Protein AF-Q8PSC0-F1 (afdb_monomer_lite)

Structure (mmCIF, N/CA/C/O backbone):
data_AF-Q8PSC0-F1
#
_entry.id   AF-Q8PSC0-F1
#
loop_
_atom_site.group_PDB
_atom_site.id
_atom_site.type_symbol
_atom_site.label_atom_id
_atom_site.label_alt_id
_atom_site.label_comp_id
_atom_site.label_asym_id
_atom_site.label_entity_id
_atom_site.label_seq_id
_atom_site.pdbx_PDB_ins_code
_atom_site.Cartn_x
_atom_site.Cartn_y
_atom_site.Cartn_z
_atom_site.occupancy
_atom_site.B_iso_or_equiv
_atom_site.auth_seq_id
_atom_site.auth_comp_id
_atom_site.auth_asym_id
_atom_site.auth_atom_id
_atom_site.pdbx_PDB_model_num
ATOM 1 N N . MET A 1 1 ? -32.162 -22.203 23.343 1.00 72.12 1 MET A N 1
ATOM 2 C CA . MET A 1 1 ? -30.852 -22.855 23.100 1.00 72.12 1 MET A CA 1
ATOM 3 C C . MET A 1 1 ? -30.255 -23.404 24.391 1.00 72.12 1 MET A C 1
ATOM 5 O O . MET A 1 1 ? -30.108 -24.611 24.462 1.00 72.12 1 MET A O 1
ATOM 9 N N . VAL A 1 2 ? -30.003 -22.580 25.418 1.00 81.38 2 VAL A N 1
ATOM 10 C CA . VAL A 1 2 ? -29.317 -23.007 26.667 1.00 81.38 2 VAL A CA 1
ATOM 11 C C . VAL A 1 2 ? -30.222 -23.229 27.891 1.00 81.38 2 VAL A C 1
ATOM 13 O O . VAL A 1 2 ? -29.753 -23.676 28.933 1.00 81.38 2 VAL A O 1
ATOM 16 N N . ALA A 1 3 ? -31.508 -22.899 27.789 1.00 83.94 3 ALA A N 1
ATOM 17 C CA . ALA A 1 3 ? -32.472 -22.995 28.881 1.00 83.94 3 ALA A CA 1
ATOM 18 C C . ALA A 1 3 ? -33.803 -23.554 28.372 1.00 83.94 3 ALA A C 1
ATOM 20 O O . ALA A 1 3 ? -34.176 -23.278 27.227 1.00 83.94 3 ALA A O 1
ATOM 21 N N . ASP A 1 4 ? -34.493 -24.297 29.235 1.00 85.25 4 ASP A N 1
ATOM 22 C CA . ASP A 1 4 ? -35.815 -24.869 28.962 1.00 85.25 4 ASP A CA 1
ATOM 23 C C . ASP A 1 4 ? -36.933 -23.897 29.320 1.00 85.25 4 ASP A C 1
ATOM 25 O O . ASP A 1 4 ? -37.957 -23.868 28.657 1.00 85.25 4 ASP A O 1
ATOM 29 N N . LYS A 1 5 ? -36.720 -23.051 30.333 1.00 84.19 5 LYS A N 1
ATOM 30 C CA . LYS A 1 5 ? -37.696 -22.060 30.798 1.00 84.19 5 LYS A CA 1
ATOM 31 C C . LYS A 1 5 ? -37.005 -20.771 31.222 1.00 84.19 5 LYS A C 1
ATOM 33 O O . LYS A 1 5 ? -35.907 -20.793 31.779 1.00 84.19 5 LYS A O 1
ATOM 38 N N . PHE A 1 6 ? -37.679 -19.647 31.011 1.00 87.81 6 PHE A N 1
ATOM 39 C CA . PHE A 1 6 ? -37.189 -18.318 31.360 1.00 87.81 6 PHE A CA 1
ATOM 40 C C . PHE A 1 6 ? -38.247 -17.534 32.140 1.00 87.81 6 PHE A C 1
ATOM 42 O O . PHE A 1 6 ? -39.436 -17.591 31.832 1.00 87.81 6 PHE A O 1
ATOM 49 N N . THR A 1 7 ? -37.826 -16.806 33.173 1.00 88.19 7 THR A N 1
ATOM 50 C CA . THR A 1 7 ? -38.717 -15.947 33.962 1.00 88.19 7 THR A CA 1
ATOM 51 C C . THR A 1 7 ? -38.126 -14.554 34.132 1.00 88.19 7 THR A C 1
ATOM 53 O O . THR A 1 7 ? -36.939 -14.414 34.440 1.00 88.19 7 THR A O 1
ATOM 56 N N . VAL A 1 8 ? -38.968 -13.531 33.991 1.00 88.44 8 VAL A N 1
ATOM 57 C CA . VAL A 1 8 ? -38.622 -12.117 34.167 1.00 88.44 8 VAL A CA 1
ATOM 58 C C . VAL A 1 8 ? -39.445 -11.528 35.291 1.00 88.44 8 VAL A C 1
ATOM 60 O O . VAL A 1 8 ? -40.671 -11.532 35.239 1.00 88.44 8 VAL A O 1
ATOM 63 N N . GLU A 1 9 ? -38.763 -10.939 36.263 1.00 90.38 9 GLU A N 1
ATOM 64 C CA . GLU A 1 9 ? -39.371 -10.120 37.303 1.00 90.38 9 GLU A CA 1
ATOM 65 C C . GLU A 1 9 ? -38.802 -8.712 37.239 1.00 90.38 9 GLU A C 1
ATOM 67 O O . GLU A 1 9 ? -37.587 -8.548 37.331 1.00 90.38 9 GLU A O 1
ATOM 72 N N . SER A 1 10 ? -39.634 -7.681 37.120 1.00 86.44 10 SER A N 1
ATOM 73 C CA . SER A 1 10 ? -39.139 -6.301 37.066 1.00 86.44 10 SER A CA 1
ATOM 74 C C . SER A 1 10 ? -39.989 -5.357 37.899 1.00 86.44 10 SER A C 1
ATOM 76 O O . SER A 1 10 ? -41.214 -5.460 37.919 1.00 86.44 10 SER A O 1
ATOM 78 N N . ARG A 1 11 ? -39.325 -4.428 38.588 1.00 85.31 11 ARG A N 1
ATOM 79 C CA . ARG A 1 11 ? -39.959 -3.304 39.282 1.00 85.31 11 ARG A CA 1
ATOM 80 C C . ARG A 1 11 ? -39.305 -2.013 38.808 1.00 85.31 11 ARG A C 1
ATOM 82 O O . ARG A 1 11 ? -38.093 -1.837 38.966 1.00 85.31 11 ARG A O 1
ATOM 89 N N . ARG A 1 12 ? -40.101 -1.119 38.223 1.00 80.56 12 ARG A N 1
ATOM 90 C CA . ARG A 1 12 ? -39.625 0.164 37.700 1.00 80.56 12 ARG A CA 1
ATOM 91 C C . ARG A 1 12 ? -39.318 1.111 38.859 1.00 80.56 12 ARG A C 1
ATOM 93 O O . ARG A 1 12 ? -40.056 1.143 39.836 1.00 80.56 12 ARG A O 1
ATOM 100 N N . LYS A 1 13 ? -38.245 1.889 38.729 1.00 77.38 13 LYS A N 1
ATOM 101 C CA . LYS A 1 13 ? -38.030 3.064 39.576 1.00 77.38 13 LYS A CA 1
ATOM 102 C C . LYS A 1 13 ? -38.849 4.215 38.988 1.00 77.38 13 LYS A C 1
ATOM 104 O O . LYS A 1 13 ? -38.634 4.573 37.827 1.00 77.38 13 LYS A O 1
ATOM 109 N N . THR A 1 14 ? -39.811 4.735 39.733 1.00 67.50 14 THR A N 1
ATOM 110 C CA . THR A 1 14 ? -40.643 5.883 39.349 1.00 67.50 14 THR A CA 1
ATOM 111 C C . THR A 1 14 ? -40.269 7.086 40.211 1.00 67.50 14 THR A C 1
ATOM 113 O O . THR A 1 14 ? -39.972 6.948 41.386 1.00 67.50 14 THR A O 1
ATOM 116 N N . PHE A 1 15 ? -40.222 8.290 39.639 1.00 60.09 15 PHE A N 1
ATOM 117 C CA . PHE A 1 15 ? -39.844 9.486 40.409 1.00 60.09 15 PHE A CA 1
ATOM 118 C C . PHE A 1 15 ? -40.868 9.839 41.510 1.00 60.09 15 PHE A C 1
ATOM 120 O O . PHE A 1 15 ? -40.541 10.576 42.430 1.00 60.09 15 PHE A O 1
ATOM 127 N N . GLU A 1 16 ? -42.068 9.255 41.455 1.00 58.19 16 GLU A N 1
ATOM 128 C CA . GLU A 1 16 ? -43.187 9.445 42.392 1.00 58.19 16 GLU A CA 1
ATOM 129 C C . GLU A 1 16 ? -43.248 8.357 43.504 1.00 58.19 16 GLU A C 1
ATOM 131 O O . GLU A 1 16 ? -44.279 8.162 44.147 1.00 58.19 16 GLU A O 1
ATOM 136 N N . ASP A 1 17 ? -42.146 7.621 43.726 1.00 55.00 17 ASP A N 1
ATOM 137 C CA . ASP A 1 17 ? -42.080 6.285 44.362 1.00 55.00 17 ASP A CA 1
ATOM 138 C C . ASP A 1 17 ? -42.441 6.150 45.863 1.00 55.00 17 ASP A C 1
ATOM 140 O O . ASP A 1 17 ? -42.405 5.026 46.370 1.00 55.00 17 ASP A O 1
ATOM 144 N N . GLU A 1 18 ? -42.812 7.211 46.590 1.00 56.97 18 GLU A N 1
ATOM 145 C CA . GLU A 1 18 ? -43.183 7.079 48.018 1.00 56.97 18 GLU A CA 1
ATOM 146 C C . GLU A 1 18 ? -44.688 6.911 48.268 1.00 56.97 18 GLU A C 1
ATOM 148 O O . GLU A 1 18 ? -45.069 6.235 49.222 1.00 56.97 18 GLU A O 1
ATOM 153 N N . LEU A 1 19 ? -45.555 7.455 47.405 1.00 56.03 19 LEU A N 1
ATOM 154 C CA . LEU A 1 19 ? -47.010 7.441 47.631 1.00 56.03 19 LEU A CA 1
ATOM 155 C C . LEU A 1 19 ? -47.768 6.447 46.739 1.00 56.03 19 LEU A C 1
ATOM 157 O O . LEU A 1 19 ? -48.834 5.984 47.134 1.00 56.03 19 LEU A O 1
ATOM 161 N N . ASN A 1 20 ? -47.220 6.071 45.576 1.00 62.72 20 ASN A N 1
ATOM 162 C CA . ASN A 1 20 ? -47.800 5.068 44.672 1.00 62.72 20 ASN A CA 1
ATOM 163 C C . ASN A 1 20 ? -46.698 4.207 44.025 1.00 62.72 20 ASN A C 1
ATOM 165 O O . ASN A 1 20 ? -46.286 4.468 42.892 1.00 62.72 20 ASN A O 1
ATOM 169 N N . PRO A 1 21 ? -46.188 3.177 44.724 1.00 64.44 21 PRO A N 1
ATOM 170 C CA . PRO A 1 21 ? -45.105 2.352 44.205 1.00 64.44 21 PRO A CA 1
ATOM 171 C C . PRO A 1 21 ? -45.530 1.600 42.940 1.00 64.44 21 PRO A C 1
ATOM 173 O O . PRO A 1 21 ? -46.604 0.997 42.888 1.00 64.44 21 PRO A O 1
ATOM 176 N N . SER A 1 22 ? -44.651 1.563 41.934 1.00 70.69 22 SER A N 1
ATOM 177 C CA . SER A 1 22 ? -44.916 0.799 40.711 1.00 70.69 22 SER A CA 1
ATOM 178 C C . SER A 1 22 ? -45.149 -0.692 41.011 1.00 70.69 22 SER A C 1
ATOM 180 O O . SER A 1 22 ? -44.384 -1.332 41.746 1.00 70.69 22 SER A O 1
ATOM 182 N N . ILE A 1 23 ? -46.220 -1.254 40.436 1.00 79.25 23 ILE A N 1
ATOM 183 C CA . ILE A 1 23 ? -46.571 -2.669 40.611 1.00 79.25 23 ILE A CA 1
ATOM 184 C C . ILE A 1 23 ? -45.533 -3.523 39.868 1.00 79.25 23 ILE A C 1
ATOM 186 O O . ILE A 1 23 ? -45.343 -3.338 38.662 1.00 79.25 23 ILE A O 1
ATOM 190 N N . PRO A 1 24 ? -44.861 -4.469 40.546 1.00 83.00 24 PRO A N 1
ATOM 191 C CA . PRO A 1 24 ? -43.870 -5.314 39.904 1.00 83.00 24 PRO A CA 1
ATOM 192 C C . PRO A 1 24 ? -44.534 -6.300 38.932 1.00 83.00 24 PRO A C 1
ATOM 194 O O . PRO A 1 24 ? -45.602 -6.857 39.200 1.00 83.00 24 PRO A O 1
ATOM 197 N N . ILE A 1 25 ? -43.871 -6.551 37.807 1.00 84.50 25 ILE A N 1
ATOM 198 C CA . ILE A 1 25 ? -44.306 -7.516 36.793 1.00 84.50 25 ILE A CA 1
ATOM 199 C C . ILE A 1 25 ? -43.582 -8.851 36.971 1.00 84.50 25 ILE A C 1
ATOM 201 O O . ILE A 1 25 ? -42.404 -8.873 37.326 1.00 84.50 25 ILE A O 1
ATOM 205 N N . TYR A 1 26 ? -44.286 -9.952 36.701 1.00 87.19 26 TYR A N 1
ATOM 206 C CA . TYR A 1 26 ? -43.723 -11.294 36.556 1.00 87.19 26 TYR A CA 1
ATOM 207 C C . TYR A 1 26 ? -44.219 -11.896 35.245 1.00 87.19 26 TYR A C 1
ATOM 209 O O . TYR A 1 26 ? -45.431 -12.006 35.040 1.00 87.19 26 TYR A O 1
ATOM 217 N N . PHE A 1 27 ? -43.290 -12.334 34.404 1.00 84.44 27 PHE A N 1
ATOM 218 C CA . PHE A 1 27 ? -43.579 -13.120 33.213 1.00 84.44 27 PHE A CA 1
ATOM 219 C C . PHE A 1 27 ? -42.793 -14.424 33.243 1.00 84.44 27 PHE A C 1
ATOM 221 O O . PHE A 1 27 ? -41.598 -14.436 33.527 1.00 84.44 27 PHE A O 1
ATOM 228 N N . GLU A 1 28 ? -43.469 -15.517 32.926 1.00 82.69 28 GLU A N 1
ATOM 229 C CA . GLU A 1 28 ? -42.876 -16.832 32.719 1.00 82.69 28 GLU A CA 1
ATOM 230 C C . GLU A 1 28 ? -43.066 -17.244 31.262 1.00 82.69 28 GLU A C 1
ATOM 232 O O . GLU A 1 28 ? -44.158 -17.118 30.714 1.00 82.69 28 GLU A O 1
ATOM 237 N N . ILE A 1 29 ? -41.986 -17.722 30.651 1.00 80.00 29 ILE A N 1
ATOM 238 C CA . ILE A 1 29 ? -41.901 -18.152 29.256 1.00 80.00 29 ILE A CA 1
ATOM 239 C C . ILE A 1 29 ? -41.466 -19.621 29.295 1.00 80.00 29 ILE A C 1
ATOM 241 O O . ILE A 1 29 ? -40.275 -19.898 29.487 1.00 80.00 29 ILE A O 1
ATOM 245 N N . PRO A 1 30 ? -42.429 -20.563 29.245 1.00 70.69 30 PRO A N 1
ATOM 246 C CA . PRO A 1 30 ? -42.164 -21.992 29.415 1.00 70.69 30 PRO A CA 1
ATOM 247 C C . PRO A 1 30 ? -41.414 -22.614 28.241 1.00 70.69 30 PRO A C 1
ATOM 249 O O . PRO A 1 30 ? -40.728 -23.601 28.440 1.00 70.69 30 PRO A O 1
ATOM 252 N N . THR A 1 31 ? -41.551 -22.045 27.044 1.00 65.94 31 THR A N 1
ATOM 253 C CA . THR A 1 31 ? -40.844 -22.422 25.815 1.00 65.94 31 THR A CA 1
ATOM 254 C C . THR A 1 31 ? -40.647 -21.157 24.974 1.00 65.94 31 THR A C 1
ATOM 256 O O . THR A 1 31 ? -41.357 -20.167 25.154 1.00 65.94 31 THR A O 1
ATOM 259 N N . ALA A 1 32 ? -39.683 -21.150 24.050 1.00 58.59 32 ALA A N 1
ATOM 260 C CA . ALA A 1 32 ? -39.376 -19.964 23.240 1.00 58.59 32 ALA A CA 1
ATOM 261 C C . ALA A 1 32 ? -40.501 -19.541 22.266 1.00 58.59 32 ALA A C 1
ATOM 263 O O . ALA A 1 32 ? -40.405 -18.455 21.698 1.00 58.59 32 ALA A O 1
ATOM 264 N N . TYR A 1 33 ? -41.537 -20.369 22.074 1.00 60.34 33 TYR A N 1
ATOM 265 C CA . TYR A 1 33 ? -42.506 -20.214 20.985 1.00 60.34 33 TYR A CA 1
ATOM 266 C C . TYR A 1 33 ? -43.983 -20.161 21.406 1.00 60.34 33 TYR A C 1
ATOM 268 O O . TYR A 1 33 ? -44.794 -19.763 20.576 1.00 60.34 33 TYR A O 1
ATOM 276 N N . ASP A 1 34 ? -44.358 -20.498 22.650 1.00 59.84 34 ASP A N 1
ATOM 277 C CA . ASP A 1 34 ? -45.764 -20.872 22.885 1.00 59.84 34 ASP A CA 1
ATOM 278 C C . ASP A 1 34 ? -46.637 -19.814 23.582 1.00 59.84 34 ASP A C 1
ATOM 280 O O . ASP A 1 34 ? -47.766 -19.609 23.147 1.00 59.84 34 ASP A O 1
ATOM 284 N N . TYR A 1 35 ? -46.197 -19.140 24.654 1.00 69.19 35 TYR A N 1
ATOM 285 C CA . TYR A 1 35 ? -46.996 -18.110 25.354 1.00 69.19 35 TYR A CA 1
ATOM 286 C C . TYR A 1 35 ? -46.227 -17.490 26.537 1.00 69.19 35 TYR A C 1
ATOM 288 O O . TYR A 1 35 ? -45.270 -18.068 27.053 1.00 69.19 35 TYR A O 1
ATOM 296 N N . PHE A 1 36 ? -46.686 -16.327 27.020 1.00 78.38 36 PHE A N 1
ATOM 297 C CA . PHE A 1 36 ? -46.199 -15.697 28.255 1.00 78.38 36 PHE A CA 1
ATOM 298 C C . PHE A 1 36 ? -47.244 -15.846 29.365 1.00 78.38 36 PHE A C 1
ATOM 300 O O . PHE A 1 36 ? -48.388 -15.417 29.216 1.00 78.38 36 PHE A O 1
ATOM 307 N N . VAL A 1 37 ? -46.854 -16.394 30.514 1.00 79.44 37 VAL A N 1
ATOM 308 C CA . VAL A 1 37 ? -47.706 -16.453 31.707 1.00 79.44 37 VAL A CA 1
ATOM 309 C C . VAL A 1 37 ? -47.414 -15.239 32.581 1.00 79.44 37 VAL A C 1
ATOM 311 O O . VAL A 1 37 ? -46.348 -15.142 33.192 1.00 79.44 37 VAL A O 1
ATOM 314 N N . LYS A 1 38 ? -48.369 -14.308 32.668 1.00 83.50 38 LYS A N 1
ATOM 315 C CA . LYS A 1 38 ? -48.304 -13.194 33.622 1.00 83.50 38 LYS A CA 1
ATOM 316 C C . LYS A 1 38 ? -48.709 -13.690 35.007 1.00 83.50 38 LYS A C 1
ATOM 318 O O . LYS A 1 38 ? -49.802 -14.223 35.179 1.00 83.50 38 LYS A O 1
ATOM 323 N N . ARG A 1 39 ? -47.856 -13.474 36.008 1.00 82.62 39 ARG A N 1
ATOM 324 C CA . ARG A 1 39 ? -48.183 -13.745 37.419 1.00 82.62 39 ARG A CA 1
ATOM 325 C C . ARG A 1 39 ? -48.020 -12.483 38.262 1.00 82.62 39 ARG A C 1
ATOM 327 O O . ARG A 1 39 ? -47.504 -11.464 37.802 1.00 82.62 39 ARG A O 1
ATOM 334 N N . GLN A 1 40 ? -48.469 -12.551 39.509 1.00 81.75 40 GLN A N 1
ATOM 335 C CA . GLN A 1 40 ? -48.231 -11.496 40.488 1.00 81.75 40 GLN A CA 1
ATOM 336 C C . GLN A 1 40 ? -46.800 -11.624 41.030 1.00 81.75 40 GLN A C 1
ATOM 338 O O . GLN A 1 40 ? -46.438 -12.663 41.582 1.00 81.75 40 GLN A O 1
ATOM 343 N N . SER A 1 41 ? -45.975 -10.585 40.866 1.00 81.50 41 SER A N 1
ATOM 344 C CA . SER A 1 41 ? -44.640 -10.540 41.476 1.00 81.50 41 SER A CA 1
ATOM 345 C C . SER A 1 41 ? -44.726 -9.998 42.903 1.00 81.50 41 SER A C 1
ATOM 347 O O . SER A 1 41 ? -45.515 -9.100 43.192 1.00 81.50 41 SER A O 1
ATOM 349 N N . LYS A 1 42 ? -43.868 -10.506 43.791 1.00 83.19 42 LYS A N 1
ATOM 350 C CA . LYS A 1 42 ? -43.624 -9.936 45.129 1.00 83.19 42 LYS A CA 1
ATOM 351 C C . LYS A 1 42 ? -42.290 -9.183 45.198 1.00 83.19 42 LYS A C 1
ATOM 353 O O . LYS A 1 42 ? -41.767 -8.941 46.285 1.00 83.19 42 LYS A O 1
ATOM 358 N N . ARG A 1 43 ? -41.689 -8.854 44.048 1.00 82.69 43 ARG A N 1
ATOM 359 C CA . ARG A 1 43 ? -40.378 -8.205 43.986 1.00 82.69 43 ARG A CA 1
ATOM 360 C C . ARG A 1 43 ? -40.427 -6.835 44.663 1.00 82.69 43 ARG A C 1
ATOM 362 O O . ARG A 1 43 ? -41.057 -5.908 44.168 1.00 82.69 43 ARG A O 1
ATOM 369 N N . SER A 1 44 ? -39.693 -6.701 45.763 1.00 81.50 44 SER A N 1
ATOM 370 C CA . SER A 1 44 ? -39.554 -5.443 46.503 1.00 81.50 44 SER A CA 1
ATOM 371 C C . SER A 1 44 ? -38.411 -4.564 45.987 1.00 81.50 44 SER A C 1
ATOM 373 O O . SER A 1 44 ? -38.481 -3.347 46.102 1.00 81.50 44 SER A O 1
ATOM 375 N N . LYS A 1 45 ? -37.363 -5.139 45.386 1.00 85.31 45 LYS A N 1
ATOM 376 C CA . LYS A 1 45 ? -36.201 -4.381 44.890 1.00 85.31 45 LYS A CA 1
ATOM 377 C C . LYS A 1 45 ? -36.436 -3.819 43.487 1.00 85.31 45 LYS A C 1
ATOM 379 O O . LYS A 1 45 ? -36.983 -4.512 42.633 1.00 85.31 45 LYS A O 1
ATOM 384 N N . TYR A 1 46 ? -35.949 -2.608 43.224 1.00 86.56 46 TYR A N 1
ATOM 385 C CA . TYR A 1 46 ? -35.955 -2.030 41.878 1.00 86.56 46 TYR A CA 1
ATOM 386 C C . TYR A 1 46 ? -35.094 -2.835 40.891 1.00 86.56 46 TYR A C 1
ATOM 388 O O . TYR A 1 46 ? -34.223 -3.624 41.275 1.00 86.56 46 TYR A O 1
ATOM 396 N N . GLY A 1 47 ? -35.373 -2.656 39.602 1.00 87.12 47 GLY A N 1
ATOM 397 C CA . GLY A 1 47 ? -34.656 -3.297 38.503 1.00 87.12 47 GLY A CA 1
ATOM 398 C C . GLY A 1 47 ? -35.248 -4.642 38.093 1.00 87.12 47 GLY A C 1
ATOM 399 O O . GLY A 1 47 ? -36.301 -5.058 38.582 1.00 87.12 47 GLY A O 1
ATOM 400 N N . THR A 1 48 ? -34.541 -5.320 37.195 1.00 89.94 48 THR A N 1
ATOM 401 C CA . THR A 1 48 ? -34.989 -6.553 36.542 1.00 89.94 48 THR A CA 1
ATOM 402 C C . THR A 1 48 ? -34.184 -7.750 37.044 1.00 89.94 48 THR A C 1
ATOM 404 O O . THR A 1 48 ? -32.964 -7.683 37.161 1.00 89.94 48 THR A O 1
ATOM 407 N N . LYS A 1 49 ? -34.864 -8.857 37.340 1.00 91.06 49 LYS A N 1
ATOM 408 C CA . LYS A 1 49 ? -34.279 -10.175 37.579 1.00 91.06 49 LYS A CA 1
ATOM 409 C C . LYS A 1 49 ? -34.721 -11.101 36.459 1.00 91.06 49 LYS A C 1
ATOM 411 O O . LYS A 1 49 ? -35.910 -11.313 36.245 1.00 91.06 49 LYS A O 1
ATOM 416 N N . ILE A 1 50 ? -33.730 -11.653 35.784 1.00 90.25 50 ILE A N 1
ATOM 417 C CA . ILE A 1 50 ? -33.865 -12.675 34.757 1.00 90.25 50 ILE A CA 1
ATOM 418 C C . ILE A 1 50 ? -33.428 -13.994 35.391 1.00 90.25 50 ILE A C 1
ATOM 420 O O . ILE A 1 50 ? -32.408 -14.048 36.074 1.00 90.25 50 ILE A O 1
ATOM 424 N N . THR A 1 51 ? -34.216 -15.051 35.228 1.00 90.44 51 THR A N 1
ATOM 425 C CA . THR A 1 51 ? -33.848 -16.400 35.679 1.00 90.44 51 THR A CA 1
ATOM 426 C C . THR A 1 51 ? -34.045 -17.377 34.535 1.00 90.44 51 THR A C 1
ATOM 428 O O . THR A 1 51 ? -35.118 -17.433 33.936 1.00 90.44 51 THR A O 1
ATOM 431 N N . LEU A 1 52 ? -32.979 -18.106 34.218 1.00 88.19 52 LEU A N 1
ATOM 432 C CA . LEU A 1 52 ? -32.924 -19.112 33.166 1.00 88.19 52 LEU A CA 1
ATOM 433 C C . LEU A 1 52 ? -32.810 -20.481 33.838 1.00 88.19 52 LEU A C 1
ATOM 435 O O . LEU A 1 52 ? -31.865 -20.712 34.589 1.00 88.19 52 LEU A O 1
ATOM 439 N N . ASN A 1 53 ? -33.760 -21.376 33.576 1.00 88.69 53 ASN A N 1
ATOM 440 C CA . ASN A 1 53 ? -33.656 -22.778 33.974 1.00 88.69 53 ASN A CA 1
ATOM 441 C C . ASN A 1 53 ? -32.845 -23.503 32.905 1.00 88.69 53 ASN A C 1
ATOM 443 O O . ASN A 1 53 ? -33.366 -23.818 31.834 1.00 88.69 53 ASN A O 1
ATOM 447 N N . LEU A 1 54 ? -31.552 -23.653 33.175 1.00 88.19 54 LEU A N 1
ATOM 448 C CA . LEU A 1 54 ? -30.581 -24.189 32.232 1.00 88.19 54 LEU A CA 1
ATOM 449 C C . LEU A 1 54 ? -30.821 -25.679 31.964 1.00 88.19 54 LEU A C 1
ATOM 451 O O . LEU A 1 54 ? -31.246 -26.411 32.856 1.00 88.19 54 LEU A O 1
ATOM 455 N N . LYS A 1 55 ? -30.504 -26.117 30.744 1.00 88.38 55 LYS A N 1
ATOM 456 C CA . LYS A 1 55 ? -30.473 -27.540 30.382 1.00 88.38 55 LYS A CA 1
ATOM 457 C C . LYS A 1 55 ? -29.340 -28.264 31.104 1.00 88.38 55 LYS A C 1
ATOM 459 O O . LYS A 1 55 ? -28.343 -27.640 31.458 1.00 88.38 55 LYS A O 1
ATOM 464 N N . SER A 1 56 ? -29.451 -29.579 31.279 1.00 85.81 56 SER A N 1
ATOM 465 C CA . SER A 1 56 ? -28.438 -30.385 31.981 1.00 85.81 56 SER A CA 1
ATOM 466 C C . SER A 1 56 ? -27.045 -30.365 31.335 1.00 85.81 56 SER A C 1
ATOM 468 O O . SER A 1 56 ? -26.062 -30.617 32.019 1.00 85.81 56 SER A O 1
ATOM 470 N N . ASP A 1 57 ? -26.953 -30.071 30.039 1.00 86.88 57 ASP A N 1
ATOM 471 C CA . ASP A 1 57 ? -25.736 -30.066 29.219 1.00 86.88 57 ASP A CA 1
ATOM 472 C C . ASP A 1 57 ? -25.166 -28.653 28.962 1.00 86.88 57 ASP A C 1
ATOM 474 O O . ASP A 1 57 ? -24.406 -28.438 28.019 1.00 86.88 57 ASP A O 1
ATOM 478 N N . HIS A 1 58 ? -25.531 -27.657 29.777 1.00 86.38 58 HIS A N 1
ATOM 479 C CA . HIS A 1 58 ? -25.103 -26.273 29.563 1.00 86.38 58 HIS A CA 1
ATOM 480 C C . HIS A 1 58 ? -23.573 -26.069 29.719 1.00 86.38 58 HIS A C 1
ATOM 482 O O . HIS A 1 58 ? -22.958 -26.645 30.617 1.00 86.38 58 HIS A O 1
ATOM 488 N N . PRO A 1 59 ? -22.940 -25.150 28.961 1.00 82.62 59 PRO A N 1
ATOM 489 C CA . PRO A 1 59 ? -21.486 -24.936 29.020 1.00 82.62 59 PRO A CA 1
ATOM 490 C C . PRO A 1 59 ? -21.011 -24.013 30.162 1.00 82.62 59 PRO A C 1
ATOM 492 O O . PRO A 1 59 ? -19.822 -23.732 30.278 1.00 82.62 59 PRO A O 1
ATOM 495 N N . PHE A 1 60 ? -21.915 -23.482 30.992 1.00 85.19 60 PHE A N 1
ATOM 496 C CA . PHE A 1 60 ? -21.578 -22.422 31.947 1.00 85.19 60 PHE A CA 1
ATOM 497 C C . PHE A 1 60 ? -20.860 -22.916 33.215 1.00 85.19 60 PHE A C 1
ATOM 499 O O . PHE A 1 60 ? -21.437 -23.595 34.061 1.00 85.19 60 PHE A O 1
ATOM 506 N N . SER A 1 61 ? -19.624 -22.456 33.384 1.00 81.81 61 SER A N 1
ATOM 507 C CA . SER A 1 61 ? -18.870 -22.357 34.640 1.00 81.81 61 SER A CA 1
ATOM 508 C C . SER A 1 61 ? -18.620 -20.886 35.003 1.00 81.81 61 SER A C 1
ATOM 510 O O . SER A 1 61 ? -18.687 -20.007 34.143 1.00 81.81 61 SER A O 1
ATOM 512 N N . SER A 1 62 ? -18.278 -20.593 36.256 1.00 81.31 62 SER A N 1
ATOM 513 C CA . SER A 1 62 ? -17.858 -19.252 36.702 1.00 81.31 62 SER A CA 1
ATOM 514 C C . SER A 1 62 ? -16.745 -18.653 35.837 1.00 81.31 62 SER A C 1
ATOM 516 O O . SER A 1 62 ? -16.867 -17.508 35.413 1.00 81.31 62 SER A O 1
ATOM 518 N N . SER A 1 63 ? -15.694 -19.421 35.535 1.00 83.81 63 SER A N 1
ATOM 519 C CA . SER A 1 63 ? -14.592 -18.967 34.676 1.00 83.81 63 SER A CA 1
ATOM 520 C C . SER A 1 63 ? -15.064 -18.682 33.249 1.00 83.81 63 SER A C 1
ATOM 522 O O . SER A 1 63 ? -14.797 -17.600 32.738 1.00 83.81 63 SER A O 1
ATOM 524 N N . SER A 1 64 ? -15.852 -19.583 32.646 1.00 87.75 64 SER A N 1
ATOM 525 C CA . SER A 1 64 ? -16.396 -19.354 31.296 1.00 87.75 64 SER A CA 1
ATOM 526 C C . SER A 1 64 ? -17.347 -18.153 31.229 1.00 87.75 64 SER A C 1
ATOM 528 O O . SER A 1 64 ? -17.436 -17.484 30.207 1.00 87.75 64 SER A O 1
ATOM 530 N N . LEU A 1 65 ? -18.066 -17.852 32.320 1.00 88.88 65 LEU A N 1
ATOM 531 C CA . LEU A 1 65 ? -18.945 -16.688 32.394 1.00 88.88 65 LEU A CA 1
ATOM 532 C C . LEU A 1 65 ? -18.136 -15.397 32.473 1.00 88.88 65 LEU A C 1
ATOM 534 O O . LEU A 1 65 ? -18.484 -14.444 31.789 1.00 88.88 65 LEU A O 1
ATOM 538 N N . ILE A 1 66 ? -17.071 -15.364 33.277 1.00 89.25 66 ILE A N 1
ATOM 539 C CA . ILE A 1 66 ? -16.168 -14.209 33.362 1.00 89.25 66 ILE A CA 1
ATOM 540 C C . ILE 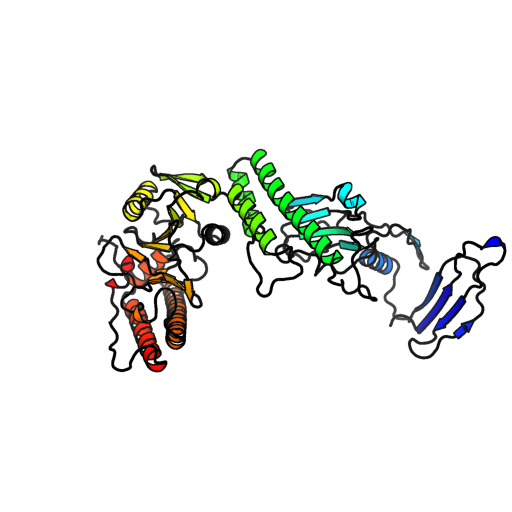A 1 66 ? -15.501 -13.940 32.010 1.00 89.25 66 ILE A C 1
ATOM 542 O O . ILE A 1 66 ? -15.517 -12.802 31.555 1.00 89.25 66 ILE A O 1
ATOM 546 N N . GLU A 1 67 ? -14.997 -14.979 31.343 1.00 88.25 67 GLU A N 1
ATOM 547 C CA . GLU A 1 67 ? -14.449 -14.877 29.986 1.00 88.25 67 GLU A CA 1
ATOM 548 C C . GLU A 1 67 ? -15.500 -14.357 28.996 1.00 88.25 67 GLU A C 1
ATOM 550 O O . GLU A 1 67 ? -15.249 -13.436 28.225 1.00 88.25 67 GLU A O 1
ATOM 555 N N . LYS A 1 68 ? -16.739 -14.857 29.069 1.00 90.12 68 LYS A N 1
ATOM 556 C CA . LYS A 1 68 ? -17.795 -14.368 28.179 1.00 90.12 68 LYS A CA 1
ATOM 557 C C . LYS A 1 68 ? -18.205 -12.924 28.472 1.00 90.12 68 LYS A C 1
ATOM 559 O O . LYS A 1 68 ? -18.556 -12.182 27.556 1.00 90.12 68 LYS A O 1
ATOM 564 N N . ILE A 1 69 ? -18.181 -12.520 29.741 1.00 91.38 69 ILE A N 1
ATOM 565 C CA . ILE A 1 69 ? -18.430 -11.136 30.151 1.00 91.38 69 ILE A CA 1
ATOM 566 C C . ILE A 1 69 ? -17.316 -10.228 29.629 1.00 91.38 69 ILE A C 1
ATOM 568 O O . ILE A 1 69 ? -17.645 -9.158 29.127 1.00 91.38 69 ILE A O 1
ATOM 572 N N . SER A 1 70 ? -16.045 -10.642 29.678 1.00 89.38 70 SER A N 1
ATOM 573 C CA . SER A 1 70 ? -14.941 -9.822 29.162 1.00 89.38 70 SER A CA 1
ATOM 574 C C . SER A 1 70 ? -15.008 -9.619 27.651 1.00 89.38 70 SER A C 1
ATOM 576 O O . SER A 1 70 ? -14.737 -8.523 27.171 1.00 89.38 70 SER A O 1
ATOM 578 N N . GLU A 1 71 ? -15.474 -10.621 26.903 1.00 89.06 71 GLU A N 1
ATOM 579 C CA . GLU A 1 71 ? -15.736 -10.485 25.467 1.00 89.06 71 GLU A CA 1
ATOM 580 C C . GLU A 1 71 ? -16.886 -9.518 25.153 1.00 89.06 71 GLU A C 1
ATOM 582 O O . GLU A 1 71 ? -16.824 -8.783 24.170 1.00 89.06 71 GLU A O 1
ATOM 587 N N . ILE A 1 72 ? -17.964 -9.533 25.945 1.00 90.38 72 ILE A N 1
ATOM 588 C CA . ILE A 1 72 ? -19.192 -8.766 25.665 1.00 90.38 72 ILE A CA 1
ATOM 589 C C . ILE A 1 72 ? -19.121 -7.346 26.234 1.00 90.38 72 ILE A C 1
ATOM 591 O O . ILE A 1 72 ? -19.693 -6.417 25.660 1.00 90.38 72 ILE A O 1
ATOM 595 N N . ALA A 1 73 ? -18.486 -7.182 27.389 1.00 92.56 73 ALA A N 1
ATOM 596 C CA . ALA A 1 73 ? -18.514 -5.972 28.197 1.00 92.56 73 ALA A CA 1
ATOM 597 C C . ALA A 1 73 ? -17.119 -5.636 28.773 1.00 92.56 73 ALA A C 1
ATOM 599 O O . ALA A 1 73 ? -16.952 -5.567 29.996 1.00 92.56 73 ALA A O 1
ATOM 600 N N . PRO A 1 74 ? -16.105 -5.437 27.908 1.00 91.44 74 PRO A N 1
ATOM 601 C CA . PRO A 1 74 ? -14.715 -5.279 28.326 1.00 91.44 74 PRO A CA 1
ATOM 602 C C . PRO A 1 74 ? -14.502 -4.057 29.223 1.00 91.44 74 PRO A C 1
ATOM 604 O O . PRO A 1 74 ? -13.771 -4.169 30.199 1.00 91.44 74 PRO A O 1
ATOM 607 N N . PHE A 1 75 ? -15.182 -2.933 28.957 1.00 93.81 75 PHE A N 1
ATOM 608 C CA . PHE A 1 75 ? -14.982 -1.656 29.670 1.00 93.81 75 PHE A CA 1
ATOM 609 C C . PHE A 1 75 ? -16.225 -1.224 30.458 1.00 93.81 75 PHE A C 1
ATOM 611 O O . PHE A 1 75 ? -16.593 -0.049 30.490 1.00 93.81 75 PHE A O 1
ATOM 618 N N . ILE A 1 76 ? -16.970 -2.184 31.003 1.00 92.94 76 ILE A N 1
ATOM 619 C CA . ILE A 1 76 ? -18.215 -1.888 31.709 1.00 92.94 76 ILE A CA 1
ATOM 620 C C . ILE A 1 76 ? -17.953 -1.107 33.002 1.00 92.94 76 ILE A C 1
ATOM 622 O O . ILE A 1 76 ? -17.128 -1.494 33.818 1.00 92.94 76 ILE A O 1
ATOM 626 N N . GLU A 1 77 ? -18.683 -0.016 33.218 1.00 86.62 77 GLU A N 1
ATOM 627 C CA . GLU A 1 77 ? -18.456 0.863 34.380 1.00 86.62 77 GLU A CA 1
ATOM 628 C C . GLU A 1 77 ? -19.109 0.349 35.673 1.00 86.62 77 GLU A C 1
ATOM 630 O O . GLU A 1 77 ? -18.807 0.820 36.769 1.00 86.62 77 GLU A O 1
ATOM 635 N N . TYR A 1 78 ? -20.045 -0.597 35.567 1.00 87.06 78 TYR A N 1
ATOM 636 C CA . TYR A 1 78 ? -20.785 -1.123 36.711 1.00 87.06 78 TYR A CA 1
ATOM 637 C C . TYR A 1 78 ? -20.332 -2.520 37.111 1.00 87.06 78 TYR A C 1
ATOM 639 O O . TYR A 1 78 ? -20.007 -3.371 36.287 1.00 87.06 78 TYR A O 1
ATOM 647 N N . GLN A 1 79 ? -20.387 -2.760 38.419 1.00 89.56 79 GLN A N 1
ATOM 648 C CA . GLN A 1 79 ? -19.930 -3.990 39.042 1.00 89.56 79 GLN A CA 1
ATOM 649 C C . GLN A 1 79 ? -20.746 -5.207 38.581 1.00 89.56 79 GLN A C 1
ATOM 651 O O . GLN A 1 79 ? -21.964 -5.263 38.778 1.00 89.56 79 GLN A O 1
ATOM 656 N N . ILE A 1 80 ? -20.064 -6.218 38.037 1.00 91.44 80 ILE A N 1
ATOM 657 C CA . ILE A 1 80 ? -20.662 -7.513 37.700 1.00 91.44 80 ILE A CA 1
ATOM 658 C C . ILE A 1 80 ? -20.115 -8.572 38.659 1.00 91.44 80 ILE A C 1
ATOM 660 O O . ILE A 1 80 ? -18.909 -8.776 38.768 1.00 91.44 80 ILE A O 1
ATOM 664 N N . ILE A 1 81 ? -21.017 -9.255 39.366 1.00 91.81 81 ILE A N 1
ATOM 665 C CA . ILE A 1 81 ? -20.673 -10.306 40.331 1.00 91.81 81 ILE A CA 1
ATOM 666 C C . ILE A 1 81 ? -21.216 -11.635 39.812 1.00 91.81 81 ILE A C 1
ATOM 668 O O . ILE A 1 81 ? -22.430 -11.796 39.661 1.00 91.81 81 ILE A O 1
ATOM 672 N N . VAL A 1 82 ? -20.329 -12.603 39.591 1.00 90.00 82 VAL A N 1
ATOM 673 C CA . VAL A 1 82 ? -20.681 -13.967 39.187 1.00 90.00 82 VAL A CA 1
ATOM 674 C C . VAL A 1 82 ? -20.696 -14.852 40.426 1.00 90.00 82 VAL A C 1
ATOM 676 O O . VAL A 1 82 ? -19.673 -15.042 41.080 1.00 90.00 82 VAL A O 1
ATOM 679 N N . LYS A 1 83 ? -21.867 -15.395 40.763 1.00 87.88 83 LYS A N 1
ATOM 680 C CA . LYS A 1 83 ? -22.040 -16.318 41.891 1.00 87.88 83 LYS A CA 1
ATOM 681 C C . LYS A 1 83 ? -22.391 -17.704 41.377 1.00 87.88 83 LYS A C 1
ATOM 683 O O . LYS A 1 83 ? -23.367 -17.862 40.650 1.00 87.88 83 LYS A O 1
ATOM 688 N N . THR A 1 84 ? -21.616 -18.691 41.797 1.00 80.12 84 THR A N 1
ATOM 689 C CA . THR A 1 84 ? -21.879 -20.118 41.594 1.00 80.12 84 THR A CA 1
ATOM 690 C C . THR A 1 84 ? -21.996 -20.810 42.949 1.00 80.12 84 THR A C 1
ATOM 692 O O . THR A 1 84 ? -21.751 -20.192 43.985 1.00 80.12 84 THR A O 1
ATOM 695 N N . ASN A 1 85 ? -22.355 -22.094 42.958 1.00 79.69 85 ASN A N 1
ATOM 696 C CA . ASN A 1 85 ? -22.427 -22.876 44.197 1.00 79.69 85 ASN A CA 1
ATOM 697 C C . ASN A 1 85 ? -21.062 -23.015 44.893 1.00 79.69 85 ASN A C 1
ATOM 699 O O . ASN A 1 85 ? -21.019 -23.194 46.105 1.00 79.69 85 ASN A O 1
ATOM 703 N N . ASN A 1 86 ? -19.966 -22.916 44.132 1.00 77.44 86 ASN A N 1
ATOM 704 C CA . ASN A 1 86 ? -18.612 -23.169 44.625 1.00 77.44 86 ASN A CA 1
ATOM 705 C C . ASN A 1 86 ? -17.838 -21.876 44.899 1.00 77.44 86 ASN A C 1
ATOM 707 O O . ASN A 1 86 ? -16.997 -21.842 45.791 1.00 77.44 86 ASN A O 1
ATOM 711 N N . GLU A 1 87 ? -18.104 -20.812 44.138 1.00 85.25 87 GLU A N 1
ATOM 712 C CA . GLU A 1 87 ? -17.354 -19.563 44.243 1.00 85.25 87 GLU A CA 1
ATOM 713 C C . GLU A 1 87 ? -18.172 -18.326 43.865 1.00 85.25 87 GLU A C 1
ATOM 715 O O . GLU A 1 87 ? -19.110 -18.374 43.063 1.00 85.25 87 GLU A O 1
ATOM 720 N N . THR A 1 88 ? -17.765 -17.191 44.429 1.00 88.00 88 THR A N 1
ATOM 721 C CA . THR A 1 88 ? -18.172 -15.856 43.991 1.00 88.00 88 THR A CA 1
ATOM 722 C C . THR A 1 88 ? -16.957 -15.162 43.394 1.00 88.00 88 THR A C 1
ATOM 724 O O . THR A 1 88 ? -15.954 -15.000 44.082 1.00 88.00 88 THR A O 1
ATOM 727 N N . LYS A 1 89 ? -17.056 -14.736 42.135 1.00 88.31 89 LYS A N 1
ATOM 728 C CA . LYS A 1 89 ? -16.026 -13.964 41.436 1.00 88.31 89 LYS A CA 1
ATOM 729 C C . LYS A 1 89 ? -16.549 -12.577 41.097 1.00 88.31 89 LYS A C 1
ATOM 731 O O . LYS A 1 89 ? -17.683 -12.420 40.639 1.00 88.31 89 LYS A O 1
ATOM 736 N N . LEU A 1 90 ? -15.712 -11.579 41.340 1.00 89.56 90 LEU A N 1
ATOM 737 C CA . LEU A 1 90 ? -15.917 -10.225 40.856 1.00 89.56 90 LEU A CA 1
ATOM 738 C C . LEU A 1 90 ? -15.312 -10.133 39.453 1.00 89.56 90 LEU A C 1
ATOM 740 O O . LEU A 1 90 ? -14.181 -10.567 39.255 1.00 89.56 90 LEU A O 1
ATOM 744 N N . TYR A 1 91 ? -16.068 -9.616 38.488 1.00 90.12 91 TYR A N 1
ATOM 745 C CA . TYR A 1 91 ? -15.496 -9.256 37.196 1.00 90.12 91 TYR A CA 1
ATOM 746 C C . TYR A 1 91 ? -14.758 -7.925 37.332 1.00 90.12 91 TYR A C 1
ATOM 748 O O . TYR A 1 91 ? -15.339 -6.957 37.829 1.00 90.12 91 TYR A O 1
ATOM 756 N N . GLU A 1 92 ? -13.506 -7.899 36.886 1.00 89.69 92 GLU A N 1
ATOM 757 C CA . GLU A 1 92 ? -12.670 -6.704 36.802 1.00 89.69 92 GLU A CA 1
ATOM 758 C C . GLU A 1 92 ? -12.640 -6.244 35.338 1.00 89.69 92 GLU A C 1
ATOM 760 O O . GLU A 1 92 ? -12.027 -6.915 34.503 1.00 89.69 92 GLU A O 1
ATOM 765 N N . PRO A 1 93 ? -13.355 -5.158 34.997 1.00 90.25 93 PRO A N 1
ATOM 766 C CA . PRO A 1 93 ? -13.340 -4.599 33.654 1.00 90.25 93 PRO A CA 1
ATOM 767 C C . PRO A 1 93 ? -11.959 -4.042 33.312 1.00 90.25 93 PRO A C 1
ATOM 769 O O . PRO A 1 93 ? -11.249 -3.536 34.181 1.00 90.25 93 PRO A O 1
ATOM 772 N N . LEU A 1 94 ? -11.612 -4.090 32.032 1.00 89.31 94 LEU A N 1
ATOM 773 C CA . LEU A 1 94 ? -10.440 -3.412 31.493 1.00 89.31 94 LEU A CA 1
ATOM 774 C C . LEU A 1 94 ? -10.663 -1.896 31.486 1.00 89.31 94 LEU A C 1
ATOM 776 O O . LEU A 1 94 ? -11.805 -1.424 31.428 1.00 89.31 94 LEU A O 1
ATOM 780 N N . LEU A 1 95 ? -9.575 -1.128 31.471 1.00 89.94 95 LEU A N 1
ATOM 781 C CA . LEU A 1 95 ? -9.644 0.293 31.157 1.00 89.94 95 LEU A CA 1
ATOM 782 C C . LEU A 1 95 ? -9.557 0.497 29.637 1.00 89.94 95 LEU A C 1
ATOM 784 O O . LEU A 1 95 ? -8.860 -0.255 28.948 1.00 89.94 95 LEU A O 1
ATOM 788 N N . PRO A 1 96 ? -10.239 1.514 29.077 1.00 88.38 96 PRO A N 1
ATOM 789 C CA . PRO A 1 96 ? -10.036 1.887 27.682 1.00 88.38 96 PRO A CA 1
ATOM 790 C C . PRO A 1 96 ? -8.551 2.158 27.410 1.00 88.38 96 PRO A C 1
ATOM 792 O O . PRO A 1 96 ? -7.936 2.998 28.065 1.00 88.38 96 PRO A O 1
ATOM 795 N N . GLY A 1 97 ? -7.977 1.459 26.430 1.00 86.62 97 GLY A N 1
ATOM 796 C CA . GLY A 1 97 ? -6.547 1.505 26.120 1.00 86.62 97 GLY A CA 1
ATOM 797 C C . GLY A 1 97 ? -5.766 0.266 26.565 1.00 86.62 97 GLY A C 1
ATOM 798 O O . GLY A 1 97 ? -4.705 0.015 25.992 1.00 86.62 97 GLY A O 1
ATOM 799 N N . ASP A 1 98 ? -6.302 -0.535 27.491 1.00 85.19 98 ASP A N 1
ATOM 800 C CA . ASP A 1 98 ? -5.737 -1.835 27.859 1.00 85.19 98 ASP A CA 1
ATOM 801 C C . ASP A 1 98 ? -6.017 -2.863 26.759 1.00 85.19 98 ASP A C 1
ATOM 803 O O . ASP A 1 98 ? -7.112 -2.910 26.189 1.00 85.19 98 ASP A O 1
ATOM 807 N N . ILE A 1 99 ? -5.039 -3.713 26.454 1.00 71.31 99 ILE A N 1
ATOM 808 C CA . ILE A 1 99 ? -5.141 -4.739 25.412 1.00 71.31 99 ILE A CA 1
ATOM 809 C C . ILE A 1 99 ? -4.869 -6.103 26.053 1.00 71.31 99 ILE A C 1
ATOM 811 O O . ILE A 1 99 ? -3.907 -6.280 26.799 1.00 71.31 99 ILE A O 1
ATOM 815 N N . TYR A 1 100 ? -5.728 -7.086 25.769 1.00 62.28 100 TYR A N 1
ATOM 816 C CA . TYR A 1 100 ? -5.580 -8.441 26.299 1.00 62.28 100 TYR A CA 1
ATOM 817 C C . TYR A 1 100 ? -4.456 -9.198 25.583 1.00 62.28 100 TYR A C 1
ATOM 819 O O . TYR A 1 100 ? -4.478 -9.328 24.359 1.00 62.28 100 TYR A O 1
ATOM 827 N N . GLY A 1 101 ? -3.538 -9.789 26.351 1.00 58.06 101 GLY A N 1
ATOM 828 C CA . GLY A 1 101 ? -2.563 -10.745 25.824 1.00 58.06 101 GLY A CA 1
ATOM 829 C C . GLY A 1 101 ? -1.416 -10.127 25.029 1.00 58.06 101 GLY A C 1
ATOM 830 O O . GLY A 1 101 ? -0.976 -10.758 24.069 1.00 58.06 101 GLY A O 1
ATOM 831 N N . ASP A 1 102 ? -0.934 -8.939 25.426 1.00 54.03 102 ASP A N 1
ATOM 832 C CA . ASP A 1 102 ? 0.288 -8.336 24.878 1.00 54.03 102 ASP A CA 1
ATOM 833 C C . ASP A 1 102 ? 1.397 -9.396 24.826 1.00 54.03 102 ASP A C 1
ATOM 835 O O . ASP A 1 102 ? 1.946 -9.837 25.840 1.00 54.03 102 ASP A O 1
ATOM 839 N N . THR A 1 103 ? 1.704 -9.861 23.615 1.00 57.31 103 THR A N 1
ATOM 840 C CA . THR A 1 103 ? 2.880 -10.690 23.397 1.00 57.31 103 THR A CA 1
ATOM 841 C C . THR A 1 103 ? 4.094 -9.817 23.695 1.00 57.31 103 THR A C 1
ATOM 843 O O . THR A 1 103 ? 4.214 -8.758 23.076 1.00 57.31 103 THR A O 1
ATOM 846 N N . PRO A 1 104 ? 5.026 -10.243 24.563 1.00 58.72 104 PRO A N 1
ATOM 847 C CA . PRO A 1 104 ? 6.150 -9.410 25.003 1.00 58.72 104 PRO A CA 1
ATOM 848 C C . PRO A 1 104 ? 7.094 -8.945 23.874 1.00 58.72 104 PRO A C 1
ATOM 850 O O . PRO A 1 104 ? 7.946 -8.099 24.112 1.00 58.72 104 PRO A O 1
ATOM 853 N N . ASN A 1 105 ? 6.921 -9.448 22.645 1.00 66.62 105 ASN A N 1
ATOM 854 C CA . ASN A 1 105 ? 7.750 -9.136 21.476 1.00 66.62 105 ASN A CA 1
ATOM 855 C C . ASN A 1 105 ? 7.028 -8.287 20.410 1.00 66.62 105 ASN A C 1
ATOM 857 O O . ASN A 1 105 ? 7.433 -8.286 19.247 1.00 66.62 105 ASN A O 1
ATOM 861 N N . LEU A 1 106 ? 5.930 -7.611 20.754 1.00 77.75 106 LEU A N 1
ATOM 862 C CA . LEU A 1 106 ? 5.190 -6.785 19.800 1.00 77.75 106 LEU A CA 1
ATOM 863 C C . LEU A 1 106 ? 5.971 -5.496 19.490 1.00 77.75 106 LEU A C 1
ATOM 865 O O . LEU A 1 106 ? 6.112 -4.627 20.351 1.00 77.75 106 LEU A O 1
ATOM 869 N N . LYS A 1 107 ? 6.468 -5.349 18.257 1.00 85.31 107 LYS A N 1
ATOM 870 C CA . LYS A 1 107 ? 7.098 -4.098 17.814 1.00 85.31 107 LYS A CA 1
ATOM 871 C C . LYS A 1 107 ? 6.015 -3.065 17.504 1.00 85.31 107 LYS A C 1
ATOM 873 O O . LYS A 1 107 ? 5.214 -3.266 16.590 1.00 85.31 107 LYS A O 1
ATOM 878 N N . ILE A 1 108 ? 6.004 -1.980 18.277 1.00 88.12 108 ILE A N 1
ATOM 879 C CA . ILE A 1 108 ? 5.131 -0.816 18.084 1.00 88.12 108 ILE A CA 1
ATOM 880 C C . ILE A 1 108 ? 5.916 0.239 17.306 1.00 88.12 108 ILE A C 1
ATOM 882 O O . ILE A 1 108 ? 7.015 0.609 17.714 1.00 88.12 108 ILE A O 1
ATOM 886 N N . TYR A 1 109 ? 5.346 0.721 16.205 1.00 89.88 109 TYR A N 1
ATOM 887 C CA . TYR A 1 109 ? 5.945 1.768 15.375 1.00 89.88 109 TYR A CA 1
ATOM 888 C C . TYR A 1 109 ? 5.553 3.155 15.859 1.00 89.88 109 TYR A C 1
ATOM 890 O O . TYR A 1 109 ? 6.412 4.015 16.033 1.00 89.88 109 TYR A O 1
ATOM 898 N N . PHE A 1 110 ? 4.258 3.345 16.094 1.00 91.69 110 PHE A N 1
ATOM 899 C CA . PHE A 1 110 ? 3.677 4.540 16.688 1.00 91.69 110 PHE A CA 1
ATOM 900 C C . PHE A 1 110 ? 2.304 4.203 17.274 1.00 91.69 110 PHE A C 1
ATOM 902 O O . PHE A 1 110 ? 1.751 3.120 17.040 1.00 91.69 110 PHE A O 1
ATOM 909 N N . GLY A 1 111 ? 1.745 5.115 18.063 1.00 89.94 111 GLY A N 1
ATOM 910 C CA . GLY A 1 111 ? 0.433 4.918 18.655 1.00 89.94 111 GLY A CA 1
ATOM 911 C C . GLY A 1 111 ? -0.271 6.225 18.964 1.00 89.94 111 GLY A C 1
ATOM 912 O O . GLY A 1 111 ? 0.345 7.205 19.359 1.00 89.94 111 GLY A O 1
ATOM 913 N N . VAL A 1 112 ? -1.587 6.206 18.814 1.00 90.75 112 VAL A N 1
ATOM 914 C CA . VAL A 1 112 ? -2.473 7.316 19.138 1.00 90.75 112 VAL A CA 1
ATOM 915 C C . VAL A 1 112 ? -3.063 7.073 20.517 1.00 90.75 112 VAL A C 1
ATOM 917 O O . VAL A 1 112 ? -3.672 6.031 20.769 1.00 90.75 112 VAL A O 1
ATOM 920 N N . THR A 1 113 ? -2.934 8.063 21.394 1.00 89.50 113 THR A N 1
ATOM 921 C CA . THR A 1 113 ? -3.704 8.137 22.641 1.00 89.50 113 THR A CA 1
ATOM 922 C C . THR A 1 113 ? -4.707 9.275 22.516 1.00 89.50 113 THR A C 1
ATOM 924 O O . THR A 1 113 ? -4.319 10.412 22.250 1.00 89.50 113 THR A O 1
ATOM 927 N N . PHE A 1 114 ? -5.996 8.978 22.687 1.00 86.12 114 PHE A N 1
ATOM 928 C CA . PHE A 1 114 ? -7.044 9.997 22.590 1.00 86.12 114 PHE A CA 1
ATOM 929 C C . PHE A 1 114 ? -6.920 11.004 23.739 1.00 86.12 114 PHE A C 1
ATOM 931 O O . PHE A 1 114 ? -6.811 10.627 24.909 1.00 86.12 114 PHE A O 1
ATOM 938 N N . ASN A 1 115 ? -6.907 12.293 23.396 1.00 84.19 115 ASN A N 1
ATOM 939 C CA . ASN A 1 115 ? -6.679 13.372 24.356 1.00 84.19 115 ASN A CA 1
ATOM 940 C C . ASN A 1 115 ? -7.963 13.744 25.123 1.00 84.19 115 ASN A C 1
ATOM 942 O O . ASN A 1 115 ? -9.047 13.247 24.830 1.00 84.19 115 ASN A O 1
ATOM 946 N N . GLU A 1 116 ? -7.868 14.655 26.095 1.00 85.12 116 GLU A N 1
ATOM 947 C CA . GLU A 1 116 ? -9.027 15.075 26.904 1.00 85.12 116 GLU A CA 1
ATOM 948 C C . GLU A 1 116 ? -10.176 15.676 26.074 1.00 85.12 116 GLU A C 1
ATOM 950 O O . GLU A 1 116 ? -11.346 15.504 26.420 1.00 85.12 116 GLU A O 1
ATOM 955 N N . LEU A 1 117 ? -9.875 16.332 24.947 1.00 85.06 117 LEU A N 1
ATOM 956 C CA . LEU A 1 117 ? -10.906 16.825 24.033 1.00 85.06 117 LEU A CA 1
ATOM 957 C C . LEU A 1 117 ? -11.659 15.654 23.384 1.00 85.06 117 LEU A C 1
ATOM 959 O O . LEU A 1 117 ? -12.888 15.651 23.355 1.00 85.06 117 LEU A O 1
ATOM 963 N N . ASP A 1 118 ? -10.942 14.628 22.928 1.00 86.75 118 ASP A N 1
ATOM 964 C CA . ASP A 1 118 ? -11.532 13.417 22.360 1.00 86.75 118 ASP A CA 1
ATOM 965 C C . ASP A 1 118 ? -12.394 12.674 23.393 1.00 86.75 118 ASP A C 1
ATOM 967 O O . ASP A 1 118 ? -13.525 12.288 23.079 1.00 86.75 118 ASP A O 1
ATOM 971 N N . LYS A 1 119 ? -11.923 12.580 24.645 1.00 85.50 119 LYS A N 1
ATOM 972 C CA . LYS A 1 119 ? -12.706 12.023 25.759 1.00 85.50 119 LYS A CA 1
ATOM 973 C C . LYS A 1 119 ? -13.986 12.817 25.999 1.00 85.50 119 LYS A C 1
ATOM 975 O O . LYS A 1 119 ? -15.056 12.228 26.133 1.00 85.50 119 LYS A O 1
ATOM 980 N N . SER A 1 120 ? -13.914 14.150 25.964 1.00 85.94 120 SER A N 1
ATOM 981 C CA . SER A 1 120 ? -15.085 15.022 26.142 1.00 85.94 120 SER A CA 1
ATOM 982 C C . SER A 1 120 ? -16.155 14.837 25.053 1.00 85.94 120 SER A C 1
ATOM 984 O O . SER A 1 120 ? -17.348 15.041 25.293 1.00 85.94 120 SER A O 1
ATOM 986 N N . GLU A 1 121 ? -15.750 14.408 23.856 1.00 88.38 121 GLU A N 1
ATOM 987 C CA . GLU A 1 121 ? -16.660 14.055 22.763 1.00 88.38 121 GLU A CA 1
ATOM 988 C C . GLU A 1 121 ? -17.178 12.612 22.861 1.00 88.38 121 GLU A C 1
ATOM 990 O O . GLU A 1 121 ? -18.231 12.291 22.294 1.00 88.38 121 GLU A O 1
ATOM 995 N N . GLY A 1 122 ? -16.498 11.783 23.653 1.00 91.19 122 GLY A N 1
ATOM 996 C CA . GLY A 1 122 ? -16.866 10.414 23.976 1.00 91.19 122 GLY A CA 1
ATOM 997 C C . GLY A 1 122 ? -15.967 9.361 23.337 1.00 91.19 122 GLY A C 1
ATOM 998 O O . GLY A 1 122 ? -16.466 8.285 23.044 1.00 91.19 122 GLY A O 1
ATOM 999 N N . ILE A 1 123 ? -14.692 9.631 23.056 1.00 92.69 123 ILE A N 1
ATOM 1000 C CA . ILE A 1 123 ? -13.740 8.613 22.579 1.00 92.69 123 ILE A CA 1
ATOM 1001 C C . ILE A 1 123 ? -12.603 8.484 23.586 1.00 92.69 123 ILE A C 1
ATOM 1003 O O . ILE A 1 123 ? -11.885 9.447 23.837 1.00 92.69 123 ILE A O 1
ATOM 1007 N N . GLU A 1 124 ? -12.414 7.285 24.126 1.00 93.50 124 GLU A N 1
ATOM 1008 C CA . GLU A 1 124 ? -11.355 6.992 25.091 1.00 93.50 124 GLU A CA 1
ATOM 1009 C C . GLU A 1 124 ? -10.584 5.740 24.681 1.00 93.50 124 GLU A C 1
ATOM 1011 O O . GLU A 1 124 ? -11.182 4.779 24.196 1.00 93.50 124 GLU A O 1
ATOM 1016 N N . GLY A 1 125 ? -9.271 5.727 24.917 1.00 92.12 125 GLY A N 1
ATOM 1017 C CA . GLY A 1 125 ? -8.423 4.551 24.730 1.00 92.12 125 GLY A CA 1
ATOM 1018 C C . GLY A 1 125 ? -7.194 4.809 23.864 1.00 92.12 125 GLY A C 1
ATOM 1019 O O . GLY A 1 125 ? -6.687 5.934 23.809 1.00 92.12 125 GLY A O 1
ATOM 1020 N N . THR A 1 126 ? -6.696 3.759 23.207 1.00 91.56 126 THR A N 1
ATOM 1021 C CA . THR A 1 126 ? -5.477 3.820 22.390 1.00 91.56 126 THR A CA 1
ATOM 1022 C C . THR A 1 126 ? -5.593 3.041 21.081 1.00 91.56 126 THR A C 1
ATOM 1024 O O . THR A 1 126 ? -6.370 2.091 20.943 1.00 91.56 126 THR A O 1
ATOM 1027 N N . MET A 1 127 ? -4.784 3.456 20.110 1.00 90.38 127 MET A N 1
ATOM 1028 C CA . MET A 1 127 ? -4.533 2.743 18.861 1.00 90.38 127 MET A CA 1
ATOM 1029 C C . MET A 1 127 ? -3.027 2.605 18.681 1.00 90.38 127 MET A C 1
ATOM 1031 O O . MET A 1 127 ? -2.293 3.544 18.966 1.00 90.38 127 MET A O 1
ATOM 1035 N N . ARG A 1 128 ? -2.548 1.456 18.216 1.00 89.00 128 ARG A N 1
ATOM 1036 C CA . ARG A 1 128 ? -1.118 1.192 18.017 1.00 89.00 128 ARG A CA 1
ATOM 1037 C C . ARG A 1 128 ? -0.902 0.575 16.646 1.00 89.00 128 ARG A C 1
ATOM 1039 O O . ARG A 1 128 ? -1.605 -0.373 16.296 1.00 89.00 128 ARG A O 1
ATOM 1046 N N . VAL A 1 129 ? 0.072 1.087 15.900 1.00 89.75 129 VAL A N 1
ATOM 1047 C CA . VAL A 1 129 ? 0.525 0.483 14.643 1.00 89.75 129 VAL A CA 1
ATOM 1048 C C . VAL A 1 129 ? 1.678 -0.465 14.931 1.00 89.75 129 VAL A C 1
ATOM 1050 O O . VAL A 1 129 ? 2.659 -0.098 15.582 1.00 89.75 129 VAL A O 1
ATOM 1053 N N . VAL A 1 130 ? 1.513 -1.721 14.523 1.00 86.88 130 VAL A N 1
ATOM 1054 C CA . VAL A 1 130 ? 2.295 -2.861 15.009 1.00 86.88 130 VAL A CA 1
ATOM 1055 C C . VAL A 1 130 ? 2.574 -3.856 13.883 1.00 86.88 130 VAL A C 1
ATOM 1057 O O . VAL A 1 130 ? 1.747 -4.045 12.991 1.00 86.88 130 VAL A O 1
ATOM 1060 N N . ARG A 1 131 ? 3.714 -4.554 13.951 1.00 77.81 131 ARG A N 1
ATOM 1061 C CA . AR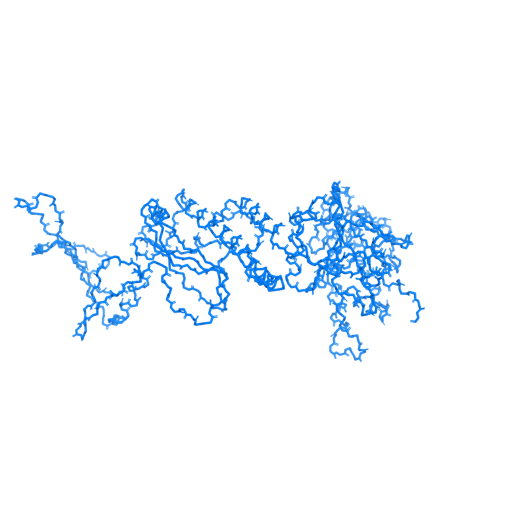G A 1 131 ? 4.039 -5.680 13.053 1.00 77.81 131 ARG A CA 1
ATOM 1062 C C . ARG A 1 131 ? 3.817 -6.996 13.789 1.00 77.81 131 ARG A C 1
ATOM 1064 O O . ARG A 1 131 ? 4.484 -7.265 14.785 1.00 77.81 131 ARG A O 1
ATOM 1071 N N . THR A 1 132 ? 2.881 -7.821 13.314 1.00 64.06 132 THR A N 1
ATOM 1072 C CA . THR A 1 132 ? 2.604 -9.148 13.897 1.00 64.06 132 THR A CA 1
ATOM 1073 C C . THR A 1 132 ? 2.250 -10.166 12.817 1.00 64.06 132 THR A C 1
ATOM 1075 O O . THR A 1 132 ? 1.684 -9.810 11.789 1.00 64.06 132 THR A O 1
ATOM 1078 N N . SER A 1 133 ? 2.545 -11.440 13.080 1.00 53.81 133 SER A N 1
ATOM 1079 C CA . SER A 1 133 ? 2.197 -12.592 12.235 1.00 53.81 133 SER A CA 1
ATOM 1080 C C . SER A 1 133 ? 0.949 -13.355 12.713 1.00 53.81 133 SER A C 1
ATOM 1082 O O . SER A 1 133 ? 0.735 -14.494 12.306 1.00 53.81 133 SER A O 1
ATOM 1084 N N . ARG A 1 134 ? 0.146 -12.787 13.628 1.00 59.03 134 ARG A N 1
ATOM 1085 C CA . ARG A 1 134 ? -0.977 -13.485 14.290 1.00 59.03 134 ARG A CA 1
ATOM 1086 C C . ARG A 1 134 ? -2.257 -12.656 14.320 1.00 59.03 134 ARG A C 1
ATOM 1088 O O . ARG A 1 134 ? -2.192 -11.427 14.321 1.00 59.03 134 ARG A O 1
ATOM 1095 N N . GLU A 1 135 ? -3.388 -13.361 14.418 1.00 58.47 135 GLU A N 1
ATOM 1096 C CA . GLU A 1 135 ? -4.728 -12.798 14.619 1.00 58.47 135 GLU A CA 1
ATOM 1097 C C . GLU A 1 135 ? -4.755 -11.783 15.768 1.00 58.47 135 GLU A C 1
ATOM 1099 O O . GLU A 1 135 ? -4.185 -12.002 16.842 1.00 58.47 135 GLU A O 1
ATOM 1104 N N . ARG A 1 136 ? -5.430 -10.658 15.530 1.00 68.62 136 ARG A N 1
ATOM 1105 C CA . ARG A 1 136 ? -5.456 -9.502 16.426 1.00 68.62 136 ARG A CA 1
ATOM 1106 C C . ARG A 1 136 ? -6.790 -9.404 17.124 1.00 68.62 136 ARG A C 1
ATOM 1108 O O . ARG A 1 136 ? -7.839 -9.447 16.487 1.00 68.62 136 ARG A O 1
ATOM 1115 N N . LYS A 1 137 ? -6.752 -9.212 18.439 1.00 75.06 137 LYS A N 1
ATOM 1116 C CA . LYS A 1 137 ? -7.951 -8.917 19.221 1.00 75.06 137 LYS A CA 1
ATOM 1117 C C . LYS A 1 137 ? -8.111 -7.406 19.331 1.00 75.06 137 LYS A C 1
ATOM 1119 O O . LYS A 1 137 ? -7.532 -6.778 20.211 1.00 75.06 137 LYS A O 1
ATOM 1124 N N . HIS A 1 138 ? -8.887 -6.831 18.418 1.00 84.25 138 HIS A N 1
ATOM 1125 C CA . HIS A 1 138 ? -9.369 -5.460 18.560 1.00 84.25 138 HIS A CA 1
ATOM 1126 C C . HIS A 1 138 ? -10.445 -5.417 19.648 1.00 84.25 138 HIS A C 1
ATOM 1128 O O . HIS A 1 138 ? -11.357 -6.243 19.660 1.00 84.25 138 HIS A O 1
ATOM 1134 N N . LEU A 1 139 ? -10.351 -4.443 20.550 1.00 88.69 139 LEU A N 1
ATOM 1135 C CA . LEU A 1 139 ? -11.347 -4.187 21.584 1.00 88.69 139 LEU A CA 1
ATOM 1136 C C . LEU A 1 139 ? -12.010 -2.846 21.297 1.00 88.69 139 LEU A C 1
ATOM 1138 O O . LEU A 1 139 ? -11.542 -1.796 21.726 1.00 88.69 139 LEU A O 1
ATOM 1142 N N . ILE A 1 140 ? -13.107 -2.881 20.548 1.00 90.81 140 ILE A N 1
ATOM 1143 C CA . ILE A 1 140 ? -13.929 -1.697 20.310 1.00 90.81 140 ILE A CA 1
ATOM 1144 C C . ILE A 1 140 ? -15.254 -1.892 21.026 1.00 90.81 140 ILE A C 1
ATOM 1146 O O . ILE A 1 140 ? -15.962 -2.875 20.804 1.00 90.81 140 ILE A O 1
ATOM 1150 N N . ALA A 1 141 ? -15.596 -0.949 21.893 1.00 92.69 141 ALA A N 1
ATOM 1151 C CA . ALA A 1 141 ? -16.815 -0.994 22.676 1.00 92.69 141 ALA A CA 1
ATOM 1152 C C . ALA A 1 141 ? -17.565 0.330 22.603 1.00 92.69 141 ALA A C 1
ATOM 1154 O O . ALA A 1 141 ? -16.970 1.389 22.460 1.00 92.69 141 ALA A O 1
ATOM 1155 N N . GLN A 1 142 ? -18.882 0.269 22.766 1.00 93.50 142 GLN A N 1
ATOM 1156 C CA . GLN A 1 142 ? -19.735 1.427 22.968 1.00 93.50 142 GLN A CA 1
ATOM 1157 C C . GLN A 1 142 ? -20.354 1.378 24.361 1.00 93.50 142 GLN A C 1
ATOM 1159 O O . GLN A 1 142 ? -21.144 0.475 24.659 1.00 93.50 142 GLN A O 1
ATOM 1164 N N . ARG A 1 143 ? -20.034 2.376 25.194 1.00 92.12 143 ARG A N 1
ATOM 1165 C CA . ARG A 1 143 ? -20.460 2.463 26.603 1.00 92.12 143 ARG A CA 1
ATOM 1166 C C . ARG A 1 143 ? -20.137 1.180 27.375 1.00 92.12 143 ARG A C 1
ATOM 1168 O O . ARG A 1 143 ? -21.004 0.611 28.038 1.00 92.12 143 ARG A O 1
ATOM 1175 N N . GLY A 1 144 ? -18.914 0.690 27.199 1.00 92.50 144 GLY A N 1
ATOM 1176 C CA . GLY A 1 144 ? -18.395 -0.486 27.889 1.00 92.50 144 GLY A CA 1
ATOM 1177 C C . GLY A 1 144 ? -18.741 -1.838 27.272 1.00 92.50 144 GLY A C 1
ATOM 1178 O O . GLY A 1 144 ? -18.199 -2.844 27.712 1.00 92.50 144 GLY A O 1
ATOM 1179 N N . PHE A 1 145 ? -19.595 -1.883 26.247 1.00 92.19 145 PHE A N 1
ATOM 1180 C CA . PHE A 1 145 ? -19.998 -3.124 25.581 1.00 92.19 145 PHE A CA 1
ATOM 1181 C C . PHE A 1 145 ? -19.416 -3.245 24.183 1.00 92.19 145 PHE A C 1
ATOM 1183 O O . PHE A 1 145 ? -19.609 -2.334 23.377 1.00 92.19 145 PHE A O 1
ATOM 1190 N N . SER A 1 146 ? -18.823 -4.391 23.874 1.00 91.50 146 SER A N 1
ATOM 1191 C CA . SER A 1 146 ? -18.216 -4.684 22.580 1.00 91.50 146 SER A CA 1
ATOM 1192 C C . SER A 1 146 ? -19.176 -4.456 21.416 1.00 91.50 146 SER A C 1
ATOM 1194 O O . SER A 1 146 ? -20.384 -4.711 21.503 1.00 91.50 146 SER A O 1
ATOM 1196 N N . ILE A 1 147 ? -18.616 -3.957 20.322 1.00 91.19 147 ILE A N 1
ATOM 1197 C CA . ILE A 1 147 ? -19.285 -3.749 19.041 1.00 91.19 147 ILE A CA 1
ATOM 1198 C C . ILE A 1 147 ? -18.412 -4.313 17.908 1.00 91.19 147 ILE A C 1
ATOM 1200 O O . ILE A 1 147 ? -17.212 -4.504 18.111 1.00 91.19 147 ILE A O 1
ATOM 1204 N N . PRO A 1 148 ? -18.990 -4.595 16.727 1.00 87.75 148 PRO A N 1
ATOM 1205 C CA . PRO A 1 148 ? -18.214 -5.000 15.555 1.00 87.75 148 PRO A CA 1
ATOM 1206 C C . PRO A 1 148 ? -17.133 -3.965 15.218 1.00 87.75 148 PRO A C 1
ATOM 1208 O O . PRO A 1 148 ? -17.358 -2.766 15.377 1.00 87.75 148 PRO A O 1
ATOM 1211 N N . PHE A 1 149 ? -15.965 -4.425 14.768 1.00 80.88 149 PHE A N 1
ATOM 1212 C CA . PHE A 1 149 ? -14.816 -3.565 14.455 1.00 80.88 149 PHE A CA 1
ATOM 1213 C C . PHE A 1 149 ? -14.462 -3.540 12.966 1.00 80.88 149 PHE A C 1
ATOM 1215 O O . PHE A 1 149 ? -13.806 -2.605 12.520 1.00 80.88 149 PHE A O 1
ATOM 1222 N N . ASP A 1 150 ? -14.909 -4.539 12.206 1.00 74.56 150 ASP A N 1
ATOM 1223 C CA . ASP A 1 150 ? -14.610 -4.779 10.790 1.00 74.56 150 ASP A CA 1
ATOM 1224 C C . ASP A 1 150 ? -14.822 -3.542 9.913 1.00 74.56 150 ASP A C 1
ATOM 1226 O O . ASP A 1 150 ? -14.014 -3.260 9.037 1.00 74.56 150 ASP A O 1
ATOM 1230 N N . LYS A 1 151 ? -15.863 -2.759 10.207 1.00 73.81 151 LYS A N 1
ATOM 1231 C CA . LYS A 1 151 ? -16.183 -1.531 9.469 1.00 73.81 151 LYS A CA 1
ATOM 1232 C C . LYS A 1 151 ? -15.526 -0.265 10.014 1.00 73.81 151 LYS A C 1
ATOM 1234 O O . LYS A 1 151 ? -15.628 0.776 9.381 1.00 73.81 151 LYS A O 1
ATOM 1239 N N . ILE A 1 152 ? -14.939 -0.294 11.207 1.00 80.69 152 ILE A N 1
ATOM 1240 C CA . ILE A 1 152 ? -14.318 0.892 11.828 1.00 80.69 152 ILE A CA 1
ATOM 1241 C C . ILE A 1 152 ? -12.832 0.974 11.462 1.00 80.69 152 ILE A C 1
ATOM 1243 O O . ILE A 1 152 ? -12.272 2.068 11.414 1.00 80.69 152 ILE A O 1
ATOM 1247 N N . LEU A 1 153 ? -12.191 -0.174 11.222 1.00 77.56 153 LEU A N 1
ATOM 1248 C CA . LEU A 1 153 ? -10.780 -0.221 10.860 1.00 77.56 153 LEU A CA 1
ATOM 1249 C C . LEU A 1 153 ? -10.557 0.387 9.465 1.00 77.56 153 LEU A C 1
ATOM 1251 O O . LEU A 1 153 ? -11.286 0.035 8.537 1.00 77.56 153 LEU A O 1
ATOM 1255 N N . PRO A 1 154 ? -9.527 1.234 9.285 1.00 75.44 154 PRO A N 1
ATOM 1256 C CA . PRO A 1 154 ? -9.107 1.643 7.952 1.00 75.44 154 PRO A CA 1
ATOM 1257 C C . PRO A 1 154 ? -8.679 0.396 7.173 1.00 75.44 154 PRO A C 1
ATOM 1259 O O . PRO A 1 154 ? -7.862 -0.379 7.679 1.00 75.44 154 PRO A O 1
ATOM 1262 N N . SER A 1 155 ? -9.196 0.193 5.960 1.00 75.88 155 SER A N 1
ATOM 1263 C CA . SER A 1 155 ? -8.856 -0.972 5.124 1.00 75.88 155 SER A CA 1
ATOM 1264 C C . SER A 1 155 ? -7.340 -1.087 4.930 1.00 75.88 155 SER A C 1
ATOM 1266 O O . SER A 1 155 ? -6.769 -2.155 5.172 1.00 75.88 155 SER A O 1
ATOM 1268 N N . TRP A 1 156 ? -6.691 0.044 4.638 1.00 75.62 156 TRP A N 1
ATOM 1269 C CA . TRP A 1 156 ? -5.248 0.190 4.429 1.00 75.62 156 TRP A CA 1
ATOM 1270 C C . TRP A 1 156 ? -4.384 -0.094 5.676 1.00 75.62 156 TRP A C 1
ATOM 1272 O O . TRP A 1 156 ? -3.197 -0.373 5.540 1.00 75.62 156 TRP A O 1
ATOM 1282 N N . LEU A 1 157 ? -4.964 -0.103 6.888 1.00 77.69 157 LEU A N 1
ATOM 1283 C CA . LEU A 1 157 ? -4.269 -0.423 8.151 1.00 77.69 157 LEU A CA 1
ATOM 1284 C C . LEU A 1 157 ? -4.823 -1.635 8.892 1.00 77.69 157 LEU A C 1
ATOM 1286 O O . LEU A 1 157 ? -4.323 -1.961 9.970 1.00 77.69 157 LEU A O 1
ATOM 1290 N N . SER A 1 158 ? -5.843 -2.306 8.366 1.00 70.56 158 SER A N 1
ATOM 1291 C CA . SER A 1 158 ? -6.535 -3.395 9.068 1.00 70.56 158 SER A CA 1
ATOM 1292 C C . SER A 1 158 ? -5.557 -4.466 9.578 1.00 70.56 158 SER A C 1
ATOM 1294 O O . SER A 1 158 ? -5.618 -4.879 10.737 1.00 70.56 158 SER A O 1
ATOM 1296 N N . ASN A 1 159 ? -4.550 -4.788 8.762 1.00 75.56 159 ASN A N 1
ATOM 1297 C CA . ASN A 1 159 ? -3.481 -5.734 9.072 1.00 75.56 159 ASN A CA 1
ATOM 1298 C C . ASN A 1 159 ? -2.268 -5.123 9.782 1.00 75.56 159 ASN A C 1
ATOM 1300 O O . ASN A 1 159 ? -1.318 -5.850 10.039 1.00 75.56 159 ASN A O 1
ATOM 1304 N N . SER A 1 160 ? -2.274 -3.839 10.158 1.00 82.94 160 SER A N 1
ATOM 1305 C CA . SER A 1 160 ? -1.176 -3.147 10.877 1.00 82.94 160 SER A CA 1
ATOM 1306 C C . SER A 1 160 ? -1.634 -2.396 12.141 1.00 82.94 160 SER A C 1
ATOM 1308 O O . SER A 1 160 ? -0.801 -1.927 12.903 1.00 82.94 160 SER A O 1
ATOM 1310 N N . LEU A 1 161 ? -2.936 -2.391 12.448 1.00 84.88 161 LEU A N 1
ATOM 1311 C CA . LEU A 1 161 ? -3.509 -1.736 13.623 1.00 84.88 161 LEU A CA 1
ATOM 1312 C C . LEU A 1 161 ? -3.854 -2.687 14.785 1.00 84.88 161 LEU A C 1
ATOM 1314 O O . LEU A 1 161 ? -4.244 -3.837 14.587 1.00 84.88 161 LEU A O 1
ATOM 1318 N N . LEU A 1 162 ? -3.770 -2.165 16.006 1.00 87.19 162 LEU A N 1
ATOM 1319 C CA . LEU A 1 162 ? -4.284 -2.743 17.245 1.00 87.19 162 LEU A CA 1
ATOM 1320 C C . LEU A 1 162 ? -5.044 -1.650 17.999 1.00 87.19 162 LEU A C 1
ATOM 1322 O O . LEU A 1 162 ? -4.520 -0.554 18.187 1.00 87.19 162 LEU A O 1
ATOM 1326 N N . MET A 1 163 ? -6.287 -1.919 18.399 1.00 88.19 163 MET A N 1
ATOM 1327 C CA . MET A 1 163 ? -7.172 -0.898 18.975 1.00 88.19 163 MET A CA 1
ATOM 1328 C C . MET A 1 163 ? -7.794 -1.372 20.277 1.00 88.19 163 MET A C 1
ATOM 1330 O O . MET A 1 163 ? -8.290 -2.496 20.352 1.00 88.19 163 MET A O 1
ATOM 1334 N N . SER A 1 164 ? -7.821 -0.475 21.258 1.00 91.19 164 SER A N 1
ATOM 1335 C CA . SER A 1 164 ? -8.596 -0.600 22.487 1.00 91.19 164 SER A CA 1
ATOM 1336 C C . SER A 1 164 ? -9.301 0.727 22.733 1.00 91.19 164 SER A C 1
ATOM 1338 O O . SER A 1 164 ? -8.683 1.677 23.211 1.00 91.19 164 SER A O 1
ATOM 1340 N N . ILE A 1 165 ? -10.564 0.826 22.313 1.00 92.38 165 ILE A N 1
ATOM 1341 C CA . ILE A 1 165 ? -11.341 2.070 22.324 1.00 92.38 165 ILE A CA 1
ATOM 1342 C C . ILE A 1 165 ? -12.725 1.838 22.919 1.00 92.38 165 ILE A C 1
ATOM 1344 O O . ILE A 1 165 ? -13.444 0.913 22.534 1.00 92.38 165 ILE A O 1
ATOM 1348 N N . ASN A 1 166 ? -13.139 2.753 23.790 1.00 93.69 166 ASN A N 1
ATOM 1349 C CA . ASN A 1 166 ? -14.515 2.899 24.236 1.00 93.69 166 ASN A CA 1
ATOM 1350 C C . ASN A 1 166 ? -15.126 4.175 23.639 1.00 93.69 166 ASN A C 1
ATOM 1352 O O . ASN A 1 166 ? -14.620 5.276 23.860 1.00 93.69 166 ASN A O 1
ATOM 1356 N N . ILE A 1 167 ? -16.230 4.032 22.906 1.00 94.56 167 ILE A N 1
ATOM 1357 C CA . ILE A 1 167 ? -17.004 5.148 22.357 1.00 94.56 167 ILE A CA 1
ATOM 1358 C C . ILE A 1 167 ? -18.274 5.411 23.173 1.00 94.56 167 ILE A C 1
ATOM 1360 O O . ILE A 1 167 ? -18.960 4.508 23.659 1.00 94.56 167 ILE A O 1
ATOM 1364 N N . SER A 1 168 ? -18.622 6.677 23.339 1.00 92.88 168 SER A N 1
ATOM 1365 C CA . SER A 1 168 ? -19.728 7.134 24.169 1.00 92.88 168 SER A CA 1
ATOM 1366 C C . SER A 1 168 ? -20.211 8.517 23.703 1.00 92.88 168 SER A C 1
ATOM 1368 O O . SER A 1 168 ? -20.000 8.906 22.560 1.00 92.88 168 SER A O 1
ATOM 1370 N N . GLY A 1 169 ? -20.951 9.241 24.547 1.00 89.69 169 GLY A N 1
ATOM 1371 C CA . GLY A 1 169 ? -21.263 10.652 24.295 1.00 89.69 169 GLY A CA 1
ATOM 1372 C C . GLY A 1 169 ? -21.842 10.975 22.909 1.00 89.69 169 GLY A C 1
ATOM 1373 O O . GLY A 1 169 ? -22.869 10.413 22.500 1.00 89.69 169 GLY A O 1
ATOM 1374 N N . LYS A 1 170 ? -21.196 11.931 22.230 1.00 87.81 170 LYS A N 1
ATOM 1375 C CA . LYS A 1 170 ? -21.583 12.452 20.909 1.00 87.81 170 LYS A CA 1
ATOM 1376 C C . LYS A 1 170 ? -21.114 11.548 19.767 1.00 87.81 170 LYS A C 1
ATOM 1378 O O . LYS A 1 170 ? -21.746 11.553 18.716 1.00 87.81 170 LYS A O 1
ATOM 1383 N N . THR A 1 171 ? -20.074 10.752 19.992 1.00 89.50 171 THR A N 1
ATOM 1384 C CA . THR A 1 171 ? -19.448 9.854 19.006 1.00 89.50 171 THR A CA 1
ATOM 1385 C C . THR A 1 171 ? -20.063 8.455 18.981 1.00 89.50 171 THR A C 1
ATOM 1387 O O . THR A 1 171 ? -19.602 7.583 18.250 1.00 89.50 171 THR A O 1
ATOM 1390 N N . LYS A 1 172 ? -21.141 8.231 19.747 1.00 92.44 172 LYS A N 1
ATOM 1391 C CA . LYS A 1 172 ? -21.898 6.977 19.718 1.00 92.44 172 LYS A CA 1
ATOM 1392 C C . LYS A 1 172 ? -22.386 6.653 18.299 1.00 92.44 172 LYS A C 1
ATOM 1394 O O . LYS A 1 172 ? -23.053 7.460 17.647 1.00 92.44 172 LYS A O 1
ATOM 1399 N N . LEU A 1 173 ? -22.137 5.426 17.880 1.00 92.56 173 LEU A N 1
ATOM 1400 C CA . LEU A 1 173 ? -22.623 4.849 16.643 1.00 92.56 173 LEU A CA 1
ATOM 1401 C C . LEU A 1 173 ? -24.069 4.376 16.781 1.00 92.56 173 LEU A C 1
ATOM 1403 O O . LEU A 1 173 ? -24.531 3.940 17.847 1.00 92.56 173 LEU A O 1
ATOM 1407 N N . SER A 1 174 ? -24.774 4.437 15.659 1.00 92.44 174 SER A N 1
ATOM 1408 C CA . SER A 1 174 ? -26.059 3.776 15.485 1.00 92.44 174 SER A CA 1
ATOM 1409 C C . SER A 1 174 ? -25.808 2.287 15.234 1.00 92.44 174 SER A C 1
ATOM 1411 O O . SER A 1 174 ? -25.044 1.911 14.349 1.00 92.44 174 SER A O 1
ATOM 1413 N N . LEU A 1 175 ? -26.426 1.424 16.042 1.00 91.12 175 LEU A N 1
ATOM 1414 C CA . LEU A 1 175 ? -26.272 -0.028 15.948 1.00 91.12 175 LEU A CA 1
ATOM 1415 C C . LEU A 1 175 ? -27.595 -0.668 15.533 1.00 91.12 175 LEU A C 1
ATOM 1417 O O . LEU A 1 175 ? -28.672 -0.193 15.898 1.00 91.12 175 LEU A O 1
ATOM 1421 N N . SER A 1 176 ? -27.504 -1.786 14.821 1.00 89.62 176 SER A N 1
ATOM 1422 C CA . SER A 1 176 ? -28.638 -2.688 14.593 1.00 89.62 176 SER A CA 1
ATOM 1423 C C . SER A 1 176 ? -29.260 -3.175 15.917 1.00 89.62 176 SER A C 1
ATOM 1425 O O . SER A 1 176 ? -28.575 -3.209 16.945 1.00 89.62 176 SER A O 1
ATOM 1427 N N . PRO A 1 177 ? -30.539 -3.610 15.931 1.00 82.62 177 PRO A N 1
ATOM 1428 C CA . PRO A 1 177 ? -31.216 -4.037 17.162 1.00 82.62 177 PRO A CA 1
ATOM 1429 C C . PRO A 1 177 ? -30.506 -5.164 17.926 1.00 82.62 177 PRO A C 1
ATOM 1431 O O . PRO A 1 177 ? -30.544 -5.199 19.153 1.00 82.62 177 PRO A O 1
ATOM 1434 N N . ASN A 1 178 ? -29.839 -6.073 17.209 1.00 81.38 178 ASN A N 1
ATOM 1435 C CA . ASN A 1 178 ? -29.061 -7.172 17.787 1.00 81.38 178 ASN A CA 1
ATOM 1436 C C . ASN A 1 178 ? -27.594 -6.798 18.074 1.00 81.38 178 ASN A C 1
ATOM 1438 O O . ASN A 1 178 ? -26.854 -7.634 18.584 1.00 81.38 178 ASN A O 1
ATOM 1442 N N . ARG A 1 179 ? -27.182 -5.560 17.763 1.00 80.00 179 ARG A N 1
ATOM 1443 C CA . ARG A 1 179 ? -25.823 -5.018 17.930 1.00 80.00 179 ARG A CA 1
ATOM 1444 C C . ARG A 1 179 ? -24.732 -5.764 17.153 1.00 80.00 179 ARG A C 1
ATOM 1446 O O . ARG A 1 179 ? -23.558 -5.535 17.416 1.00 80.00 179 ARG A O 1
ATOM 1453 N N . LEU A 1 180 ? -25.111 -6.614 16.196 1.00 84.81 180 LEU A N 1
ATOM 1454 C CA . LEU A 1 180 ? -24.166 -7.366 15.363 1.00 84.81 180 LEU A CA 1
ATOM 1455 C C . LEU A 1 180 ? -23.658 -6.557 14.170 1.00 84.81 180 LEU A C 1
ATOM 1457 O O . LEU A 1 180 ? -22.662 -6.930 13.575 1.00 84.81 180 LEU A O 1
ATOM 1461 N N . ASN A 1 181 ? -24.332 -5.455 13.840 1.00 87.81 181 ASN A N 1
ATOM 1462 C CA . ASN A 1 181 ? -23.969 -4.562 12.742 1.00 87.81 181 ASN A CA 1
ATOM 1463 C C . ASN A 1 181 ? -23.993 -3.096 13.178 1.00 87.81 181 ASN A C 1
ATOM 1465 O O . ASN A 1 181 ? -24.894 -2.681 13.924 1.00 87.81 181 ASN A O 1
ATOM 1469 N N . ILE A 1 182 ? -23.052 -2.322 12.641 1.00 89.88 182 ILE A N 1
ATOM 1470 C CA . ILE A 1 182 ? -23.032 -0.857 12.687 1.00 89.88 182 ILE A CA 1
ATOM 1471 C C . ILE A 1 182 ? -23.859 -0.315 11.517 1.00 89.88 182 ILE A C 1
ATOM 1473 O O . ILE A 1 182 ? -23.780 -0.829 10.402 1.00 89.88 182 ILE A O 1
ATOM 1477 N N . VAL A 1 183 ? -24.669 0.709 11.782 1.00 89.62 183 VAL A N 1
ATOM 1478 C CA . VAL A 1 183 ? -25.395 1.458 10.752 1.00 89.62 183 VAL A CA 1
ATOM 1479 C C . VAL A 1 183 ? -24.468 2.546 10.211 1.00 89.62 183 VAL A C 1
ATOM 1481 O O . VAL A 1 183 ? -24.002 3.391 10.973 1.00 89.62 183 VAL A O 1
ATOM 1484 N N . GLU A 1 184 ? -24.218 2.523 8.905 1.00 87.69 184 GLU A N 1
ATOM 1485 C CA . GLU A 1 184 ? -23.363 3.484 8.195 1.00 87.69 184 GLU A CA 1
ATOM 1486 C C . GLU A 1 184 ? -24.109 4.808 7.960 1.00 87.69 184 GLU A C 1
ATOM 1488 O O . GLU A 1 184 ? -24.559 5.113 6.856 1.00 87.69 184 GLU A O 1
ATOM 1493 N N . ASP A 1 185 ? -24.303 5.567 9.037 1.00 88.56 185 ASP A N 1
ATOM 1494 C CA . ASP A 1 185 ? -24.880 6.910 9.016 1.00 88.56 185 ASP A CA 1
ATOM 1495 C C . ASP A 1 185 ? -23.801 8.008 9.136 1.00 88.56 185 ASP A C 1
ATOM 1497 O O . ASP A 1 185 ? -22.598 7.748 9.164 1.00 88.56 185 ASP A O 1
ATOM 1501 N N . GLU A 1 186 ? -24.222 9.269 9.229 1.00 89.12 186 GLU A N 1
ATOM 1502 C CA . GLU A 1 186 ? -23.311 10.414 9.369 1.00 89.12 186 GLU A CA 1
ATOM 1503 C C . GLU A 1 186 ? -22.392 10.314 10.605 1.00 89.12 186 GLU A C 1
ATOM 1505 O O . GLU A 1 186 ? -21.265 10.807 10.584 1.00 89.12 186 GLU A O 1
ATOM 1510 N N . LYS A 1 187 ? -22.838 9.670 11.694 1.00 90.19 187 LYS A N 1
ATOM 1511 C CA . LYS A 1 187 ? -22.011 9.518 12.903 1.00 90.19 187 LYS A CA 1
ATOM 1512 C C . LYS A 1 187 ? -20.901 8.509 12.682 1.00 90.19 187 LYS A C 1
ATOM 1514 O O . LYS A 1 187 ? -19.798 8.714 13.180 1.00 90.19 187 LYS A O 1
ATOM 1519 N N . TYR A 1 188 ? -21.204 7.442 11.947 1.00 89.62 188 TYR A N 1
ATOM 1520 C CA . TYR A 1 188 ? -20.204 6.478 11.516 1.00 89.62 188 TYR A CA 1
ATOM 1521 C C . TYR A 1 188 ? -19.113 7.156 10.681 1.00 89.62 188 TYR A C 1
ATOM 1523 O O . TYR A 1 188 ? -17.944 7.068 11.052 1.00 89.62 188 TYR A O 1
ATOM 1531 N N . LEU A 1 189 ? -19.493 7.920 9.651 1.00 86.81 189 LEU A N 1
ATOM 1532 C CA . LEU A 1 189 ? -18.532 8.627 8.795 1.00 86.81 189 LEU A CA 1
ATOM 1533 C C . LEU A 1 189 ? -17.649 9.597 9.594 1.00 86.81 189 LEU A C 1
ATOM 1535 O O . LEU A 1 189 ? -16.430 9.569 9.461 1.00 86.81 189 LEU A O 1
ATOM 1539 N N . LYS A 1 190 ? -18.245 10.388 10.498 1.00 88.62 190 LYS A N 1
ATOM 1540 C CA . LYS A 1 190 ? -17.507 11.319 11.372 1.00 88.62 190 LYS A CA 1
ATOM 1541 C C . LYS A 1 190 ? -16.515 10.620 12.299 1.00 88.62 190 LYS A C 1
ATOM 1543 O O . LYS A 1 190 ? -15.435 11.150 12.554 1.00 88.62 190 LYS A O 1
ATOM 1548 N N . LEU A 1 191 ? -16.876 9.455 12.842 1.00 89.38 191 LEU A N 1
ATOM 1549 C CA . LEU A 1 191 ? -15.976 8.691 13.704 1.00 89.38 191 LEU A CA 1
ATOM 1550 C C . LEU A 1 191 ? -14.793 8.134 12.907 1.00 89.38 191 LEU A C 1
ATOM 1552 O O . LEU A 1 191 ? -13.655 8.268 13.354 1.00 89.38 191 LEU A O 1
ATOM 1556 N N . VAL A 1 192 ? -15.064 7.534 11.745 1.00 88.31 192 VAL A N 1
ATOM 1557 C CA . VAL A 1 192 ? -14.035 6.990 10.850 1.00 88.31 192 VAL A CA 1
ATOM 1558 C C . VAL A 1 192 ? -13.073 8.094 10.419 1.00 88.31 192 VAL A C 1
ATOM 1560 O O . VAL A 1 192 ? -11.872 7.954 10.633 1.00 88.31 192 VAL A O 1
ATOM 1563 N N . GLU A 1 193 ? -13.588 9.224 9.925 1.00 87.00 193 GLU A N 1
ATOM 1564 C CA . GLU A 1 193 ? -12.785 10.401 9.567 1.00 87.00 193 GLU A CA 1
ATOM 1565 C C . GLU A 1 193 ? -11.867 10.825 10.715 1.00 87.00 193 GLU A C 1
ATOM 1567 O O . GLU A 1 193 ? -10.663 11.003 10.531 1.00 87.00 193 GLU A O 1
ATOM 1572 N N . LYS A 1 194 ? -12.416 10.932 11.927 1.00 88.56 194 LYS A N 1
ATOM 1573 C CA . LYS A 1 194 ? -11.649 11.361 13.094 1.00 88.56 194 LYS A CA 1
ATOM 1574 C C . LYS A 1 194 ? -10.539 10.374 13.465 1.00 88.56 194 LYS A C 1
ATOM 1576 O O . LYS A 1 194 ? -9.433 10.800 13.797 1.00 88.56 194 LYS A O 1
ATOM 1581 N N . ILE A 1 195 ? -10.824 9.072 13.428 1.00 88.56 195 ILE A N 1
ATOM 1582 C CA . ILE A 1 195 ? -9.843 8.015 13.710 1.00 88.56 195 ILE A CA 1
ATOM 1583 C C . ILE A 1 195 ? -8.712 8.050 12.679 1.00 88.56 195 ILE A C 1
ATOM 1585 O O . ILE A 1 195 ? -7.541 8.074 13.058 1.00 88.56 195 ILE A O 1
ATOM 1589 N N . GLN A 1 196 ? -9.057 8.094 11.392 1.00 88.56 196 GLN A N 1
ATOM 1590 C CA . GLN A 1 196 ? -8.084 8.098 10.306 1.00 88.56 196 GLN A CA 1
ATOM 1591 C C . GLN A 1 196 ? -7.208 9.356 10.323 1.00 88.56 196 GLN A C 1
ATOM 1593 O O . GLN A 1 196 ? -5.985 9.244 10.275 1.00 88.56 196 GLN A O 1
ATOM 1598 N N . ALA A 1 197 ? -7.801 10.541 10.497 1.00 89.19 197 ALA A N 1
ATOM 1599 C CA . ALA A 1 197 ? -7.052 11.793 10.593 1.00 89.19 197 ALA A CA 1
ATOM 1600 C C . ALA A 1 197 ? -6.044 11.770 11.754 1.00 89.19 197 ALA A C 1
ATOM 1602 O O . ALA A 1 197 ? -4.896 12.174 11.588 1.00 89.19 197 ALA A O 1
ATOM 1603 N N . ARG A 1 198 ? -6.436 11.237 12.921 1.00 90.00 198 ARG A N 1
ATOM 1604 C CA . ARG A 1 198 ? -5.519 11.071 14.061 1.00 90.00 198 ARG A CA 1
ATOM 1605 C C . ARG A 1 198 ? -4.357 10.131 13.740 1.00 90.00 198 ARG A C 1
ATOM 1607 O O . ARG A 1 198 ? -3.237 10.430 14.136 1.00 90.00 198 ARG A O 1
ATOM 1614 N N . LEU A 1 199 ? -4.612 9.023 13.043 1.00 90.94 199 LEU A N 1
ATOM 1615 C CA . LEU A 1 199 ? -3.567 8.073 12.645 1.00 90.94 199 LEU A CA 1
ATOM 1616 C C . LEU A 1 199 ? -2.569 8.697 11.665 1.00 90.94 199 LEU A C 1
ATOM 1618 O O . LEU A 1 199 ? -1.371 8.520 11.848 1.00 90.94 199 LEU A O 1
ATOM 1622 N N . ILE A 1 200 ? -3.048 9.454 10.676 1.00 92.31 200 ILE A N 1
ATOM 1623 C CA . ILE A 1 200 ? -2.197 10.129 9.684 1.00 92.31 200 ILE A CA 1
ATOM 1624 C C . ILE A 1 200 ? -1.344 11.219 10.348 1.00 92.31 200 ILE A C 1
ATOM 1626 O O . ILE A 1 200 ? -0.133 11.264 10.136 1.00 92.31 200 ILE A O 1
ATOM 1630 N N . CYS A 1 201 ? -1.939 12.051 11.212 1.00 92.50 201 CYS A N 1
ATOM 1631 C CA . CYS A 1 201 ? -1.181 13.049 11.973 1.00 92.50 201 CYS A CA 1
ATOM 1632 C C . CYS A 1 201 ? -0.096 12.401 12.844 1.00 92.50 201 CYS A C 1
ATOM 1634 O O . CYS A 1 201 ? 1.012 12.923 12.948 1.00 92.50 201 CYS A O 1
ATOM 1636 N N . GLU A 1 202 ? -0.403 11.266 13.476 1.00 94.25 202 GLU A N 1
ATOM 1637 C CA . GLU A 1 202 ? 0.562 10.578 14.331 1.00 94.25 202 GLU A CA 1
ATOM 1638 C C . GLU A 1 202 ? 1.657 9.865 13.530 1.00 94.25 202 GLU A C 1
ATOM 1640 O O . GLU A 1 202 ? 2.806 9.855 13.964 1.00 94.25 202 GLU A O 1
ATOM 1645 N N . LEU A 1 203 ? 1.345 9.339 12.341 1.00 95.19 203 LEU A N 1
ATOM 1646 C CA . LEU A 1 203 ? 2.348 8.832 11.404 1.00 95.19 203 LEU A CA 1
ATOM 1647 C C . LEU A 1 203 ? 3.370 9.928 11.073 1.00 95.19 203 LEU A C 1
ATOM 1649 O O . LEU A 1 203 ? 4.571 9.721 11.245 1.00 95.19 203 LEU A O 1
ATOM 1653 N N . GLU A 1 204 ? 2.910 11.114 10.672 1.00 96.19 204 GLU A N 1
ATOM 1654 C CA . GLU A 1 204 ? 3.800 12.231 10.348 1.00 96.19 204 GLU A CA 1
ATOM 1655 C C . GLU A 1 204 ? 4.633 12.679 11.563 1.00 96.19 204 GLU A C 1
ATOM 1657 O O . GLU A 1 204 ? 5.851 12.859 11.464 1.00 96.19 204 GLU A O 1
ATOM 1662 N N . ASN A 1 205 ? 4.000 12.817 12.732 1.00 95.75 205 ASN A N 1
ATOM 1663 C CA . ASN A 1 205 ? 4.697 13.164 13.971 1.00 95.75 205 ASN A CA 1
ATOM 1664 C C . ASN A 1 205 ? 5.750 12.118 14.354 1.00 95.75 205 ASN A C 1
ATOM 1666 O O . ASN A 1 205 ? 6.848 12.486 14.784 1.00 95.75 205 ASN A O 1
ATOM 1670 N N . SER A 1 206 ? 5.440 10.830 14.189 1.00 95.75 206 SER A N 1
ATOM 1671 C CA . SER A 1 206 ? 6.367 9.735 14.476 1.00 95.75 206 SER A CA 1
ATOM 1672 C C . SER A 1 206 ? 7.598 9.788 13.574 1.00 95.75 206 SER A C 1
ATOM 1674 O O . SER A 1 206 ? 8.714 9.673 14.074 1.00 95.75 206 SER A O 1
ATOM 1676 N N . LEU A 1 207 ? 7.425 10.079 12.279 1.00 97.00 207 LEU A N 1
ATOM 1677 C CA . LEU A 1 207 ? 8.524 10.244 11.327 1.00 97.00 207 LEU A CA 1
ATOM 1678 C C . LEU A 1 207 ? 9.435 11.408 11.717 1.00 97.00 207 LEU A C 1
ATOM 1680 O O . LEU A 1 207 ? 10.652 11.232 11.785 1.00 97.00 207 LEU A O 1
ATOM 1684 N N . LYS A 1 208 ? 8.854 12.575 12.024 1.00 95.81 208 LYS A N 1
ATOM 1685 C CA . LYS A 1 208 ? 9.600 13.766 12.464 1.00 95.81 208 LYS A CA 1
ATOM 1686 C C . LYS A 1 208 ? 10.382 13.485 13.749 1.00 95.81 208 LYS A C 1
ATOM 1688 O O . LYS A 1 208 ? 11.594 13.670 13.790 1.00 95.81 208 LYS A O 1
ATOM 1693 N N . THR A 1 209 ? 9.706 12.947 14.761 1.00 96.00 209 THR A N 1
ATOM 1694 C CA . THR A 1 209 ? 10.305 12.647 16.069 1.00 96.00 209 THR A CA 1
ATOM 1695 C C . THR A 1 209 ? 11.412 11.602 15.954 1.00 96.00 209 THR A C 1
ATOM 1697 O O . THR A 1 209 ? 12.470 11.750 16.562 1.00 96.00 209 THR A O 1
ATOM 1700 N N . TYR A 1 210 ? 11.200 10.546 15.163 1.00 96.75 210 TYR A N 1
ATOM 1701 C CA . TYR A 1 210 ? 12.204 9.503 14.976 1.00 96.75 210 TYR A CA 1
ATOM 1702 C C . TYR A 1 210 ? 13.448 10.045 14.271 1.00 96.75 210 TYR A C 1
ATOM 1704 O O . TYR A 1 210 ? 14.560 9.737 14.702 1.00 96.75 210 TYR A O 1
ATOM 1712 N N . ARG A 1 211 ? 13.262 10.875 13.234 1.00 95.94 211 ARG A N 1
ATOM 1713 C CA . ARG A 1 211 ? 14.353 11.542 12.513 1.00 95.94 211 ARG A CA 1
ATOM 1714 C C . ARG A 1 211 ? 15.177 12.444 13.428 1.00 95.94 211 ARG A C 1
ATOM 1716 O O . ARG A 1 211 ? 16.397 12.394 13.367 1.00 95.94 211 ARG A O 1
ATOM 1723 N N . ASP A 1 212 ? 14.525 13.227 14.284 1.00 96.00 212 ASP A N 1
ATOM 1724 C CA . ASP A 1 212 ? 15.202 14.195 15.156 1.00 96.00 212 ASP A CA 1
ATOM 1725 C C . ASP A 1 212 ? 15.988 13.522 16.299 1.00 96.00 212 ASP A C 1
ATOM 1727 O O . ASP A 1 212 ? 16.955 14.083 16.814 1.00 96.00 212 ASP A O 1
ATOM 1731 N N . LEU A 1 213 ? 15.585 12.312 16.706 1.00 96.62 213 LEU A N 1
ATOM 1732 C CA . LEU A 1 213 ? 16.184 11.580 17.829 1.00 96.62 213 LEU A CA 1
ATOM 1733 C C . LEU A 1 213 ? 17.230 10.532 17.424 1.00 96.62 213 LEU A C 1
ATOM 1735 O O . LEU A 1 213 ? 17.915 9.995 18.298 1.00 96.62 213 LEU A O 1
ATOM 1739 N N . ASN A 1 214 ? 17.351 10.196 16.138 1.00 97.31 214 ASN A N 1
ATOM 1740 C CA . ASN A 1 214 ? 18.206 9.106 15.663 1.00 97.31 214 ASN A CA 1
ATOM 1741 C C . ASN A 1 214 ? 19.161 9.556 14.553 1.00 97.31 214 ASN A C 1
ATOM 1743 O O . ASN A 1 214 ? 19.039 10.640 13.993 1.00 97.31 214 ASN A O 1
ATOM 1747 N N . THR A 1 215 ? 20.134 8.699 14.226 1.00 96.50 215 THR A N 1
ATOM 1748 C CA . THR A 1 215 ? 20.963 8.910 13.035 1.00 96.50 215 THR A CA 1
ATOM 1749 C C . THR A 1 215 ? 20.129 8.719 11.773 1.00 96.50 215 THR A C 1
ATOM 1751 O O . THR A 1 215 ? 19.103 8.028 11.784 1.00 96.50 215 THR A O 1
ATOM 1754 N N . PHE A 1 216 ? 20.581 9.306 10.669 1.00 94.94 216 PHE A N 1
ATOM 1755 C CA . PHE A 1 216 ? 19.839 9.241 9.419 1.00 94.94 216 PHE A CA 1
ATOM 1756 C C . PHE A 1 216 ? 19.750 7.811 8.866 1.00 94.94 216 PHE A C 1
ATOM 1758 O O . PHE A 1 216 ? 18.709 7.424 8.350 1.00 94.94 216 PHE A O 1
ATOM 1765 N N . GLU A 1 217 ? 20.772 6.977 9.083 1.00 94.75 217 GLU A N 1
ATOM 1766 C CA . GLU A 1 217 ? 20.751 5.559 8.700 1.00 94.75 217 GLU A CA 1
ATOM 1767 C C . GLU A 1 217 ? 19.648 4.788 9.437 1.00 94.75 217 GLU A C 1
ATOM 1769 O O . GLU A 1 217 ? 18.924 3.999 8.833 1.00 94.75 217 GLU A O 1
ATOM 1774 N N . LYS A 1 218 ? 19.473 5.045 10.741 1.00 96.25 218 LYS A N 1
ATOM 1775 C CA . LYS A 1 218 ? 18.372 4.450 11.513 1.00 96.25 218 LYS A CA 1
ATOM 1776 C C . LYS A 1 218 ? 17.016 4.954 11.039 1.00 96.25 218 LYS A C 1
ATOM 1778 O O . LYS A 1 218 ? 16.050 4.198 11.042 1.00 96.25 218 LYS A O 1
ATOM 1783 N N . TYR A 1 219 ? 16.932 6.227 10.663 1.00 97.25 219 TYR A N 1
ATOM 1784 C CA . TYR A 1 219 ? 15.705 6.799 10.127 1.00 97.25 219 TYR A CA 1
ATOM 1785 C C . TYR A 1 219 ? 15.301 6.145 8.803 1.00 97.25 219 TYR A C 1
ATOM 1787 O O . TYR A 1 219 ? 14.140 5.779 8.656 1.00 97.25 219 TYR A O 1
ATOM 1795 N N . ILE A 1 220 ? 16.249 5.917 7.891 1.00 94.50 220 ILE A N 1
ATOM 1796 C CA . ILE A 1 220 ? 16.002 5.196 6.633 1.00 94.50 220 ILE A CA 1
ATOM 1797 C C . ILE A 1 220 ? 15.448 3.797 6.925 1.00 94.50 220 ILE A C 1
ATOM 1799 O O . ILE A 1 220 ? 14.375 3.464 6.436 1.00 94.50 220 ILE A O 1
ATOM 1803 N N . GLN A 1 221 ? 16.091 3.037 7.822 1.00 93.81 221 GLN A N 1
ATOM 1804 C CA . GLN A 1 221 ? 15.600 1.713 8.230 1.00 93.81 221 GLN A CA 1
ATOM 1805 C C . GLN A 1 221 ? 14.174 1.762 8.793 1.00 93.81 221 GLN A C 1
ATOM 1807 O O . GLN A 1 221 ? 13.361 0.888 8.506 1.00 93.81 221 GLN A O 1
ATOM 1812 N N . TYR A 1 222 ? 13.850 2.781 9.592 1.00 94.88 222 TYR A N 1
ATOM 1813 C CA . TYR A 1 222 ? 12.500 2.959 10.119 1.00 94.88 222 TYR A CA 1
ATOM 1814 C C . TYR A 1 222 ? 11.483 3.244 9.005 1.00 94.88 222 TYR A C 1
ATOM 1816 O O . TYR A 1 222 ? 10.421 2.629 8.991 1.00 94.88 222 TYR A O 1
ATOM 1824 N N . VAL A 1 223 ? 11.804 4.126 8.052 1.00 95.56 223 VAL A N 1
ATOM 1825 C CA . VAL A 1 223 ? 10.928 4.418 6.905 1.00 95.56 223 VAL A CA 1
ATOM 1826 C C . VAL A 1 223 ? 10.737 3.188 6.021 1.00 95.56 223 VAL A C 1
ATOM 1828 O O . VAL A 1 223 ? 9.610 2.915 5.608 1.00 95.56 223 VAL A O 1
ATOM 1831 N N . ASP A 1 224 ? 11.795 2.424 5.766 1.00 92.75 224 ASP A N 1
ATOM 1832 C CA . ASP A 1 224 ? 11.724 1.192 4.979 1.00 92.75 224 ASP A CA 1
ATOM 1833 C C . ASP A 1 224 ? 10.821 0.160 5.667 1.00 92.75 224 ASP A C 1
ATOM 1835 O O . ASP A 1 224 ? 9.946 -0.417 5.033 1.00 92.75 224 ASP A O 1
ATOM 1839 N N . GLU A 1 225 ? 10.905 0.008 6.992 1.00 91.81 225 GLU A N 1
ATOM 1840 C CA . GLU A 1 225 ? 9.986 -0.870 7.725 1.00 91.81 225 GLU A CA 1
ATOM 1841 C C . GLU A 1 225 ? 8.514 -0.416 7.658 1.00 91.81 225 GLU A C 1
ATOM 1843 O O . GLU A 1 225 ? 7.613 -1.259 7.660 1.00 91.81 225 GLU A O 1
ATOM 1848 N N . LEU A 1 226 ? 8.246 0.895 7.635 1.00 92.25 226 LEU A N 1
ATOM 1849 C CA . LEU A 1 226 ? 6.888 1.430 7.475 1.00 92.25 226 LEU A CA 1
ATOM 1850 C C . LEU A 1 226 ? 6.374 1.248 6.037 1.00 92.25 226 LEU A C 1
ATOM 1852 O O . LEU A 1 226 ? 5.197 0.936 5.833 1.00 92.25 226 LEU A O 1
ATOM 1856 N N . THR A 1 227 ? 7.264 1.404 5.056 1.00 91.69 227 THR A N 1
ATOM 1857 C CA . THR A 1 227 ? 7.014 1.127 3.635 1.00 91.69 227 THR A CA 1
ATOM 1858 C C . THR A 1 227 ? 6.680 -0.351 3.445 1.00 91.69 227 THR A C 1
ATOM 1860 O O . THR A 1 227 ? 5.690 -0.681 2.790 1.00 91.69 227 THR A O 1
ATOM 1863 N N . ASP A 1 228 ? 7.398 -1.236 4.140 1.00 87.12 228 ASP A N 1
ATOM 1864 C CA . ASP A 1 228 ? 7.175 -2.680 4.127 1.00 87.12 228 ASP A CA 1
ATOM 1865 C C . ASP A 1 228 ? 5.778 -3.092 4.594 1.00 87.12 228 ASP A C 1
ATOM 1867 O O . ASP A 1 228 ? 5.162 -4.023 4.066 1.00 87.12 228 ASP A O 1
ATOM 1871 N N . LEU A 1 229 ? 5.270 -2.367 5.590 1.00 84.56 229 LEU A N 1
ATOM 1872 C CA . LEU A 1 229 ? 3.937 -2.533 6.159 1.00 84.56 229 LEU A CA 1
ATOM 1873 C C . LEU A 1 229 ? 2.831 -1.863 5.331 1.00 84.56 229 LEU A C 1
ATOM 1875 O O . LEU A 1 229 ? 1.674 -1.886 5.758 1.00 84.56 229 LEU A O 1
ATOM 1879 N N . ASN A 1 230 ? 3.173 -1.285 4.174 1.00 86.75 230 ASN A N 1
ATOM 1880 C CA . ASN A 1 230 ? 2.270 -0.562 3.280 1.00 86.75 230 ASN A CA 1
ATOM 1881 C C . ASN A 1 230 ? 1.540 0.613 3.967 1.00 86.75 230 ASN A C 1
ATOM 1883 O O . ASN A 1 230 ? 0.390 0.918 3.656 1.00 86.75 230 ASN A O 1
ATOM 1887 N N . LEU A 1 231 ? 2.196 1.274 4.931 1.00 89.19 231 LEU A N 1
ATOM 1888 C CA . LEU A 1 231 ? 1.592 2.370 5.706 1.00 89.19 231 LEU A CA 1
ATOM 1889 C C . LEU A 1 231 ? 1.503 3.685 4.923 1.00 89.19 231 LEU A C 1
ATOM 1891 O O . LEU A 1 231 ? 0.753 4.575 5.308 1.00 89.19 231 LEU A O 1
ATOM 1895 N N . PHE A 1 232 ? 2.246 3.794 3.825 1.00 90.81 232 PHE A N 1
ATOM 1896 C CA . PHE A 1 232 ? 2.209 4.921 2.894 1.00 90.81 232 PHE A CA 1
ATOM 1897 C C . PHE A 1 232 ? 1.328 4.634 1.673 1.00 90.81 232 PHE A C 1
ATOM 1899 O O . PHE A 1 232 ? 1.524 5.229 0.622 1.00 90.81 232 PHE A O 1
ATOM 1906 N N . SER A 1 233 ? 0.377 3.700 1.774 1.00 85.62 233 SER A N 1
ATOM 1907 C CA . SER A 1 233 ? -0.470 3.352 0.635 1.00 85.62 233 SER A CA 1
ATOM 1908 C C . SER A 1 233 ? -1.268 4.562 0.149 1.00 85.62 233 SER A C 1
ATOM 1910 O O . SER A 1 233 ? -1.963 5.212 0.920 1.00 85.62 233 SER A O 1
ATOM 1912 N N . THR A 1 234 ? -1.208 4.824 -1.144 1.00 86.44 234 THR A N 1
ATOM 1913 C CA . THR A 1 234 ? -1.934 5.848 -1.924 1.00 86.44 234 THR A CA 1
ATOM 1914 C C . THR A 1 234 ? -3.054 5.223 -2.764 1.00 86.44 234 THR A C 1
ATOM 1916 O O . THR A 1 234 ? -3.736 5.913 -3.515 1.00 86.44 234 THR A O 1
ATOM 1919 N N . TYR A 1 235 ? -3.296 3.920 -2.594 1.00 81.94 235 TYR A N 1
ATOM 1920 C CA . TYR A 1 235 ? -4.234 3.143 -3.399 1.00 81.94 235 TYR A CA 1
ATOM 1921 C C . TYR A 1 235 ? -5.666 3.687 -3.333 1.00 81.94 235 TYR A C 1
ATOM 1923 O O . TYR A 1 235 ? -6.168 4.011 -2.254 1.00 81.94 235 TYR A O 1
ATOM 1931 N N . ARG A 1 236 ? -6.341 3.723 -4.483 1.00 81.31 236 ARG A N 1
ATOM 1932 C CA . ARG A 1 236 ? -7.743 4.129 -4.618 1.00 81.31 236 ARG A CA 1
ATOM 1933 C C . ARG A 1 236 ? -8.608 2.917 -4.942 1.00 81.31 236 ARG A C 1
ATOM 1935 O O . ARG A 1 236 ? -8.297 2.171 -5.868 1.00 81.31 236 ARG A O 1
ATOM 1942 N N . HIS A 1 237 ? -9.692 2.717 -4.200 1.00 78.38 237 HIS A N 1
ATOM 1943 C CA . HIS A 1 237 ? -10.612 1.616 -4.470 1.00 78.38 237 HIS A CA 1
ATOM 1944 C C . HIS A 1 237 ? -11.621 1.996 -5.564 1.00 78.38 237 HIS A C 1
ATOM 1946 O O . HIS A 1 237 ? -12.154 3.105 -5.571 1.00 78.38 237 HIS A O 1
ATOM 1952 N N . ASP A 1 238 ? -11.929 1.050 -6.459 1.00 72.88 238 ASP A N 1
ATOM 1953 C CA . ASP A 1 238 ? -13.027 1.170 -7.424 1.00 72.88 238 ASP A CA 1
ATOM 1954 C C . ASP A 1 238 ? -14.004 -0.023 -7.289 1.00 72.88 238 ASP A C 1
ATOM 1956 O O . ASP A 1 238 ? -13.625 -1.161 -7.586 1.00 72.88 238 ASP A O 1
ATOM 1960 N N . PRO A 1 239 ? -15.245 0.187 -6.794 1.00 76.12 239 PRO A N 1
ATOM 1961 C CA . PRO A 1 239 ? -15.778 1.455 -6.292 1.00 76.12 239 PRO A CA 1
ATOM 1962 C C . PRO A 1 239 ? -15.164 1.855 -4.931 1.00 76.12 239 PRO A C 1
ATOM 1964 O O . PRO A 1 239 ? -14.719 0.977 -4.184 1.00 76.12 239 PRO A O 1
ATOM 1967 N N . PRO A 1 240 ? -15.212 3.150 -4.554 1.00 68.25 240 PRO A N 1
ATOM 1968 C CA . PRO A 1 240 ? -14.664 3.633 -3.286 1.00 68.25 240 PRO A CA 1
ATOM 1969 C C . PRO A 1 240 ? -15.249 2.922 -2.061 1.00 68.25 240 PRO A C 1
ATOM 1971 O O . PRO A 1 240 ? -16.465 2.694 -1.965 1.00 68.25 240 PRO A O 1
ATOM 1974 N N . ILE A 1 241 ? -14.398 2.624 -1.079 1.00 68.88 241 ILE A N 1
ATOM 1975 C CA . ILE A 1 241 ? -14.806 1.979 0.167 1.00 68.88 241 ILE A CA 1
ATOM 1976 C C . ILE A 1 241 ? -15.309 3.044 1.145 1.00 68.88 241 ILE A C 1
ATOM 1978 O O . ILE A 1 241 ? -14.573 3.912 1.598 1.00 68.88 241 ILE A O 1
ATOM 1982 N N . ARG A 1 242 ? -16.578 2.942 1.563 1.00 64.31 242 ARG A N 1
ATOM 1983 C CA . ARG A 1 242 ? -17.207 3.907 2.494 1.00 64.31 242 ARG A CA 1
ATOM 1984 C C . ARG A 1 242 ? -16.556 3.990 3.879 1.00 64.31 242 ARG A C 1
ATOM 1986 O O . ARG A 1 242 ? -16.780 4.969 4.586 1.00 64.31 242 ARG A O 1
ATOM 1993 N N . SER A 1 243 ? -15.820 2.957 4.285 1.00 63.91 243 SER A N 1
ATOM 1994 C CA . SER A 1 243 ? -15.042 2.947 5.528 1.00 63.91 243 SER A CA 1
ATOM 1995 C C . SER A 1 243 ? -13.677 3.616 5.386 1.00 63.91 243 SER A C 1
ATOM 1997 O O . SER A 1 243 ? -12.968 3.737 6.387 1.00 63.91 243 SER A O 1
ATOM 1999 N N . ASP A 1 244 ? -13.292 4.024 4.174 1.00 68.38 244 ASP A N 1
ATOM 2000 C CA . ASP A 1 244 ? -12.094 4.814 3.969 1.00 68.38 244 ASP A CA 1
ATOM 2001 C C . ASP A 1 244 ? -12.429 6.309 4.033 1.00 68.38 244 ASP A C 1
ATOM 2003 O O . ASP A 1 244 ? -13.398 6.792 3.441 1.00 68.38 244 ASP A O 1
ATOM 2007 N N . TYR A 1 245 ? -11.671 7.040 4.847 1.00 63.72 245 TYR A N 1
ATOM 2008 C CA . TYR A 1 245 ? -11.810 8.483 5.001 1.00 63.72 245 TYR A CA 1
ATOM 2009 C C . TYR A 1 245 ? -11.641 9.116 3.628 1.00 63.72 245 TYR A C 1
ATOM 2011 O O . TYR A 1 245 ? -10.557 8.956 3.082 1.00 63.72 245 TYR A O 1
ATOM 2019 N N . MET A 1 246 ? -12.702 9.775 3.115 1.00 75.25 246 MET A N 1
ATOM 2020 C CA . MET A 1 246 ? -12.785 10.447 1.802 1.00 75.25 246 MET A CA 1
ATOM 2021 C C . MET A 1 246 ? -11.515 10.210 0.982 1.00 75.25 246 MET A C 1
ATOM 2023 O O . MET A 1 246 ? -10.604 11.024 1.099 1.00 75.25 246 MET A O 1
ATOM 2027 N N . GLU A 1 247 ? -11.422 9.064 0.289 1.00 81.56 247 GLU A N 1
ATOM 2028 C CA . GLU A 1 247 ? -10.142 8.464 -0.148 1.00 81.56 247 GLU A CA 1
ATOM 2029 C C . GLU A 1 247 ? -9.162 9.485 -0.741 1.00 81.56 247 GLU A C 1
ATOM 2031 O O . GLU A 1 247 ? -7.985 9.487 -0.396 1.00 81.56 247 GLU A O 1
ATOM 2036 N N . ASP A 1 248 ? -9.665 10.429 -1.537 1.00 84.81 248 ASP A N 1
ATOM 2037 C CA . ASP A 1 248 ? -8.898 11.546 -2.095 1.00 84.81 248 ASP A CA 1
ATOM 2038 C C . ASP A 1 248 ? -8.117 12.354 -1.045 1.00 84.81 248 ASP A C 1
ATOM 2040 O O . ASP A 1 248 ? -6.926 12.601 -1.202 1.00 84.81 248 ASP A O 1
ATOM 2044 N N . LYS A 1 249 ? -8.766 12.728 0.059 1.00 87.25 249 LYS A N 1
ATOM 2045 C CA . LYS A 1 249 ? -8.171 13.510 1.149 1.00 87.25 249 LYS A CA 1
ATOM 2046 C C . LYS A 1 249 ? -7.159 12.692 1.949 1.00 87.25 249 LYS A C 1
ATOM 2048 O O . LYS A 1 249 ? -6.210 13.250 2.495 1.00 87.25 249 LYS A O 1
ATOM 2053 N N . ARG A 1 250 ? -7.354 11.372 2.055 1.00 88.69 250 ARG A N 1
ATOM 2054 C CA . ARG A 1 250 ? -6.353 10.464 2.632 1.00 88.69 250 ARG A CA 1
ATOM 2055 C C . ARG A 1 250 ? -5.107 10.437 1.754 1.00 88.69 250 ARG A C 1
ATOM 2057 O O . ARG A 1 250 ? -4.008 10.614 2.271 1.00 88.69 250 ARG A O 1
ATOM 2064 N N . ILE A 1 251 ? -5.301 10.211 0.455 1.00 89.62 251 ILE A N 1
ATOM 2065 C CA . ILE A 1 251 ? -4.235 10.122 -0.543 1.00 89.62 251 ILE A CA 1
ATOM 2066 C C . ILE A 1 251 ? -3.429 11.417 -0.545 1.00 89.62 251 ILE A C 1
ATOM 2068 O O . ILE A 1 251 ? -2.222 11.353 -0.371 1.00 89.62 251 ILE A O 1
ATOM 2072 N N . GLU A 1 252 ? -4.088 12.576 -0.605 1.00 91.25 252 GLU A N 1
ATOM 2073 C CA . GLU A 1 252 ? -3.438 13.892 -0.566 1.00 91.25 252 GLU A CA 1
ATOM 2074 C C . GLU A 1 252 ? -2.493 14.044 0.641 1.00 91.25 252 GLU A C 1
ATOM 2076 O O . GLU A 1 252 ? -1.326 14.405 0.484 1.00 91.25 252 GLU A O 1
ATOM 2081 N N . LEU A 1 253 ? -2.961 13.696 1.845 1.00 92.44 253 LEU A N 1
ATOM 2082 C CA . LEU A 1 253 ? -2.156 13.795 3.066 1.00 92.44 253 LEU A CA 1
ATOM 2083 C C . LEU A 1 253 ? -1.009 12.778 3.105 1.00 92.44 253 LEU A C 1
ATOM 2085 O O . LEU A 1 253 ? 0.090 13.102 3.550 1.00 92.44 253 LEU A O 1
ATOM 2089 N N . ILE A 1 254 ? -1.244 11.541 2.664 1.00 93.44 254 ILE A N 1
ATOM 2090 C CA . ILE A 1 254 ? -0.189 10.522 2.596 1.00 93.44 254 ILE A CA 1
ATOM 2091 C C . ILE A 1 254 ? 0.874 10.931 1.573 1.00 93.44 254 ILE A C 1
ATOM 2093 O O . ILE A 1 254 ? 2.062 10.840 1.874 1.00 93.44 254 ILE A O 1
ATOM 2097 N N . THR A 1 255 ? 0.470 11.458 0.419 1.00 93.12 255 THR A N 1
ATOM 2098 C CA . THR A 1 255 ? 1.368 12.018 -0.593 1.00 93.12 255 THR A CA 1
ATOM 2099 C C . THR A 1 255 ? 2.226 13.146 -0.015 1.00 93.12 255 THR A C 1
ATOM 2101 O O . THR A 1 255 ? 3.443 13.141 -0.196 1.00 93.12 255 THR A O 1
ATOM 2104 N N . GLU A 1 256 ? 1.641 14.069 0.754 1.00 94.00 256 GLU A N 1
ATOM 2105 C CA . GLU A 1 256 ? 2.400 15.114 1.455 1.00 94.00 256 GLU A CA 1
ATOM 2106 C C . GLU A 1 256 ? 3.410 14.526 2.457 1.00 94.00 256 GLU A C 1
ATOM 2108 O O . GLU A 1 256 ? 4.554 14.987 2.545 1.00 94.00 256 GLU A O 1
ATOM 2113 N N . ILE A 1 257 ? 3.029 13.478 3.194 1.00 95.94 257 ILE A N 1
ATOM 2114 C CA . ILE A 1 257 ? 3.935 12.787 4.118 1.00 95.94 257 ILE A CA 1
ATOM 2115 C C . ILE A 1 257 ? 5.101 12.153 3.358 1.00 95.94 257 ILE A C 1
ATOM 2117 O O . ILE A 1 257 ? 6.247 12.336 3.779 1.00 95.94 257 ILE A O 1
ATOM 2121 N N . ILE A 1 258 ? 4.829 11.451 2.254 1.00 95.12 258 ILE A N 1
ATOM 2122 C CA . ILE A 1 258 ? 5.845 10.813 1.409 1.00 95.12 258 ILE A CA 1
ATOM 2123 C C . ILE A 1 258 ? 6.830 11.865 0.897 1.00 95.12 258 ILE A C 1
ATOM 2125 O O . ILE A 1 258 ? 8.032 11.747 1.141 1.00 95.12 258 ILE A O 1
ATOM 2129 N N . LEU A 1 259 ? 6.315 12.938 0.286 1.00 92.75 259 LEU A N 1
ATOM 2130 C CA . LEU A 1 259 ? 7.104 14.051 -0.248 1.00 92.75 259 LEU A CA 1
ATOM 2131 C C . LEU A 1 259 ? 8.108 14.605 0.771 1.00 92.75 259 LEU A C 1
ATOM 2133 O O . LEU A 1 259 ? 9.250 14.924 0.431 1.00 92.75 259 LEU A O 1
ATOM 2137 N N . ASN A 1 260 ? 7.675 14.725 2.027 1.00 93.69 260 ASN A N 1
ATOM 2138 C CA . ASN A 1 260 ? 8.424 15.406 3.075 1.00 93.69 260 ASN A CA 1
ATOM 2139 C C . ASN A 1 260 ? 9.312 14.503 3.939 1.00 93.69 260 ASN A C 1
ATOM 21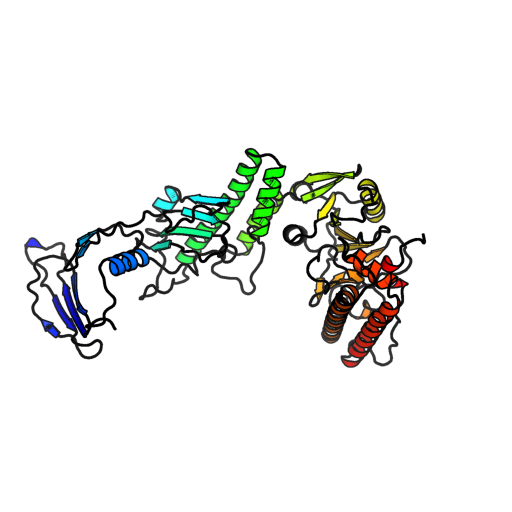41 O O . ASN A 1 260 ? 10.198 15.024 4.630 1.00 93.69 260 ASN A O 1
ATOM 2145 N N . ASN A 1 261 ? 9.052 13.193 3.957 1.00 95.25 261 ASN A N 1
ATOM 2146 C CA . ASN A 1 261 ? 9.618 12.283 4.955 1.00 95.25 261 ASN A CA 1
ATOM 2147 C C . ASN A 1 261 ? 10.144 10.959 4.387 1.00 95.25 261 ASN A C 1
ATOM 2149 O O . ASN A 1 261 ? 10.824 10.247 5.118 1.00 95.25 261 ASN A O 1
ATOM 2153 N N . VAL A 1 262 ? 9.884 10.603 3.128 1.00 94.56 262 VAL A N 1
ATOM 2154 C CA . VAL A 1 262 ? 10.439 9.371 2.547 1.00 94.56 262 VAL A CA 1
ATOM 2155 C C . VAL A 1 262 ? 11.723 9.707 1.779 1.00 94.56 262 VAL A C 1
ATOM 2157 O O . VAL A 1 262 ? 11.662 10.452 0.798 1.00 94.56 262 VAL A O 1
ATOM 2160 N N . PRO A 1 263 ? 12.899 9.221 2.225 1.00 93.69 263 PRO A N 1
ATOM 2161 C CA . PRO A 1 263 ? 14.154 9.466 1.538 1.00 93.69 263 PRO A CA 1
ATOM 2162 C C . PRO A 1 263 ? 14.383 8.457 0.404 1.00 93.69 263 PRO A C 1
ATOM 2164 O O . PRO A 1 263 ? 14.115 7.258 0.533 1.00 93.69 263 PRO A O 1
ATOM 2167 N N . PHE A 1 264 ? 14.963 8.961 -0.678 1.00 92.94 264 PHE A N 1
ATOM 2168 C CA . PHE A 1 264 ? 15.365 8.224 -1.868 1.00 92.94 264 PHE A CA 1
ATOM 2169 C C . PHE A 1 264 ? 16.875 8.298 -2.017 1.00 92.94 264 PHE A C 1
ATOM 2171 O O . PHE A 1 264 ? 17.475 9.350 -1.772 1.00 92.94 264 PHE A O 1
ATOM 2178 N N . LEU A 1 265 ? 17.491 7.182 -2.397 1.00 92.75 265 LEU A N 1
ATOM 2179 C CA . LEU A 1 265 ? 18.909 7.155 -2.710 1.00 92.75 265 LEU A CA 1
ATOM 2180 C C . LEU A 1 265 ? 19.125 7.858 -4.052 1.00 92.75 265 LEU A C 1
ATOM 2182 O O . LEU A 1 265 ? 18.407 7.612 -5.013 1.00 92.75 265 LEU A O 1
ATOM 2186 N N . THR A 1 266 ? 20.104 8.749 -4.112 1.00 92.06 266 THR A N 1
ATOM 2187 C CA . THR A 1 266 ? 20.467 9.490 -5.324 1.00 92.06 266 THR A CA 1
ATOM 2188 C C . THR A 1 266 ? 21.964 9.408 -5.557 1.00 92.06 266 THR A C 1
ATOM 2190 O O . THR A 1 266 ? 22.725 9.135 -4.624 1.00 92.06 266 THR A O 1
ATOM 2193 N N . ILE A 1 267 ? 22.387 9.680 -6.786 1.00 90.81 267 ILE A N 1
ATOM 2194 C CA . ILE A 1 267 ? 23.793 9.792 -7.174 1.00 90.81 267 ILE A CA 1
ATOM 2195 C C . ILE A 1 267 ? 24.076 11.195 -7.722 1.00 90.81 267 ILE A C 1
ATOM 2197 O O . ILE A 1 267 ? 23.302 11.737 -8.512 1.00 90.81 267 ILE A O 1
ATOM 2201 N N . SER A 1 268 ? 25.168 11.812 -7.270 1.00 84.31 268 SER A N 1
ATOM 2202 C CA . SER A 1 268 ? 25.675 13.078 -7.809 1.00 84.31 268 SER A CA 1
ATOM 2203 C C . SER A 1 268 ? 26.725 12.863 -8.898 1.00 84.31 268 SER A C 1
ATOM 2205 O O . SER A 1 268 ? 27.219 11.759 -9.106 1.00 84.31 268 SER A O 1
ATOM 2207 N N . ARG A 1 269 ? 27.086 13.950 -9.588 1.00 81.38 269 ARG A N 1
ATOM 2208 C CA . ARG A 1 269 ? 28.037 13.947 -10.711 1.00 81.38 269 ARG A CA 1
ATOM 2209 C C . ARG A 1 269 ? 29.405 13.351 -10.384 1.00 81.38 269 ARG A C 1
ATOM 2211 O O . ARG A 1 269 ? 30.035 12.746 -11.237 1.00 81.38 269 ARG A O 1
ATOM 2218 N N . ASP A 1 270 ? 29.866 13.542 -9.157 1.00 81.69 270 ASP A N 1
ATOM 2219 C CA . ASP A 1 270 ? 31.115 12.984 -8.639 1.00 81.69 270 ASP A CA 1
ATOM 2220 C C . ASP A 1 270 ? 30.974 11.524 -8.173 1.00 81.69 270 ASP A C 1
ATOM 2222 O O . ASP A 1 270 ? 31.844 11.040 -7.461 1.00 81.69 270 ASP A O 1
ATOM 2226 N N . GLY A 1 271 ? 29.865 10.853 -8.510 1.00 81.56 271 GLY A N 1
ATOM 2227 C CA . GLY A 1 271 ? 29.584 9.464 -8.152 1.00 81.56 271 GLY A CA 1
ATOM 2228 C C . GLY A 1 271 ? 29.199 9.246 -6.688 1.00 81.56 271 GLY A C 1
ATOM 2229 O O . GLY A 1 271 ? 28.956 8.106 -6.273 1.00 81.56 271 GLY A O 1
ATOM 2230 N N . THR A 1 272 ? 29.089 10.314 -5.892 1.00 88.94 272 THR A N 1
ATOM 2231 C CA . THR A 1 272 ? 28.702 10.213 -4.484 1.00 88.94 272 THR A CA 1
ATOM 2232 C C . THR A 1 272 ? 27.231 9.813 -4.355 1.00 88.94 272 THR A C 1
ATOM 2234 O O . THR A 1 272 ? 26.335 10.435 -4.927 1.00 88.94 272 THR A O 1
ATOM 2237 N N . ARG A 1 273 ? 26.964 8.777 -3.551 1.00 90.69 273 ARG A N 1
ATOM 2238 C CA . ARG A 1 273 ? 25.603 8.353 -3.203 1.00 90.69 273 ARG A CA 1
ATOM 2239 C C . ARG A 1 273 ? 25.110 9.104 -1.970 1.00 90.69 273 ARG A C 1
ATOM 2241 O O . ARG A 1 273 ? 25.789 9.130 -0.945 1.00 90.69 273 ARG A O 1
ATOM 2248 N N . ALA A 1 274 ? 23.917 9.682 -2.051 1.00 91.19 274 ALA A N 1
ATOM 2249 C CA . ALA A 1 274 ? 23.303 10.407 -0.945 1.00 91.19 274 ALA A CA 1
ATOM 2250 C C . ALA A 1 274 ? 21.785 10.232 -0.935 1.00 91.19 274 ALA A C 1
ATOM 2252 O O . ALA A 1 274 ? 21.133 10.257 -1.977 1.00 91.19 274 ALA A O 1
ATOM 2253 N N . TYR A 1 275 ? 21.218 10.106 0.260 1.00 92.38 275 TYR A N 1
ATOM 2254 C CA . TYR A 1 275 ? 19.774 10.090 0.452 1.00 92.38 275 TYR A CA 1
ATOM 2255 C C . TYR A 1 275 ? 19.222 11.514 0.485 1.00 92.38 275 TYR A C 1
ATOM 2257 O O . TYR A 1 275 ? 19.756 12.377 1.185 1.00 92.38 275 TYR A O 1
ATOM 2265 N N . LYS A 1 276 ? 18.134 11.750 -0.242 1.00 91.62 276 LYS A N 1
ATOM 2266 C CA . LYS A 1 276 ? 17.449 13.045 -0.316 1.00 91.62 276 LYS A CA 1
ATOM 2267 C C . LYS A 1 276 ? 15.922 12.838 -0.365 1.00 91.62 276 LYS A C 1
ATOM 2269 O O . LYS A 1 276 ? 15.471 11.725 -0.625 1.00 91.62 276 LYS A O 1
ATOM 2274 N N . PHE A 1 277 ? 15.115 13.865 -0.097 1.00 91.75 277 PHE A N 1
ATOM 2275 C CA . PHE A 1 277 ? 13.646 13.748 -0.069 1.00 91.75 277 PHE A CA 1
ATOM 2276 C C . PHE A 1 277 ? 13.012 14.193 -1.390 1.00 91.75 277 PHE A C 1
ATOM 2278 O O . PHE A 1 277 ? 13.529 15.102 -2.029 1.00 91.75 277 PHE A O 1
ATOM 2285 N N . ILE A 1 278 ? 11.846 13.645 -1.762 1.00 87.81 278 ILE A N 1
ATOM 2286 C CA . ILE A 1 278 ? 11.183 14.009 -3.033 1.00 87.81 278 ILE A CA 1
ATOM 2287 C C . ILE A 1 278 ? 10.893 15.512 -3.119 1.00 87.81 278 ILE A C 1
ATOM 2289 O O . ILE A 1 278 ? 11.067 16.106 -4.179 1.00 87.81 278 ILE A O 1
ATOM 2293 N N . LYS A 1 279 ? 10.515 16.169 -2.014 1.00 88.38 279 LYS A N 1
ATOM 2294 C CA . LYS A 1 279 ? 10.323 17.632 -1.993 1.00 88.38 279 LYS A CA 1
ATOM 2295 C C . LYS A 1 279 ? 11.550 18.420 -2.476 1.00 88.38 279 LYS A C 1
ATOM 2297 O O . LYS A 1 279 ? 11.391 19.538 -2.957 1.00 88.38 279 LYS A O 1
ATOM 2302 N N . ASP A 1 280 ? 12.751 17.855 -2.331 1.00 85.06 280 ASP A N 1
ATOM 2303 C CA . ASP A 1 280 ? 14.002 18.487 -2.742 1.00 85.06 280 ASP A CA 1
ATOM 2304 C C . ASP A 1 280 ? 14.185 18.405 -4.266 1.00 85.06 280 ASP A C 1
ATOM 2306 O O . ASP A 1 280 ? 15.032 19.110 -4.811 1.00 85.06 280 ASP A O 1
ATOM 2310 N N . PHE A 1 281 ? 13.391 17.566 -4.948 1.00 78.25 281 PHE A N 1
ATOM 2311 C CA . PHE A 1 281 ? 13.445 17.356 -6.395 1.00 78.25 281 PHE A CA 1
ATOM 2312 C C . PHE A 1 281 ? 12.161 17.677 -7.144 1.00 78.25 281 PHE A C 1
ATOM 2314 O O . PHE A 1 281 ? 12.227 17.845 -8.349 1.00 78.25 281 PHE A O 1
ATOM 2321 N N . ASN A 1 282 ? 11.001 17.752 -6.487 1.00 67.81 282 ASN A N 1
ATOM 2322 C CA . ASN A 1 282 ? 9.697 17.846 -7.163 1.00 67.81 282 ASN A CA 1
ATOM 2323 C C . ASN A 1 282 ? 9.547 19.085 -8.077 1.00 67.81 282 ASN A C 1
ATOM 2325 O O . ASN A 1 282 ? 8.634 19.168 -8.887 1.00 67.81 282 ASN A O 1
ATOM 2329 N N . ASN A 1 283 ? 10.442 20.069 -7.947 1.00 72.31 283 ASN A N 1
ATOM 2330 C CA . ASN A 1 283 ? 10.485 21.253 -8.807 1.00 72.31 283 ASN A CA 1
ATOM 2331 C C . ASN A 1 283 ? 11.456 21.115 -9.992 1.00 72.31 283 ASN A C 1
ATOM 2333 O O . ASN A 1 283 ? 11.610 22.070 -10.755 1.00 72.31 283 ASN A O 1
ATOM 2337 N N . PHE A 1 284 ? 12.160 19.990 -10.115 1.00 78.62 284 PHE A N 1
ATOM 2338 C CA . PHE A 1 284 ? 13.087 19.765 -11.210 1.00 78.62 284 PHE A CA 1
ATOM 2339 C C . PHE A 1 284 ? 12.348 19.320 -12.467 1.00 78.62 284 PHE A C 1
ATOM 2341 O O . PHE A 1 284 ? 11.445 18.485 -12.389 1.00 78.62 284 PHE A O 1
ATOM 2348 N N . PRO A 1 285 ? 12.727 19.866 -13.632 1.00 80.38 285 PRO A N 1
ATOM 2349 C CA . PRO A 1 285 ? 12.093 19.510 -14.882 1.00 80.38 285 PRO A CA 1
ATOM 2350 C C . PRO A 1 285 ? 12.374 18.073 -15.314 1.00 80.38 285 PRO A C 1
ATOM 2352 O O . PRO A 1 285 ? 11.554 17.532 -16.050 1.00 80.38 285 PRO A O 1
ATOM 2355 N N . THR A 1 286 ? 13.491 17.472 -14.889 1.00 86.75 286 THR A N 1
ATOM 2356 C CA . THR A 1 286 ? 13.861 16.109 -15.285 1.00 86.75 286 THR A CA 1
ATOM 2357 C C . THR A 1 286 ? 14.384 15.309 -14.097 1.00 86.75 286 THR A C 1
ATOM 2359 O O . THR A 1 286 ? 15.488 15.547 -13.599 1.00 86.75 286 THR A O 1
ATOM 2362 N N . ILE A 1 287 ? 13.610 14.310 -13.673 1.00 88.94 287 ILE A N 1
ATOM 2363 C CA . ILE A 1 287 ? 14.035 13.315 -12.682 1.00 88.94 287 ILE A CA 1
ATOM 2364 C C . ILE A 1 287 ? 14.231 11.988 -13.403 1.00 88.94 287 ILE A C 1
ATOM 2366 O O . ILE A 1 287 ? 13.352 11.539 -14.130 1.00 88.94 287 ILE A O 1
ATOM 2370 N N . VAL A 1 288 ? 15.379 11.359 -13.193 1.00 90.56 288 VAL A N 1
ATOM 2371 C CA . VAL A 1 288 ? 15.711 10.052 -13.759 1.00 90.56 288 VAL A CA 1
ATOM 2372 C C . VAL A 1 288 ? 15.715 8.997 -12.663 1.00 90.56 288 VAL A C 1
ATOM 2374 O O . VAL A 1 288 ? 16.223 9.244 -11.573 1.00 90.56 288 VAL A O 1
ATOM 2377 N N . VAL A 1 289 ? 15.192 7.816 -12.972 1.00 89.75 289 VAL A N 1
ATOM 2378 C CA . VAL A 1 289 ? 15.235 6.613 -12.140 1.00 89.75 289 VAL A CA 1
ATOM 2379 C C . VAL A 1 289 ? 16.026 5.520 -12.861 1.00 89.75 289 VAL A C 1
ATOM 2381 O O . VAL A 1 289 ? 15.920 5.356 -14.077 1.00 89.75 289 VAL A O 1
ATOM 2384 N N . THR A 1 290 ? 16.852 4.791 -12.112 1.00 87.06 290 THR A N 1
ATOM 2385 C CA . THR A 1 290 ? 17.540 3.585 -12.585 1.00 87.06 290 THR A CA 1
ATOM 2386 C C . THR A 1 290 ? 17.867 2.648 -11.416 1.00 87.06 290 THR A C 1
ATOM 2388 O O . THR A 1 290 ? 17.835 3.054 -10.250 1.00 87.06 290 THR A O 1
ATOM 2391 N N . SER A 1 291 ? 18.251 1.408 -11.728 1.00 78.94 291 SER A N 1
ATOM 2392 C CA . SER A 1 291 ? 18.671 0.404 -10.744 1.00 78.94 291 SER A CA 1
ATOM 2393 C C . SER A 1 291 ? 19.843 0.900 -9.884 1.00 78.94 291 SER A C 1
ATOM 2395 O O . SER A 1 291 ? 20.777 1.526 -10.374 1.00 78.94 291 SER A O 1
ATOM 2397 N N . GLU A 1 292 ? 19.853 0.555 -8.597 1.00 77.31 292 GLU A N 1
ATOM 2398 C CA . GLU A 1 292 ? 20.976 0.764 -7.670 1.00 77.31 292 GLU A CA 1
ATOM 2399 C C . GLU A 1 292 ? 22.143 -0.208 -7.941 1.00 77.31 292 GLU A C 1
ATOM 2401 O O . GLU A 1 292 ? 23.295 0.029 -7.550 1.00 77.31 292 GLU A O 1
ATOM 2406 N N . THR A 1 293 ? 21.831 -1.327 -8.598 1.00 72.56 293 THR A N 1
ATOM 2407 C CA . THR A 1 293 ? 22.754 -2.435 -8.864 1.00 72.56 293 THR A CA 1
ATOM 2408 C C . THR A 1 293 ? 23.132 -2.487 -10.337 1.00 72.56 293 THR A C 1
ATOM 2410 O O . THR A 1 293 ? 22.275 -2.640 -11.210 1.00 72.56 293 THR A O 1
ATOM 2413 N N . TRP A 1 294 ? 24.432 -2.410 -10.596 1.00 73.44 294 TRP A N 1
ATOM 2414 C CA . TRP A 1 294 ? 25.041 -2.473 -11.924 1.00 73.44 294 TRP A CA 1
ATOM 2415 C C . TRP A 1 294 ? 26.113 -3.571 -11.945 1.00 73.44 294 TRP A C 1
ATOM 2417 O O . TRP A 1 294 ? 26.478 -4.083 -10.881 1.00 73.44 294 TRP A O 1
ATOM 2427 N N . PRO A 1 295 ? 26.630 -3.968 -13.121 1.00 67.69 295 PRO A N 1
ATOM 2428 C CA . PRO A 1 295 ? 27.786 -4.859 -13.196 1.00 67.69 295 PRO A CA 1
ATOM 2429 C C . PRO A 1 295 ? 28.957 -4.356 -12.327 1.00 67.69 295 PRO A C 1
ATOM 2431 O O . PRO A 1 295 ? 29.276 -3.171 -12.364 1.00 67.69 295 PRO A O 1
ATOM 2434 N N . GLU A 1 296 ? 29.601 -5.256 -11.568 1.00 60.81 296 GLU A N 1
ATOM 2435 C CA . GLU A 1 296 ? 30.579 -4.939 -10.497 1.00 60.81 296 GLU A CA 1
ATOM 2436 C C . GLU A 1 296 ? 31.768 -4.060 -10.928 1.00 60.81 296 GLU A C 1
ATOM 2438 O O . GLU A 1 296 ? 32.428 -3.443 -10.095 1.00 60.81 296 GLU A O 1
ATOM 2443 N N . GLU A 1 297 ? 32.050 -3.994 -12.226 1.00 69.12 297 GLU A N 1
ATOM 2444 C CA . GLU A 1 297 ? 33.183 -3.261 -12.794 1.00 69.12 297 GLU A CA 1
ATOM 2445 C C . GLU A 1 297 ? 32.878 -1.774 -13.055 1.00 69.12 297 GLU A C 1
ATOM 2447 O O . GLU A 1 297 ? 33.791 -0.993 -13.331 1.00 69.12 297 GLU A O 1
ATOM 2452 N N . ILE A 1 298 ? 31.611 -1.356 -12.963 1.00 74.25 298 ILE A N 1
ATOM 2453 C CA . ILE A 1 298 ? 31.177 -0.019 -13.376 1.00 74.25 298 ILE A CA 1
ATOM 2454 C C . ILE A 1 298 ? 31.161 0.936 -12.186 1.00 74.25 298 ILE A C 1
ATOM 2456 O O . ILE A 1 298 ? 30.440 0.740 -11.210 1.00 74.25 298 ILE A O 1
ATOM 2460 N N . GLN A 1 299 ? 31.957 2.000 -12.292 1.00 79.62 299 GLN A N 1
ATOM 2461 C CA . GLN A 1 299 ? 32.001 3.071 -11.301 1.00 79.62 299 GLN A CA 1
ATOM 2462 C C . GLN A 1 299 ? 30.779 3.993 -11.419 1.00 79.62 299 GLN A C 1
ATOM 2464 O O . GLN A 1 299 ? 30.247 4.211 -12.509 1.00 79.62 299 GLN A O 1
ATOM 2469 N N . ASN A 1 300 ? 30.362 4.557 -10.287 1.00 82.81 300 ASN A N 1
ATOM 2470 C CA . ASN A 1 300 ? 29.197 5.432 -10.166 1.00 82.81 300 ASN A CA 1
ATOM 2471 C C . ASN A 1 300 ? 29.277 6.651 -11.111 1.00 82.81 300 ASN A C 1
ATOM 2473 O O . ASN A 1 300 ? 28.294 7.001 -11.763 1.00 82.81 300 ASN A O 1
ATOM 2477 N N . GLU A 1 301 ? 30.452 7.269 -11.218 1.00 82.25 301 GLU A N 1
ATOM 2478 C CA . GLU A 1 301 ? 30.712 8.447 -12.053 1.00 82.25 301 GLU A CA 1
ATOM 2479 C C . GLU A 1 301 ? 30.448 8.145 -13.532 1.00 82.25 301 GLU A C 1
ATOM 2481 O O . GLU A 1 301 ? 29.817 8.940 -14.223 1.00 82.25 301 GLU A O 1
ATOM 2486 N N . ASN A 1 302 ? 30.842 6.955 -13.996 1.00 85.69 302 ASN A N 1
ATOM 2487 C CA . ASN A 1 302 ? 30.648 6.534 -15.384 1.00 85.69 302 ASN A CA 1
ATOM 2488 C C . ASN A 1 302 ? 29.160 6.381 -15.725 1.00 85.69 302 ASN A C 1
ATOM 2490 O O . ASN A 1 302 ? 28.744 6.713 -16.832 1.00 85.69 302 ASN A O 1
ATOM 2494 N N . VAL A 1 303 ? 28.350 5.889 -14.780 1.00 84.69 303 VAL A N 1
ATOM 2495 C CA . VAL A 1 303 ? 26.894 5.801 -14.968 1.00 84.69 303 VAL A CA 1
ATOM 2496 C C . VAL A 1 303 ? 26.285 7.195 -15.028 1.00 84.69 303 VAL A C 1
ATOM 2498 O O . VAL A 1 303 ? 25.472 7.463 -15.908 1.00 84.69 303 VAL A O 1
ATOM 2501 N N . PHE A 1 304 ? 26.702 8.103 -14.140 1.00 88.56 304 PHE A N 1
ATOM 2502 C CA . PHE A 1 304 ? 26.225 9.483 -14.180 1.00 88.56 304 PHE A CA 1
ATOM 2503 C C . PHE A 1 304 ? 26.560 10.151 -15.518 1.00 88.56 304 PHE A C 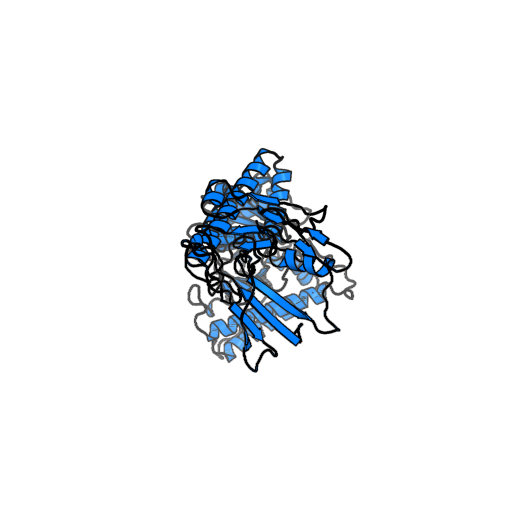1
ATOM 2505 O O . PHE A 1 304 ? 25.669 10.715 -16.145 1.00 88.56 304 PHE A O 1
ATOM 2512 N N . GLU A 1 305 ? 27.813 10.069 -15.974 1.00 87.56 305 GLU A N 1
ATOM 2513 C CA . GLU A 1 305 ? 28.255 10.646 -17.251 1.00 87.56 305 GLU A CA 1
ATOM 2514 C C . GLU A 1 305 ? 27.485 10.066 -18.444 1.00 87.56 305 GLU A C 1
ATOM 2516 O O . GLU A 1 305 ? 27.089 10.801 -19.352 1.00 87.56 305 GLU A O 1
ATOM 2521 N N . GLU A 1 306 ? 27.224 8.756 -18.434 1.00 88.19 306 GLU A N 1
ATOM 2522 C CA . GLU A 1 306 ? 26.448 8.094 -19.478 1.00 88.19 306 GLU A CA 1
ATOM 2523 C C . GLU A 1 306 ? 25.013 8.634 -19.542 1.00 88.19 306 GLU A C 1
ATOM 2525 O O . GLU A 1 306 ? 24.535 8.985 -20.623 1.00 88.19 306 GLU A O 1
ATOM 2530 N N . ILE A 1 307 ? 24.344 8.765 -18.395 1.00 89.19 307 ILE A N 1
ATOM 2531 C CA . ILE A 1 307 ? 22.976 9.291 -18.308 1.00 89.19 307 ILE A CA 1
ATOM 2532 C C . ILE A 1 307 ? 22.942 10.795 -18.629 1.00 89.19 307 ILE A C 1
ATOM 2534 O O . ILE A 1 307 ? 22.066 11.247 -19.370 1.00 89.19 307 ILE A O 1
ATOM 2538 N N . GLU A 1 308 ? 23.912 11.576 -18.139 1.00 89.12 308 GLU A N 1
ATOM 2539 C CA . GLU A 1 308 ? 24.069 13.005 -18.451 1.00 89.12 308 GLU A CA 1
ATOM 2540 C C . GLU A 1 308 ? 24.210 13.216 -19.963 1.00 89.12 308 GLU A C 1
ATOM 2542 O O . GLU A 1 308 ? 23.591 14.127 -20.514 1.00 89.12 308 GLU A O 1
ATOM 2547 N N . SER A 1 309 ? 24.930 12.319 -20.652 1.00 87.19 309 SER A N 1
ATOM 2548 C CA . SER A 1 309 ? 25.081 12.357 -22.111 1.00 87.19 309 SER A CA 1
ATOM 2549 C C . SER A 1 309 ? 23.782 12.108 -22.890 1.00 87.19 309 SER A C 1
ATOM 2551 O O . SER A 1 309 ? 23.715 12.464 -24.067 1.00 87.19 309 SER A O 1
ATOM 2553 N N . LEU A 1 310 ? 22.765 11.515 -22.253 1.00 86.00 310 LEU A N 1
ATOM 2554 C CA . LEU A 1 310 ? 21.487 11.160 -22.877 1.00 86.00 310 LEU A CA 1
ATOM 2555 C C . LEU A 1 310 ? 20.379 12.173 -22.581 1.00 86.00 310 LEU A C 1
ATOM 2557 O O . LEU A 1 310 ? 19.658 12.554 -23.501 1.00 86.00 310 LEU A O 1
ATOM 2561 N N . ILE A 1 311 ? 20.230 12.594 -21.320 1.00 85.25 311 ILE A N 1
ATOM 2562 C CA . ILE A 1 311 ? 19.060 13.377 -20.887 1.00 85.25 311 ILE A CA 1
ATOM 2563 C C . ILE A 1 311 ? 19.369 14.514 -19.894 1.00 85.25 311 ILE A C 1
ATOM 2565 O O . ILE A 1 311 ? 18.443 15.100 -19.353 1.00 85.25 311 ILE A O 1
ATOM 2569 N N . ASN A 1 312 ? 20.637 14.886 -19.662 1.00 85.62 312 ASN A N 1
ATOM 2570 C CA . ASN A 1 312 ? 21.023 15.984 -18.747 1.00 85.62 312 ASN A CA 1
ATOM 2571 C C . ASN A 1 312 ? 20.113 16.094 -17.489 1.00 85.62 312 ASN A C 1
ATOM 2573 O O . ASN A 1 312 ? 19.367 17.071 -17.350 1.00 85.62 312 ASN A O 1
ATOM 2577 N N . PRO A 1 313 ? 20.105 15.069 -16.618 1.00 85.56 313 PRO A N 1
ATOM 2578 C CA . PRO A 1 313 ? 19.154 14.982 -15.519 1.00 85.56 313 PRO A CA 1
ATOM 2579 C C . PRO A 1 313 ? 19.479 15.990 -14.414 1.00 85.56 313 PRO A C 1
ATOM 2581 O O . PRO A 1 313 ? 20.647 16.237 -14.108 1.00 85.56 313 PRO A O 1
ATOM 2584 N N . ASP A 1 314 ? 18.450 16.504 -13.740 1.00 82.81 314 ASP A N 1
ATOM 2585 C CA . ASP A 1 314 ? 18.647 17.292 -12.520 1.00 82.81 314 ASP A CA 1
ATOM 2586 C C . ASP A 1 314 ? 18.963 16.381 -11.324 1.00 82.81 314 ASP A C 1
ATOM 2588 O O . ASP A 1 314 ? 19.765 16.720 -10.446 1.00 82.81 314 ASP A O 1
ATOM 2592 N N . VAL A 1 315 ? 18.319 15.209 -11.285 1.00 85.19 315 VAL A N 1
ATOM 2593 C CA . VAL A 1 315 ? 18.464 14.197 -10.233 1.00 85.19 315 VAL A CA 1
ATOM 2594 C C . VAL A 1 315 ? 18.409 12.803 -10.842 1.00 85.19 315 VAL A C 1
ATOM 2596 O O . VAL A 1 315 ? 17.511 12.501 -11.623 1.00 85.19 315 VAL A O 1
ATOM 2599 N N . ILE A 1 316 ? 19.341 11.946 -10.423 1.00 90.62 316 ILE A N 1
ATOM 2600 C CA . ILE A 1 316 ? 19.321 10.508 -10.694 1.00 90.62 316 ILE A CA 1
ATOM 2601 C C . ILE A 1 316 ? 19.003 9.794 -9.380 1.00 90.62 316 ILE A C 1
ATOM 2603 O O . ILE A 1 316 ? 19.792 9.829 -8.430 1.00 90.62 316 ILE A O 1
ATOM 2607 N N . VAL A 1 317 ? 17.825 9.185 -9.326 1.00 90.88 317 VAL A N 1
ATOM 2608 C CA . VAL A 1 317 ? 17.333 8.343 -8.239 1.00 90.88 317 VAL A CA 1
ATOM 2609 C C . VAL A 1 317 ? 17.747 6.901 -8.511 1.00 90.88 317 VAL A C 1
ATOM 2611 O O . VAL A 1 317 ? 17.591 6.393 -9.618 1.00 90.88 317 VAL A O 1
ATOM 2614 N N . LEU A 1 318 ? 18.281 6.258 -7.479 1.00 88.75 318 LEU A N 1
ATOM 2615 C CA . LEU A 1 318 ? 18.654 4.853 -7.482 1.00 88.75 318 LEU A CA 1
ATOM 2616 C C . LEU A 1 318 ? 17.590 4.053 -6.742 1.00 88.75 318 LEU A C 1
ATOM 2618 O O . LEU A 1 318 ? 17.292 4.354 -5.581 1.00 88.75 318 LEU A O 1
ATOM 2622 N N . LEU A 1 319 ? 17.057 3.027 -7.394 1.00 85.56 319 LEU A N 1
ATOM 2623 C CA . LEU A 1 319 ? 16.113 2.100 -6.788 1.00 85.56 319 LEU A CA 1
ATOM 2624 C C . LEU A 1 319 ? 16.709 0.696 -6.714 1.00 85.56 319 LEU A C 1
ATOM 2626 O O . LEU A 1 319 ? 17.307 0.183 -7.658 1.00 85.56 319 LEU A O 1
ATOM 2630 N N . GLY A 1 320 ? 16.615 0.091 -5.533 1.00 77.69 320 GLY A N 1
ATOM 2631 C CA . GLY A 1 320 ? 17.037 -1.284 -5.314 1.00 77.69 320 GLY A CA 1
ATOM 2632 C C . GLY A 1 320 ? 16.052 -2.283 -5.923 1.00 77.69 320 GLY A C 1
ATOM 2633 O O . GLY A 1 320 ? 15.133 -1.936 -6.655 1.00 77.69 320 GLY A O 1
ATOM 2634 N N . ARG A 1 321 ? 16.221 -3.562 -5.581 1.00 68.56 321 ARG A N 1
ATOM 2635 C CA . ARG A 1 321 ? 15.392 -4.660 -6.122 1.00 68.56 321 ARG A CA 1
ATOM 2636 C C . ARG A 1 321 ? 14.464 -5.315 -5.114 1.00 68.56 321 ARG A C 1
ATOM 2638 O O . ARG A 1 321 ? 13.909 -6.382 -5.365 1.00 68.56 321 ARG A O 1
ATOM 2645 N N . ASP A 1 322 ? 14.353 -4.721 -3.936 1.00 74.62 322 ASP A N 1
ATOM 2646 C CA . ASP A 1 322 ? 13.469 -5.210 -2.892 1.00 74.62 322 ASP A CA 1
ATOM 2647 C C . ASP A 1 322 ? 12.056 -4.624 -3.024 1.00 74.62 322 ASP A C 1
ATOM 2649 O O . ASP A 1 322 ? 11.784 -3.691 -3.782 1.00 74.62 322 ASP A O 1
ATOM 2653 N N . THR A 1 323 ? 11.122 -5.182 -2.254 1.00 78.44 323 THR A N 1
ATOM 2654 C CA . THR A 1 323 ? 9.727 -4.726 -2.236 1.00 78.44 323 THR A CA 1
ATOM 2655 C C . THR A 1 323 ? 9.596 -3.258 -1.811 1.00 78.44 323 THR A C 1
ATOM 2657 O O . THR A 1 323 ? 8.648 -2.588 -2.217 1.00 78.44 323 THR A O 1
ATOM 2660 N N . ASN A 1 324 ? 10.530 -2.732 -1.012 1.00 84.50 324 ASN A N 1
ATOM 2661 C CA . ASN A 1 324 ? 10.524 -1.322 -0.622 1.00 84.50 324 ASN A CA 1
ATOM 2662 C C . ASN A 1 324 ? 10.868 -0.410 -1.793 1.00 84.50 324 ASN A C 1
ATOM 2664 O O . ASN A 1 324 ? 10.227 0.623 -1.956 1.00 84.50 324 ASN A O 1
ATOM 2668 N N . SER A 1 325 ? 11.832 -0.804 -2.617 1.00 84.88 325 SER A N 1
ATOM 2669 C CA . SER A 1 325 ? 12.245 -0.067 -3.807 1.00 84.88 325 SER A CA 1
ATOM 2670 C C . SER A 1 325 ? 11.109 0.010 -4.820 1.00 84.88 325 SER A C 1
ATOM 2672 O O . SER A 1 325 ? 10.789 1.108 -5.267 1.00 84.88 325 SER A O 1
ATOM 2674 N N . ARG A 1 326 ? 10.386 -1.099 -5.051 1.00 83.88 326 ARG A N 1
ATOM 2675 C CA . ARG A 1 326 ? 9.178 -1.076 -5.893 1.00 83.88 326 ARG A CA 1
ATOM 2676 C C . ARG A 1 326 ? 8.098 -0.143 -5.342 1.00 83.88 326 ARG A C 1
ATOM 2678 O O . ARG A 1 326 ? 7.561 0.672 -6.075 1.00 83.88 326 ARG A O 1
ATOM 2685 N N . ARG A 1 327 ? 7.815 -0.184 -4.038 1.00 87.25 327 ARG A N 1
ATOM 2686 C CA . ARG A 1 327 ? 6.845 0.753 -3.436 1.00 87.25 327 ARG A CA 1
ATOM 2687 C C . ARG A 1 327 ? 7.296 2.208 -3.539 1.00 87.25 327 ARG A C 1
ATOM 2689 O O . ARG A 1 327 ? 6.475 3.094 -3.734 1.00 87.25 327 ARG A O 1
ATOM 2696 N N . LYS A 1 328 ? 8.598 2.466 -3.409 1.00 89.69 328 LYS A N 1
ATOM 2697 C CA . LYS A 1 328 ? 9.183 3.797 -3.598 1.00 89.69 328 LYS A CA 1
ATOM 2698 C C . LYS A 1 328 ? 9.062 4.267 -5.048 1.00 89.69 328 LYS A C 1
ATOM 2700 O O . LYS A 1 328 ? 8.776 5.442 -5.258 1.00 89.69 328 LYS A O 1
ATOM 2705 N N . TYR A 1 329 ? 9.223 3.374 -6.021 1.00 88.12 329 TYR A N 1
ATOM 2706 C CA . TYR A 1 329 ? 8.912 3.654 -7.420 1.00 88.12 329 TYR A CA 1
ATOM 2707 C C . TYR A 1 329 ? 7.441 4.038 -7.606 1.00 88.12 329 TYR A C 1
ATOM 2709 O O . TYR A 1 329 ? 7.147 5.083 -8.186 1.00 88.12 329 TYR A O 1
ATOM 2717 N N . ASP A 1 330 ? 6.524 3.247 -7.041 1.00 87.25 330 ASP A N 1
ATOM 2718 C CA . ASP A 1 330 ? 5.088 3.524 -7.113 1.00 87.25 330 ASP A CA 1
ATOM 2719 C C . ASP A 1 330 ? 4.771 4.908 -6.511 1.00 87.25 330 ASP A C 1
ATOM 2721 O O . ASP A 1 330 ? 4.006 5.673 -7.090 1.00 87.25 330 ASP A O 1
ATOM 2725 N N . PHE A 1 331 ? 5.441 5.305 -5.418 1.00 90.06 331 PHE A N 1
ATOM 2726 C CA . PHE A 1 331 ? 5.305 6.656 -4.858 1.00 90.06 331 PHE A CA 1
ATOM 2727 C C . PHE A 1 331 ? 5.735 7.759 -5.830 1.00 90.06 331 PHE A C 1
ATOM 2729 O O . PHE A 1 331 ? 5.092 8.809 -5.878 1.00 90.06 331 PHE A O 1
ATOM 2736 N N . LEU A 1 332 ? 6.822 7.556 -6.583 1.00 88.00 332 LEU A N 1
ATOM 2737 C CA . LEU A 1 332 ? 7.234 8.504 -7.620 1.00 88.00 332 LEU A CA 1
ATOM 2738 C C . LEU A 1 332 ? 6.174 8.578 -8.716 1.00 88.00 332 LEU A C 1
ATOM 2740 O O . LEU A 1 332 ? 5.800 9.683 -9.093 1.00 88.00 332 LEU A O 1
ATOM 2744 N N . CYS A 1 333 ? 5.629 7.442 -9.153 1.00 86.00 333 CYS A N 1
ATOM 2745 C CA . CYS A 1 333 ? 4.540 7.405 -10.129 1.00 86.00 333 CYS A CA 1
ATOM 2746 C C . CYS A 1 333 ? 3.267 8.087 -9.611 1.00 86.00 333 CYS A C 1
ATOM 2748 O O . CYS A 1 333 ? 2.597 8.783 -10.361 1.00 86.00 333 CYS A O 1
ATOM 2750 N N . ASP A 1 334 ? 2.937 7.971 -8.329 1.00 84.69 334 ASP A N 1
ATOM 2751 C CA . ASP A 1 334 ? 1.761 8.643 -7.767 1.00 84.69 334 ASP A CA 1
ATOM 2752 C C . ASP A 1 334 ? 1.938 10.164 -7.668 1.00 84.69 334 ASP A C 1
ATOM 2754 O O . ASP A 1 334 ? 0.973 10.920 -7.789 1.00 84.69 334 ASP A O 1
ATOM 2758 N N . ILE A 1 335 ? 3.169 10.621 -7.427 1.00 85.62 335 ILE A N 1
ATOM 2759 C CA . ILE A 1 335 ? 3.498 12.036 -7.213 1.00 85.62 335 ILE A CA 1
ATOM 2760 C C . ILE A 1 335 ? 3.770 12.761 -8.530 1.00 85.62 335 ILE A C 1
ATOM 2762 O O . ILE A 1 335 ? 3.301 13.881 -8.733 1.00 85.62 335 ILE A O 1
ATOM 2766 N N . LEU A 1 336 ? 4.561 12.138 -9.399 1.00 83.56 336 LEU A N 1
ATOM 2767 C CA . LEU A 1 336 ? 5.079 12.703 -10.643 1.00 83.56 336 LEU A CA 1
ATOM 2768 C C . LEU A 1 336 ? 4.312 12.201 -11.875 1.00 83.56 336 LEU A C 1
ATOM 2770 O O . LEU A 1 336 ? 4.570 12.685 -12.978 1.00 83.56 336 LEU A O 1
ATOM 2774 N N . TRP A 1 337 ? 3.353 11.283 -11.683 1.00 82.44 337 TRP A N 1
ATOM 2775 C CA . TRP A 1 337 ? 2.742 10.437 -12.718 1.00 82.44 337 TRP A CA 1
ATOM 2776 C C . TRP A 1 337 ? 3.732 9.446 -13.339 1.00 82.44 337 TRP A C 1
ATOM 2778 O O . TRP A 1 337 ? 4.919 9.506 -13.053 1.00 82.44 337 TRP A O 1
ATOM 2788 N N . ASN A 1 338 ? 3.250 8.522 -14.178 1.00 82.44 338 ASN A N 1
ATOM 2789 C CA . ASN A 1 338 ? 4.119 7.564 -14.869 1.00 82.44 338 ASN A CA 1
ATOM 2790 C C . ASN A 1 338 ? 5.253 8.277 -15.628 1.00 82.44 338 ASN A C 1
ATOM 2792 O O . ASN A 1 338 ? 5.018 9.369 -16.169 1.00 82.44 338 ASN A O 1
ATOM 2796 N N . PRO A 1 339 ? 6.442 7.651 -15.724 1.00 85.50 339 PRO A N 1
ATOM 2797 C CA . PRO A 1 339 ? 7.535 8.185 -16.523 1.00 85.50 339 PRO A CA 1
ATOM 2798 C C . PRO A 1 339 ? 7.083 8.392 -17.972 1.00 85.50 339 PRO A C 1
ATOM 2800 O O . PRO A 1 339 ? 6.160 7.737 -18.468 1.00 85.50 339 PRO A O 1
ATOM 2803 N N . SER A 1 340 ? 7.718 9.338 -18.653 1.00 81.62 340 SER A N 1
ATOM 2804 C CA . SER A 1 340 ? 7.370 9.708 -20.026 1.00 81.62 340 SER A CA 1
ATOM 2805 C C . SER A 1 340 ? 8.313 9.110 -21.057 1.00 81.62 340 SER A C 1
ATOM 2807 O O . SER A 1 340 ? 7.905 8.835 -22.184 1.00 81.62 340 SER A O 1
ATOM 2809 N N . ASP A 1 341 ? 9.566 8.890 -20.671 1.00 88.50 341 ASP A N 1
ATOM 2810 C CA . ASP A 1 341 ? 10.635 8.521 -21.585 1.00 88.50 341 ASP A CA 1
ATOM 2811 C C . ASP A 1 341 ? 11.465 7.366 -21.015 1.00 88.50 341 ASP A C 1
ATOM 2813 O O . ASP A 1 341 ? 11.766 7.322 -19.820 1.00 88.50 341 ASP A O 1
ATOM 2817 N N . ILE A 1 342 ? 11.859 6.449 -21.897 1.00 88.56 342 ILE A N 1
ATOM 2818 C CA . ILE A 1 342 ? 12.840 5.397 -21.625 1.00 88.56 342 ILE A CA 1
ATOM 2819 C C . ILE A 1 342 ? 14.120 5.723 -22.381 1.00 88.56 342 ILE A C 1
ATOM 2821 O O . ILE A 1 342 ? 14.092 5.941 -23.592 1.00 88.56 342 ILE A O 1
ATOM 2825 N N . TYR A 1 343 ? 15.255 5.678 -21.693 1.00 86.94 343 TYR A N 1
ATOM 2826 C CA . TYR A 1 343 ? 16.577 5.826 -22.288 1.00 86.94 343 TYR A CA 1
ATOM 2827 C C . TYR A 1 343 ? 17.375 4.540 -22.115 1.00 86.94 343 TYR A C 1
ATOM 2829 O O . TYR A 1 343 ? 17.632 4.077 -21.003 1.00 86.94 343 TYR A O 1
ATOM 2837 N N . ILE A 1 344 ? 17.799 3.976 -23.243 1.00 83.00 344 ILE A N 1
ATOM 2838 C CA . ILE A 1 344 ? 18.694 2.824 -23.288 1.00 83.00 344 ILE A CA 1
ATOM 2839 C C . ILE A 1 344 ? 20.127 3.339 -23.357 1.00 83.00 344 ILE A C 1
ATOM 2841 O O . ILE A 1 344 ? 20.532 3.969 -24.343 1.00 83.00 344 ILE A O 1
ATOM 2845 N N . THR A 1 345 ? 20.896 3.062 -22.306 1.00 81.50 345 THR A N 1
ATOM 2846 C CA . THR A 1 345 ? 22.304 3.454 -22.234 1.00 81.50 345 THR A CA 1
ATOM 2847 C C . THR A 1 345 ? 23.199 2.504 -23.037 1.00 81.50 345 THR A C 1
ATOM 2849 O O . THR A 1 345 ? 22.788 1.416 -23.447 1.00 81.50 345 THR A O 1
ATOM 2852 N N . SER A 1 346 ? 24.450 2.902 -23.275 1.00 78.31 346 SER A N 1
ATOM 2853 C CA . SER A 1 346 ? 25.476 1.988 -23.801 1.00 78.31 346 SER A CA 1
ATOM 2854 C C . SER A 1 346 ? 25.996 1.002 -22.751 1.00 78.31 346 SER A C 1
ATOM 2856 O O . SER A 1 346 ? 26.678 0.041 -23.104 1.00 78.31 346 SER A O 1
ATOM 2858 N N . ILE A 1 347 ? 25.654 1.204 -21.476 1.00 78.69 347 ILE A N 1
ATOM 2859 C CA . ILE A 1 347 ? 26.024 0.308 -20.388 1.00 78.69 347 ILE A CA 1
ATOM 2860 C C . ILE A 1 347 ? 25.036 -0.873 -20.355 1.00 78.69 347 ILE A C 1
ATOM 2862 O O . ILE A 1 347 ? 23.839 -0.667 -20.136 1.00 78.69 347 ILE A O 1
ATOM 2866 N N . PRO A 1 348 ? 25.499 -2.127 -20.528 1.00 71.69 348 PRO A N 1
ATOM 2867 C CA . PRO A 1 348 ? 24.613 -3.287 -20.526 1.00 71.69 348 PRO A CA 1
ATOM 2868 C C . PRO A 1 348 ? 23.792 -3.398 -19.235 1.00 71.69 348 PRO A C 1
ATOM 2870 O O . PRO A 1 348 ? 24.344 -3.383 -18.135 1.00 71.69 348 PRO A O 1
ATOM 2873 N N . GLY A 1 349 ? 22.474 -3.536 -19.390 1.00 70.81 349 GLY A N 1
ATOM 2874 C CA . GLY A 1 349 ? 21.522 -3.668 -18.283 1.00 70.81 349 GLY A CA 1
ATOM 2875 C C . GLY A 1 349 ? 21.086 -2.357 -17.629 1.00 70.81 349 GLY A C 1
ATOM 2876 O O . GLY A 1 349 ? 20.133 -2.364 -16.859 1.00 70.81 349 GLY A O 1
ATOM 2877 N N . VAL A 1 350 ? 21.720 -1.226 -17.953 1.00 79.38 350 VAL A N 1
ATOM 2878 C CA . VAL A 1 350 ? 21.319 0.077 -17.411 1.00 79.38 350 VAL A CA 1
ATOM 2879 C C . VAL A 1 350 ? 20.303 0.723 -18.348 1.00 79.38 350 VAL A C 1
ATOM 2881 O O . VAL A 1 350 ? 20.641 1.256 -19.409 1.00 79.38 350 VAL A O 1
ATOM 2884 N N . VAL A 1 351 ? 19.045 0.663 -17.923 1.00 81.81 351 VAL A N 1
ATOM 2885 C CA . VAL A 1 351 ? 17.915 1.388 -18.510 1.00 81.81 351 VAL A CA 1
ATOM 2886 C C . VAL A 1 351 ? 17.538 2.519 -17.560 1.00 81.81 351 VAL A C 1
ATOM 2888 O O . VAL A 1 351 ? 17.636 2.388 -16.336 1.00 81.81 351 VAL A O 1
ATOM 2891 N N . VAL A 1 352 ? 17.161 3.649 -18.144 1.00 87.75 352 VAL A N 1
ATOM 2892 C CA . VAL A 1 352 ? 16.760 4.853 -17.430 1.00 87.75 352 VAL A CA 1
ATOM 2893 C C . VAL A 1 352 ? 15.318 5.177 -17.758 1.00 87.75 352 VAL A C 1
ATOM 2895 O O . VAL A 1 352 ? 14.956 5.271 -18.930 1.00 87.75 352 VAL A O 1
ATOM 2898 N N . GLU A 1 353 ? 14.531 5.422 -16.722 1.00 90.12 353 GLU A N 1
ATOM 2899 C CA . GLU A 1 353 ? 13.204 6.007 -16.852 1.00 90.12 353 GLU A CA 1
ATOM 2900 C C . GLU A 1 353 ? 13.264 7.476 -16.463 1.00 90.12 353 GLU A C 1
ATOM 2902 O O . GLU A 1 353 ? 13.869 7.831 -15.449 1.00 90.12 353 GLU A O 1
ATOM 2907 N N . ALA A 1 354 ? 12.653 8.342 -17.263 1.00 90.06 354 ALA A N 1
ATOM 2908 C CA . ALA A 1 354 ? 12.644 9.768 -16.996 1.00 90.06 354 ALA A CA 1
ATOM 2909 C C . ALA A 1 354 ? 11.228 10.299 -16.777 1.00 90.06 354 ALA A C 1
ATOM 2911 O O . ALA A 1 354 ? 10.310 10.071 -17.568 1.00 90.06 354 ALA A O 1
ATOM 2912 N N . PHE A 1 355 ? 11.093 11.068 -15.704 1.00 87.44 355 PHE A N 1
ATOM 2913 C CA . PHE A 1 355 ? 9.941 11.885 -15.369 1.00 87.44 355 PHE A CA 1
ATOM 2914 C C . PHE A 1 355 ? 10.242 13.305 -15.848 1.00 87.44 355 PHE A C 1
ATOM 2916 O O . PHE A 1 355 ? 11.011 14.034 -15.213 1.00 87.44 355 PHE A O 1
ATOM 2923 N N . VAL A 1 356 ? 9.668 13.682 -16.992 1.00 81.44 356 VAL A N 1
ATOM 2924 C CA . VAL A 1 356 ? 9.874 15.002 -17.600 1.00 81.44 356 VAL A CA 1
ATOM 2925 C C . VAL A 1 356 ? 8.656 15.891 -17.352 1.00 81.44 356 VAL A C 1
ATOM 2927 O O . VAL A 1 356 ? 7.533 15.582 -17.756 1.00 81.44 356 VAL A O 1
ATOM 2930 N N . SER A 1 357 ? 8.874 17.035 -16.701 1.00 70.75 357 SER A N 1
ATOM 2931 C CA . SER A 1 357 ? 7.822 18.021 -16.446 1.00 70.75 357 SER A CA 1
ATOM 2932 C C . SER A 1 357 ? 7.243 18.544 -17.768 1.00 70.75 357 SER A C 1
ATOM 2934 O O . SER A 1 357 ? 7.986 18.940 -18.668 1.00 70.75 357 SER A O 1
ATOM 2936 N N . ASN A 1 358 ? 5.913 18.592 -17.873 1.00 63.62 358 ASN A N 1
ATOM 2937 C CA . ASN A 1 358 ? 5.158 19.010 -19.068 1.00 63.62 358 ASN A CA 1
ATOM 2938 C C . ASN A 1 358 ? 5.193 18.045 -20.262 1.00 63.62 358 ASN A C 1
ATOM 2940 O O . ASN A 1 358 ? 4.811 18.447 -21.361 1.00 63.62 358 ASN A O 1
ATOM 2944 N N . ASN A 1 359 ? 5.616 16.793 -20.073 1.00 63.22 359 ASN A N 1
ATOM 2945 C CA . ASN A 1 359 ? 5.375 15.777 -21.085 1.00 63.22 359 ASN A CA 1
ATOM 2946 C C . ASN A 1 359 ? 3.994 15.142 -20.845 1.00 63.22 359 ASN A C 1
ATOM 2948 O O . ASN A 1 359 ? 3.795 14.405 -19.878 1.00 63.22 359 ASN A O 1
ATOM 2952 N N . ASP A 1 360 ? 3.030 15.423 -21.729 1.00 63.53 360 ASP A N 1
ATOM 2953 C CA . ASP A 1 360 ? 1.727 14.728 -21.738 1.00 63.53 360 ASP A CA 1
ATOM 2954 C C . ASP A 1 360 ? 1.884 13.248 -22.136 1.00 63.53 360 ASP A C 1
ATOM 2956 O O . ASP A 1 360 ? 0.972 12.437 -21.980 1.00 63.53 360 ASP A O 1
ATOM 2960 N N . SER A 1 361 ? 3.079 12.904 -22.616 1.00 67.75 361 SER A N 1
ATOM 2961 C CA . SER A 1 361 ? 3.417 11.651 -23.251 1.00 67.75 361 SER A CA 1
ATOM 2962 C C . SER A 1 361 ? 3.828 10.552 -22.272 1.00 67.75 361 SER A C 1
ATOM 2964 O O . SER A 1 361 ? 4.980 10.121 -22.267 1.00 67.75 361 SER A O 1
ATOM 2966 N N . LYS A 1 362 ? 2.912 10.128 -21.402 1.00 73.50 362 LYS A N 1
ATOM 2967 C CA . LYS A 1 362 ? 3.211 9.178 -20.317 1.00 73.50 362 LYS A CA 1
ATOM 2968 C C . LYS A 1 362 ? 3.019 7.727 -20.725 1.00 73.50 362 LYS A C 1
ATOM 2970 O O . LYS A 1 362 ? 2.146 7.409 -21.528 1.00 73.50 362 LYS A O 1
ATOM 2975 N N . MET A 1 363 ? 3.792 6.834 -20.113 1.00 84.00 363 MET A N 1
ATOM 2976 C CA . MET A 1 363 ? 3.602 5.400 -20.317 1.00 84.00 363 MET A CA 1
ATOM 2977 C C . MET A 1 363 ? 2.220 4.954 -19.853 1.00 84.00 363 MET A C 1
ATOM 2979 O O . MET A 1 363 ? 1.728 5.395 -18.808 1.00 84.00 363 MET A O 1
ATOM 2983 N N . TYR A 1 364 ? 1.615 4.049 -20.614 1.00 82.06 364 TYR A N 1
ATOM 2984 C CA . TYR A 1 364 ? 0.284 3.525 -20.332 1.00 82.06 364 TYR A CA 1
ATOM 2985 C C . TYR A 1 364 ? 0.283 1.990 -20.313 1.00 82.06 364 TYR A C 1
ATOM 2987 O O . TYR A 1 364 ? 1.007 1.357 -21.088 1.00 82.06 364 TYR A O 1
ATOM 2995 N N . PRO A 1 365 ? -0.513 1.376 -19.421 1.00 85.31 365 PRO A N 1
ATOM 2996 C CA . PRO A 1 365 ? -0.594 -0.072 -19.313 1.00 85.31 365 PRO A CA 1
ATOM 2997 C C . PRO A 1 365 ? -1.557 -0.664 -20.350 1.00 85.31 365 PRO A C 1
ATOM 2999 O O . PRO A 1 365 ? -2.692 -0.205 -20.492 1.00 85.31 365 PRO A O 1
ATOM 3002 N N . ILE A 1 366 ? -1.151 -1.753 -21.005 1.00 84.38 366 ILE A N 1
ATOM 3003 C CA . ILE A 1 366 ? -2.056 -2.672 -21.710 1.00 84.38 366 ILE A CA 1
ATOM 3004 C C . ILE A 1 366 ? -1.824 -4.079 -21.163 1.00 84.38 366 ILE A C 1
ATOM 3006 O O . ILE A 1 366 ? -0.803 -4.730 -21.422 1.00 84.38 366 ILE A O 1
ATOM 3010 N N . LYS A 1 367 ? -2.824 -4.569 -20.426 1.00 83.81 367 LYS A N 1
ATOM 3011 C CA . LYS A 1 367 ? -2.764 -5.825 -19.675 1.00 83.81 367 LYS A CA 1
ATOM 3012 C C . LYS A 1 367 ? -1.622 -5.793 -18.648 1.00 83.81 367 LYS A C 1
ATOM 3014 O O . LYS A 1 367 ? -1.695 -4.996 -17.722 1.00 83.81 367 LYS A O 1
ATOM 3019 N N . TYR A 1 368 ? -0.616 -6.654 -18.792 1.00 76.44 368 TYR A N 1
ATOM 3020 C CA . TYR A 1 368 ? 0.514 -6.772 -17.865 1.00 76.44 368 TYR A CA 1
ATOM 3021 C C . TYR A 1 368 ? 1.735 -5.938 -18.289 1.00 76.44 368 TYR A C 1
ATOM 3023 O O . TYR A 1 368 ? 2.673 -5.824 -17.516 1.00 76.44 368 TYR A O 1
ATOM 3031 N N . ASN A 1 369 ? 1.733 -5.355 -19.495 1.00 86.25 369 ASN A N 1
ATOM 3032 C CA . ASN A 1 369 ? 2.883 -4.633 -20.046 1.00 86.25 369 ASN A CA 1
ATOM 3033 C C . ASN A 1 369 ? 2.620 -3.132 -20.155 1.00 86.25 369 ASN A C 1
ATOM 3035 O O . ASN A 1 369 ? 1.471 -2.694 -20.265 1.00 86.25 369 ASN A O 1
ATOM 3039 N N . MET A 1 370 ? 3.703 -2.362 -20.194 1.00 88.00 370 MET A N 1
ATOM 3040 C CA . MET A 1 370 ? 3.672 -0.917 -20.401 1.00 88.00 370 MET A CA 1
ATOM 3041 C C . MET A 1 370 ? 4.015 -0.579 -21.850 1.00 88.00 370 MET A C 1
ATOM 3043 O O . MET A 1 370 ? 4.756 -1.299 -22.514 1.00 88.00 370 MET A O 1
ATOM 3047 N N . PHE A 1 371 ? 3.482 0.531 -22.346 1.00 90.31 371 PHE A N 1
ATOM 3048 C CA . PHE A 1 371 ? 3.757 1.040 -23.684 1.00 90.31 371 PHE A CA 1
ATOM 3049 C C . PHE A 1 371 ? 4.201 2.499 -23.596 1.00 90.31 371 PHE A C 1
ATOM 3051 O O . PHE A 1 371 ? 3.633 3.288 -22.839 1.00 90.31 371 PHE A O 1
ATOM 3058 N N . THR A 1 372 ? 5.220 2.857 -24.378 1.00 89.44 372 THR A N 1
ATOM 3059 C CA . THR A 1 372 ? 5.731 4.226 -24.504 1.00 89.44 372 THR A CA 1
ATOM 3060 C C . THR A 1 372 ? 5.961 4.597 -25.959 1.00 89.44 372 THR A C 1
ATOM 3062 O O . THR A 1 372 ? 6.411 3.770 -26.746 1.00 89.44 372 THR A O 1
ATOM 3065 N N . PHE A 1 373 ? 5.714 5.852 -26.322 1.00 87.88 373 PHE A N 1
ATOM 3066 C CA . PHE A 1 373 ? 6.129 6.397 -27.618 1.00 87.88 373 PHE A CA 1
ATOM 3067 C C . PHE A 1 373 ? 7.548 6.974 -27.581 1.00 87.88 373 PHE A C 1
ATOM 3069 O O . PHE A 1 373 ? 8.153 7.195 -28.628 1.00 87.88 373 PHE A O 1
ATOM 3076 N N . ASN A 1 374 ? 8.108 7.191 -26.393 1.00 87.38 374 ASN A N 1
ATOM 3077 C CA . ASN A 1 374 ? 9.392 7.855 -26.244 1.00 87.38 374 ASN A CA 1
ATOM 3078 C C . ASN A 1 374 ? 10.438 6.884 -25.700 1.00 87.38 374 ASN A C 1
ATOM 3080 O O . ASN A 1 374 ? 10.779 6.898 -24.518 1.00 87.38 374 ASN A O 1
ATOM 3084 N N . MET A 1 375 ? 10.933 6.010 -26.573 1.00 88.12 375 MET A N 1
ATOM 3085 C CA . MET A 1 375 ? 12.064 5.141 -26.264 1.00 88.12 375 MET A CA 1
ATOM 3086 C C . MET A 1 375 ? 13.280 5.568 -27.083 1.00 88.12 375 MET A C 1
ATOM 3088 O O . MET A 1 375 ? 13.282 5.486 -28.310 1.00 88.12 375 MET A O 1
ATOM 3092 N N . HIS A 1 376 ? 14.322 6.013 -26.390 1.00 84.62 376 HIS A N 1
ATOM 3093 C CA . HIS A 1 376 ? 15.517 6.605 -26.980 1.00 84.62 376 HIS A CA 1
ATOM 3094 C C . HIS A 1 376 ? 16.721 5.682 -26.796 1.00 84.62 376 HIS A C 1
ATOM 3096 O O . HIS A 1 376 ? 16.903 5.076 -25.739 1.00 84.62 376 HIS A O 1
ATOM 3102 N N . SER A 1 377 ? 17.581 5.593 -27.812 1.00 76.81 377 SER A N 1
ATOM 3103 C CA . SER A 1 377 ? 18.830 4.830 -27.748 1.00 76.81 377 SER A CA 1
ATOM 3104 C C . SER A 1 377 ? 20.015 5.673 -28.215 1.00 76.81 377 SER A C 1
ATOM 3106 O O . SER A 1 377 ? 19.928 6.425 -29.188 1.00 76.81 377 SER A O 1
ATOM 3108 N N . LYS A 1 378 ? 21.157 5.535 -27.531 1.00 66.94 378 LYS A N 1
ATOM 3109 C CA . LYS A 1 378 ? 22.394 6.265 -27.866 1.00 66.94 378 LYS A CA 1
ATOM 3110 C C . LYS A 1 378 ? 22.960 5.893 -29.240 1.00 66.94 378 LYS A C 1
ATOM 3112 O O . LYS A 1 378 ? 23.644 6.697 -29.867 1.00 66.94 378 LYS A O 1
ATOM 3117 N N . THR A 1 379 ? 22.701 4.671 -29.706 1.00 58.81 379 THR A N 1
ATOM 3118 C CA . THR A 1 379 ? 23.296 4.136 -30.936 1.00 58.81 379 THR A CA 1
ATOM 3119 C C . THR A 1 379 ? 22.664 4.705 -32.204 1.00 58.81 379 THR A C 1
ATOM 3121 O O . THR A 1 379 ? 23.288 4.632 -33.258 1.00 58.81 379 THR A O 1
ATOM 3124 N N . GLY A 1 380 ? 21.456 5.280 -32.132 1.00 56.66 380 GLY A N 1
ATOM 3125 C CA . GLY A 1 380 ? 20.765 5.878 -33.282 1.00 56.66 380 GLY A CA 1
ATOM 3126 C C . GLY A 1 380 ? 20.479 4.906 -34.439 1.00 56.66 380 GLY A C 1
ATOM 3127 O O . GLY A 1 380 ? 20.117 5.349 -35.527 1.00 56.66 380 GLY A O 1
ATOM 3128 N N . THR A 1 381 ? 20.673 3.596 -34.245 1.00 53.53 381 THR A N 1
ATOM 3129 C CA . THR A 1 381 ? 20.731 2.613 -35.339 1.00 53.53 381 THR A CA 1
ATOM 3130 C C . THR A 1 381 ? 19.411 1.925 -35.664 1.00 53.53 381 THR A C 1
ATOM 3132 O O . THR A 1 381 ? 19.314 1.390 -36.763 1.00 53.53 381 THR A O 1
ATOM 3135 N N . LYS A 1 382 ? 18.406 1.968 -34.781 1.00 66.50 382 LYS A N 1
ATOM 3136 C CA . LYS A 1 382 ? 16.983 1.632 -34.999 1.00 66.50 382 LYS A CA 1
ATOM 3137 C C . LYS A 1 382 ? 16.240 1.785 -33.670 1.00 66.50 382 LYS A C 1
ATOM 3139 O O . LYS A 1 382 ? 16.853 1.775 -32.602 1.00 66.50 382 LYS A O 1
ATOM 3144 N N . GLU A 1 383 ? 14.927 1.954 -33.750 1.00 77.00 383 GLU A N 1
ATOM 3145 C CA . GLU A 1 383 ? 14.059 2.006 -32.579 1.00 77.00 383 GLU A CA 1
ATOM 3146 C C . GLU A 1 383 ? 14.010 0.615 -31.915 1.00 77.00 383 GLU A C 1
ATOM 3148 O O . GLU A 1 383 ? 13.702 -0.357 -32.600 1.00 77.00 383 GLU A O 1
ATOM 3153 N N . PRO A 1 384 ? 14.327 0.472 -30.618 1.00 83.94 384 PRO A N 1
ATOM 3154 C CA . PRO A 1 384 ? 14.109 -0.782 -29.886 1.00 83.94 384 PRO A CA 1
ATOM 3155 C C . PRO A 1 384 ? 12.624 -1.162 -29.894 1.00 83.94 384 PRO A C 1
ATOM 3157 O O . PRO A 1 384 ? 11.776 -0.280 -29.795 1.00 83.94 384 PRO A O 1
ATOM 3160 N N . LEU A 1 385 ? 12.297 -2.454 -29.964 1.00 88.88 385 LEU A N 1
ATOM 3161 C CA . LEU A 1 385 ? 10.919 -2.941 -29.842 1.00 88.88 385 LEU A CA 1
ATOM 3162 C C . LEU A 1 385 ? 10.430 -2.905 -28.390 1.00 88.88 385 LEU A C 1
ATOM 3164 O O . LEU A 1 385 ? 9.292 -2.515 -28.137 1.00 88.88 385 LEU A O 1
ATOM 3168 N N . PHE A 1 386 ? 11.262 -3.350 -27.448 1.00 87.88 386 PHE A N 1
ATOM 3169 C CA . PHE A 1 386 ? 10.941 -3.367 -26.023 1.00 87.88 386 PHE A CA 1
ATOM 3170 C C . PHE A 1 386 ? 12.206 -3.355 -25.155 1.00 87.88 386 PHE A C 1
ATOM 3172 O O . PHE A 1 386 ? 13.302 -3.672 -25.632 1.00 87.88 386 PHE A O 1
ATOM 3179 N N . VAL A 1 387 ? 12.023 -3.042 -23.872 1.00 82.88 387 VAL A N 1
ATOM 3180 C CA . VAL A 1 387 ? 12.991 -3.244 -22.781 1.00 82.88 387 VAL A CA 1
ATOM 3181 C C . VAL A 1 387 ? 12.307 -3.963 -21.618 1.00 82.88 387 VAL A C 1
ATOM 3183 O O . VAL A 1 387 ? 11.085 -3.884 -21.493 1.00 82.88 387 VAL A O 1
ATOM 3186 N N . HIS A 1 388 ? 13.060 -4.665 -20.770 1.00 77.31 388 HIS A N 1
ATOM 3187 C CA . HIS A 1 388 ? 12.498 -5.122 -19.496 1.00 77.31 388 HIS A CA 1
ATOM 3188 C C . HIS A 1 388 ? 12.289 -3.918 -18.577 1.00 77.31 388 HIS A C 1
ATOM 3190 O O . HIS A 1 388 ? 13.159 -3.039 -18.543 1.00 77.31 388 HIS A O 1
ATOM 3196 N N . ASP A 1 389 ? 11.182 -3.899 -17.832 1.00 74.06 389 ASP A N 1
ATOM 3197 C CA . ASP A 1 389 ? 10.958 -2.897 -16.786 1.00 74.06 389 ASP A CA 1
ATOM 3198 C C . ASP A 1 389 ? 12.160 -2.946 -15.808 1.00 74.06 389 ASP A C 1
ATOM 3200 O O . ASP A 1 389 ? 12.452 -4.015 -15.256 1.00 74.06 389 ASP A O 1
ATOM 3204 N N . PRO A 1 390 ? 12.936 -1.854 -15.655 1.00 65.94 390 PRO A N 1
ATOM 3205 C CA . PRO A 1 390 ? 14.111 -1.833 -14.785 1.00 65.94 390 PRO A CA 1
ATOM 3206 C C . PRO A 1 390 ? 13.764 -2.026 -13.301 1.00 65.94 390 PRO A C 1
ATOM 3208 O O . PRO A 1 390 ? 14.626 -2.451 -12.525 1.00 65.94 390 PRO A O 1
ATOM 3211 N N . GLU A 1 391 ? 12.516 -1.757 -12.917 1.00 63.81 391 GLU A N 1
ATOM 3212 C CA . GLU A 1 391 ? 12.023 -1.782 -11.543 1.00 63.81 391 GLU A CA 1
ATOM 3213 C C . GLU A 1 391 ? 11.231 -3.056 -11.211 1.00 63.81 391 GLU A C 1
ATOM 3215 O O . GLU A 1 391 ? 11.030 -3.374 -10.030 1.00 63.81 391 GLU A O 1
ATOM 3220 N N . ASP A 1 392 ? 10.807 -3.826 -12.219 1.00 63.81 392 ASP A N 1
ATOM 3221 C CA . ASP A 1 392 ? 10.148 -5.114 -12.006 1.00 63.81 392 ASP A CA 1
ATOM 3222 C C . ASP A 1 392 ? 11.171 -6.226 -11.743 1.00 63.81 392 ASP A C 1
ATOM 3224 O O . ASP A 1 392 ? 11.783 -6.815 -12.632 1.00 63.81 392 ASP A O 1
ATOM 3228 N N . ASN A 1 393 ? 11.398 -6.494 -10.458 1.00 52.75 393 ASN A N 1
ATOM 3229 C CA . ASN A 1 393 ? 12.328 -7.524 -9.998 1.00 52.75 393 ASN A CA 1
ATOM 3230 C C . ASN A 1 393 ? 11.634 -8.827 -9.588 1.00 52.75 393 ASN A C 1
ATOM 3232 O O . ASN A 1 393 ? 12.311 -9.778 -9.181 1.00 52.75 393 ASN A O 1
ATOM 3236 N N . ILE A 1 394 ? 10.302 -8.865 -9.655 1.00 49.97 394 ILE A N 1
ATOM 3237 C CA . ILE A 1 394 ? 9.480 -9.978 -9.170 1.00 49.97 394 ILE A CA 1
ATOM 3238 C C . ILE A 1 394 ? 8.843 -10.711 -10.348 1.00 49.97 394 ILE A C 1
ATOM 3240 O O . ILE A 1 394 ? 8.747 -11.940 -10.295 1.00 49.97 394 ILE A O 1
ATOM 3244 N N . ASP A 1 395 ? 8.468 -9.984 -11.399 1.00 59.06 395 ASP A N 1
ATOM 3245 C CA . ASP A 1 395 ? 7.748 -10.515 -12.544 1.00 59.06 395 ASP A CA 1
ATOM 3246 C C . ASP A 1 395 ? 8.625 -10.456 -13.804 1.00 59.06 395 ASP A C 1
ATOM 3248 O O . ASP A 1 395 ? 8.861 -9.399 -14.375 1.00 59.06 395 ASP A O 1
ATOM 3252 N N . TYR A 1 396 ? 9.111 -11.612 -14.275 1.00 62.72 396 TYR A N 1
ATOM 3253 C CA . TYR A 1 396 ? 9.819 -11.710 -15.570 1.00 62.72 396 TYR A CA 1
ATOM 3254 C C . TYR A 1 396 ? 8.874 -11.522 -16.767 1.00 62.72 396 TYR A C 1
ATOM 3256 O O . TYR A 1 396 ? 9.259 -11.718 -17.918 1.00 62.72 396 TYR A O 1
ATOM 3264 N N . GLU A 1 397 ? 7.599 -11.285 -16.487 1.00 73.06 397 GLU A N 1
ATOM 3265 C CA . GLU A 1 397 ? 6.498 -11.318 -17.434 1.00 73.06 397 GLU A CA 1
ATOM 3266 C C . GLU A 1 397 ? 6.247 -9.957 -18.076 1.00 73.06 397 GLU A C 1
ATOM 3268 O O . GLU A 1 397 ? 5.529 -9.897 -19.080 1.00 73.06 397 GLU A O 1
ATOM 3273 N N . THR A 1 398 ? 6.820 -8.890 -17.511 1.00 77.69 398 THR A N 1
ATOM 3274 C CA . THR A 1 398 ? 6.492 -7.512 -17.861 1.00 77.69 398 THR A CA 1
ATOM 3275 C C . THR A 1 398 ? 7.619 -6.843 -18.646 1.00 77.69 398 THR A C 1
ATOM 3277 O O . THR A 1 398 ? 8.811 -6.947 -18.355 1.00 77.69 398 THR A O 1
ATOM 3280 N N . VAL A 1 399 ? 7.236 -6.154 -19.714 1.00 85.88 399 VAL A N 1
ATOM 3281 C CA . VAL A 1 399 ? 8.137 -5.352 -20.542 1.00 85.88 399 VAL A CA 1
ATOM 3282 C C . VAL A 1 399 ? 7.509 -4.005 -20.848 1.00 85.88 399 VAL A C 1
ATOM 3284 O O . VAL A 1 399 ? 6.287 -3.831 -20.810 1.00 85.88 399 VAL A O 1
ATOM 3287 N N . ILE A 1 400 ? 8.366 -3.059 -21.211 1.00 88.81 400 ILE A N 1
ATOM 3288 C CA . ILE A 1 400 ? 7.968 -1.767 -21.749 1.00 88.81 400 ILE A CA 1
ATOM 3289 C C . ILE A 1 400 ? 8.157 -1.828 -23.262 1.00 88.81 400 ILE A C 1
ATOM 3291 O O . ILE A 1 400 ? 9.285 -1.909 -23.751 1.00 88.81 400 ILE A O 1
ATOM 3295 N N . PHE A 1 401 ? 7.061 -1.814 -24.015 1.00 91.50 401 PHE A N 1
ATOM 3296 C CA . PHE A 1 401 ? 7.069 -1.777 -25.473 1.00 91.50 401 PHE A CA 1
ATOM 3297 C C . PHE A 1 401 ? 7.239 -0.354 -25.997 1.00 91.50 401 PHE A C 1
ATOM 3299 O O . PHE A 1 401 ? 6.657 0.603 -25.483 1.00 91.50 401 PHE A O 1
ATOM 3306 N N . ASN A 1 402 ? 7.980 -0.227 -27.091 1.00 91.25 402 ASN A N 1
ATOM 3307 C CA . ASN A 1 402 ? 8.044 0.994 -27.872 1.00 91.25 402 ASN A CA 1
ATOM 3308 C C . ASN A 1 402 ? 6.882 1.033 -28.873 1.00 91.25 402 ASN A C 1
ATOM 3310 O O . ASN A 1 402 ? 6.925 0.410 -29.934 1.00 91.25 402 ASN A O 1
ATOM 3314 N N . ALA A 1 403 ? 5.844 1.789 -28.546 1.00 91.88 403 ALA A N 1
ATOM 3315 C CA . ALA A 1 403 ? 4.674 1.986 -29.387 1.00 91.88 403 ALA A CA 1
ATOM 3316 C C . ALA A 1 403 ? 5.002 2.700 -30.711 1.00 91.88 403 ALA A C 1
ATOM 3318 O O . ALA A 1 403 ? 4.286 2.494 -31.685 1.00 91.88 403 ALA A O 1
ATOM 3319 N N . ASN A 1 404 ? 6.099 3.464 -30.796 1.00 89.94 404 ASN A N 1
ATOM 3320 C CA . ASN A 1 404 ? 6.562 4.059 -32.057 1.00 89.94 404 ASN A CA 1
ATOM 3321 C C . ASN A 1 404 ? 7.259 3.056 -32.985 1.00 89.94 404 ASN A C 1
ATOM 3323 O O . ASN A 1 404 ? 7.387 3.318 -34.181 1.00 89.94 404 ASN A O 1
ATOM 3327 N N . HIS A 1 405 ? 7.631 1.880 -32.471 1.00 91.56 405 HIS A N 1
ATOM 3328 C CA . HIS A 1 405 ? 8.326 0.873 -33.255 1.00 91.56 405 HIS A CA 1
ATOM 3329 C C . HIS A 1 405 ? 7.533 0.493 -34.510 1.00 91.56 405 HIS A C 1
ATOM 3331 O O . HIS A 1 405 ? 6.316 0.307 -34.472 1.00 91.56 405 HIS A O 1
ATOM 3337 N N . ARG A 1 406 ? 8.236 0.258 -35.624 1.00 90.12 406 ARG A N 1
ATOM 3338 C CA . ARG A 1 406 ? 7.658 -0.112 -36.934 1.00 90.12 406 ARG A CA 1
ATOM 3339 C C . ARG A 1 406 ? 6.671 -1.296 -36.914 1.00 90.12 406 ARG A C 1
ATOM 3341 O O . ARG A 1 406 ? 5.855 -1.408 -37.823 1.00 90.12 406 ARG A O 1
ATOM 3348 N N . LEU A 1 407 ? 6.757 -2.180 -35.915 1.00 92.12 407 LEU A N 1
ATOM 3349 C CA . LEU A 1 407 ? 5.825 -3.303 -35.722 1.00 92.12 407 LEU A CA 1
ATOM 3350 C C . LEU A 1 407 ? 4.547 -2.921 -34.965 1.00 92.12 407 LEU A C 1
ATOM 3352 O O . LEU A 1 407 ? 3.565 -3.645 -35.063 1.00 92.12 407 LEU A O 1
ATOM 3356 N N . LEU A 1 408 ? 4.564 -1.828 -34.202 1.00 94.00 408 LEU A N 1
ATOM 3357 C CA . LEU A 1 408 ? 3.526 -1.482 -33.232 1.00 94.00 408 LEU A CA 1
ATOM 3358 C C . LEU A 1 408 ? 2.814 -0.164 -33.546 1.00 94.00 408 LEU A C 1
ATOM 3360 O O . LEU A 1 408 ? 1.625 -0.060 -33.267 1.00 94.00 408 LEU A O 1
ATOM 3364 N N . TYR A 1 409 ? 3.467 0.805 -34.196 1.00 91.56 409 TYR A N 1
ATOM 3365 C CA . TYR A 1 409 ? 2.903 2.149 -34.412 1.00 91.56 409 TYR A CA 1
ATOM 3366 C C . TYR A 1 409 ? 1.540 2.158 -35.113 1.00 91.56 409 TYR A C 1
ATOM 3368 O O . TYR A 1 409 ? 0.730 3.058 -34.912 1.00 91.56 409 TYR A O 1
ATOM 3376 N N . ARG A 1 410 ? 1.255 1.139 -35.933 1.00 91.25 410 ARG A N 1
ATOM 3377 C CA . ARG A 1 410 ? -0.023 1.001 -36.643 1.00 91.25 410 ARG A CA 1
ATOM 3378 C C . ARG A 1 410 ? -1.175 0.600 -35.728 1.00 91.25 410 ARG A C 1
ATOM 3380 O O . ARG A 1 410 ? -2.317 0.767 -36.119 1.00 91.25 410 ARG A O 1
ATOM 3387 N N . PHE A 1 411 ? -0.931 0.094 -34.533 1.00 94.44 411 PHE A N 1
ATOM 3388 C CA . PHE A 1 411 ? -2.014 -0.286 -33.629 1.00 94.44 411 PHE A CA 1
ATOM 3389 C C . PHE A 1 411 ? -2.571 0.905 -32.842 1.00 94.44 411 PHE A C 1
ATOM 3391 O O . PHE A 1 411 ? -3.599 0.774 -32.181 1.00 94.44 411 PHE A O 1
ATOM 3398 N N . PHE A 1 412 ? -1.937 2.072 -32.957 1.00 92.19 412 PHE A N 1
ATOM 3399 C CA . PHE A 1 412 ? -2.257 3.258 -32.175 1.00 92.19 412 PHE A CA 1
ATOM 3400 C C . PHE A 1 412 ? -2.785 4.408 -33.043 1.00 92.19 412 PHE A C 1
ATOM 3402 O O . PHE A 1 412 ? -2.478 4.501 -34.236 1.00 92.19 412 PHE A O 1
ATOM 3409 N N . ASP A 1 413 ? -3.589 5.276 -32.430 1.00 87.56 413 ASP A N 1
ATOM 3410 C CA . ASP A 1 413 ? -3.935 6.614 -32.919 1.00 87.56 413 ASP A CA 1
ATOM 3411 C C . ASP A 1 413 ? -3.645 7.625 -31.804 1.00 87.56 413 ASP A C 1
ATOM 3413 O O . ASP A 1 413 ? -4.407 7.788 -30.851 1.00 87.56 413 ASP A O 1
ATOM 3417 N N . GLY A 1 414 ? -2.468 8.247 -31.867 1.00 83.44 414 GLY A N 1
ATOM 3418 C CA . GLY A 1 414 ? -1.923 8.954 -30.713 1.00 83.44 414 GLY A CA 1
ATOM 3419 C C . GLY A 1 414 ? -1.599 7.976 -29.583 1.00 83.44 414 GLY A C 1
ATOM 3420 O O . GLY A 1 414 ? -0.836 7.043 -29.791 1.00 83.44 414 GLY A O 1
ATOM 3421 N N . TRP A 1 415 ? -2.160 8.210 -28.396 1.00 79.00 415 TRP A N 1
ATOM 3422 C CA . TRP A 1 415 ? -1.850 7.486 -27.154 1.00 79.00 415 TRP A CA 1
ATOM 3423 C C . TRP A 1 415 ? -2.648 6.197 -26.980 1.00 79.00 415 TRP A C 1
ATOM 3425 O O . TRP A 1 415 ? -2.246 5.316 -26.225 1.00 79.00 415 TRP A O 1
ATOM 3435 N N . ASP A 1 416 ? -3.771 6.100 -27.682 1.00 85.06 416 ASP A N 1
ATOM 3436 C CA . ASP A 1 416 ? -4.739 5.037 -27.499 1.00 85.06 416 ASP A CA 1
ATOM 3437 C C . ASP A 1 416 ? -4.630 4.003 -28.625 1.00 85.06 416 ASP A C 1
ATOM 3439 O O . ASP A 1 416 ? -4.276 4.341 -29.765 1.00 85.06 416 ASP A O 1
ATOM 3443 N N . PRO A 1 417 ? -4.962 2.730 -28.349 1.00 91.75 417 PRO A N 1
ATOM 3444 C CA . PRO A 1 417 ? -5.253 1.777 -29.404 1.00 91.75 417 PRO A CA 1
ATOM 3445 C C . PRO A 1 417 ? -6.302 2.363 -30.351 1.00 91.75 417 PRO A C 1
ATOM 3447 O O . PRO A 1 417 ? -7.322 2.891 -29.910 1.00 91.75 417 PRO A O 1
ATOM 3450 N N . ARG A 1 418 ? -6.059 2.255 -31.658 1.00 93.75 418 ARG A N 1
ATOM 3451 C CA . ARG A 1 418 ? -6.898 2.884 -32.690 1.00 93.75 418 ARG A CA 1
ATOM 3452 C C . ARG A 1 418 ? -8.370 2.459 -32.608 1.00 93.75 418 ARG A C 1
ATOM 3454 O O . ARG A 1 418 ? -9.265 3.251 -32.895 1.00 93.75 418 ARG A O 1
ATOM 3461 N N . ASP A 1 419 ? -8.606 1.197 -32.265 1.00 94.50 419 ASP A N 1
ATOM 3462 C CA . ASP A 1 419 ? -9.923 0.586 -32.117 1.00 94.50 419 ASP A CA 1
ATOM 3463 C C . ASP A 1 419 ? -9.858 -0.672 -31.223 1.00 94.50 419 ASP A C 1
ATOM 3465 O O . ASP A 1 419 ? -8.790 -1.071 -30.746 1.00 94.50 419 ASP A O 1
ATOM 3469 N N . GLU A 1 420 ? -11.017 -1.293 -30.977 1.00 96.06 420 GLU A N 1
ATOM 3470 C CA . GLU A 1 420 ? -11.141 -2.497 -30.142 1.00 96.06 420 GLU A CA 1
ATOM 3471 C C . GLU A 1 420 ? -10.352 -3.693 -30.698 1.00 96.06 420 GLU A C 1
ATOM 3473 O O . GLU A 1 420 ? -9.794 -4.458 -29.912 1.00 96.06 420 GLU A O 1
ATOM 3478 N N . ASN A 1 421 ? -10.240 -3.832 -32.024 1.00 97.06 421 ASN A N 1
ATOM 3479 C CA . ASN A 1 421 ? -9.487 -4.926 -32.642 1.00 97.06 421 ASN A CA 1
ATOM 3480 C C . ASN A 1 421 ? -7.983 -4.734 -32.412 1.00 97.06 421 ASN A C 1
ATOM 3482 O O . ASN A 1 421 ? -7.272 -5.688 -32.092 1.00 97.06 421 ASN A O 1
ATOM 3486 N N . CYS A 1 422 ? -7.488 -3.498 -32.528 1.00 96.19 422 CYS A N 1
ATOM 3487 C CA . CYS A 1 422 ? -6.112 -3.154 -32.182 1.00 96.19 422 CYS A CA 1
ATOM 3488 C C . CYS A 1 422 ? -5.823 -3.415 -30.700 1.00 96.19 422 CYS A C 1
ATOM 3490 O O . CYS A 1 422 ? -4.788 -3.996 -30.377 1.00 96.19 422 CYS A O 1
ATOM 3492 N N . LEU A 1 423 ? -6.740 -3.048 -29.798 1.00 95.19 423 LEU A N 1
ATOM 3493 C CA . LEU A 1 423 ? -6.606 -3.361 -28.373 1.00 95.19 423 LEU A CA 1
ATOM 3494 C C . LEU A 1 423 ? -6.594 -4.880 -28.123 1.00 95.19 423 LEU A C 1
ATOM 3496 O O . LEU A 1 423 ? -5.791 -5.359 -27.322 1.00 95.19 423 LEU A O 1
ATOM 3500 N N . GLU A 1 424 ? -7.443 -5.658 -28.798 1.00 96.12 424 GLU A N 1
ATOM 3501 C CA . GLU A 1 424 ? -7.443 -7.124 -28.710 1.00 96.12 424 GLU A CA 1
ATOM 3502 C C . GLU A 1 424 ? -6.101 -7.719 -29.167 1.00 96.12 424 GLU A C 1
ATOM 3504 O O . GLU A 1 424 ? -5.503 -8.515 -28.437 1.00 96.12 424 GLU A O 1
ATOM 3509 N N . ALA A 1 425 ? -5.576 -7.271 -30.310 1.00 96.44 425 ALA A N 1
ATOM 3510 C CA . ALA A 1 425 ? -4.282 -7.710 -30.824 1.00 96.44 425 ALA A CA 1
ATOM 3511 C C . ALA A 1 425 ? -3.126 -7.348 -29.872 1.00 96.44 425 ALA A C 1
ATOM 3513 O O . ALA A 1 425 ? -2.261 -8.180 -29.594 1.00 96.44 425 ALA A O 1
ATOM 3514 N N . LEU A 1 426 ? -3.116 -6.133 -29.314 1.00 95.75 426 LEU A N 1
ATOM 3515 C CA . LEU A 1 426 ? -2.107 -5.703 -28.337 1.00 95.75 426 LEU A CA 1
ATOM 3516 C C . LEU A 1 426 ? -2.201 -6.496 -27.021 1.00 95.75 426 LEU A C 1
ATOM 3518 O O . LEU A 1 426 ? -1.179 -6.879 -26.452 1.00 95.75 426 LEU A O 1
ATOM 3522 N N . ASN A 1 427 ? -3.410 -6.830 -26.558 1.00 94.44 427 ASN A N 1
ATOM 3523 C CA . ASN A 1 427 ? -3.599 -7.738 -25.422 1.00 94.44 427 ASN A CA 1
ATOM 3524 C C . ASN A 1 427 ? -3.042 -9.142 -25.712 1.00 94.44 427 ASN A C 1
ATOM 3526 O O . ASN A 1 427 ? -2.495 -9.799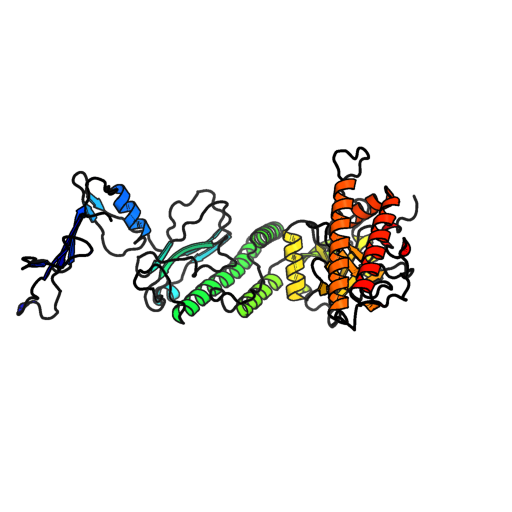 -24.813 1.00 94.44 427 ASN A O 1
ATOM 3530 N N . TYR A 1 428 ? -3.178 -9.611 -26.955 1.00 95.38 428 TYR A N 1
ATOM 3531 C CA . TYR A 1 428 ? -2.610 -10.877 -27.402 1.00 95.38 428 TYR A CA 1
ATOM 3532 C C . TYR A 1 428 ? -1.078 -10.832 -27.410 1.00 95.38 428 TYR A C 1
ATOM 3534 O O . TYR A 1 428 ? -0.456 -11.701 -26.796 1.00 95.38 428 TYR A O 1
ATOM 3542 N N . LEU A 1 429 ? -0.478 -9.775 -27.976 1.00 95.00 429 LEU A N 1
ATOM 3543 C CA . LEU A 1 429 ? 0.967 -9.519 -27.923 1.00 95.00 429 LEU A CA 1
ATOM 3544 C C . LEU A 1 429 ? 1.490 -9.578 -26.489 1.00 95.00 429 LEU A C 1
ATOM 3546 O O . LEU A 1 429 ? 2.435 -10.318 -26.212 1.00 95.00 429 LEU A O 1
ATOM 3550 N N . SER A 1 430 ? 0.840 -8.849 -25.575 1.00 91.50 430 SER A N 1
ATOM 3551 C CA . SER A 1 430 ? 1.232 -8.831 -24.168 1.00 91.50 430 SER A CA 1
ATOM 3552 C C . SER A 1 430 ? 1.247 -10.235 -23.568 1.00 91.50 430 SER A C 1
ATOM 3554 O O . SER A 1 430 ? 2.195 -10.612 -22.894 1.00 91.50 430 SER A O 1
ATOM 3556 N N . THR A 1 431 ? 0.234 -11.046 -23.873 1.00 90.69 431 THR A N 1
ATOM 3557 C CA . THR A 1 431 ? 0.134 -12.428 -23.378 1.00 90.69 431 THR A CA 1
ATOM 3558 C C . THR A 1 431 ? 1.225 -13.331 -23.948 1.00 90.69 431 THR A C 1
ATOM 3560 O O . THR A 1 431 ? 1.797 -14.142 -23.220 1.00 90.69 431 THR A O 1
ATOM 3563 N N . LEU A 1 432 ? 1.502 -13.213 -25.249 1.00 91.62 432 LEU A N 1
ATOM 3564 C CA . LEU A 1 432 ? 2.537 -13.996 -25.917 1.00 91.62 432 LEU A CA 1
ATOM 3565 C C . LEU A 1 432 ? 3.917 -13.698 -25.337 1.00 91.62 432 LEU A C 1
ATOM 3567 O O . LEU A 1 432 ? 4.661 -14.630 -25.038 1.00 91.62 432 LEU A O 1
ATOM 3571 N N . PHE A 1 433 ? 4.240 -12.419 -25.142 1.00 89.25 433 PHE A N 1
ATOM 3572 C CA . PHE A 1 433 ? 5.535 -12.005 -24.611 1.00 89.25 433 PHE A CA 1
ATOM 3573 C C . PHE A 1 433 ? 5.719 -12.404 -23.150 1.00 89.25 433 PHE A C 1
ATOM 3575 O O . PHE A 1 433 ? 6.751 -12.992 -22.836 1.00 89.25 433 PHE A O 1
ATOM 3582 N N . SER A 1 434 ? 4.715 -12.197 -22.292 1.00 86.12 434 SER A N 1
ATOM 3583 C CA . SER A 1 434 ? 4.774 -12.657 -20.900 1.00 86.12 434 SER A CA 1
ATOM 3584 C C . SER A 1 434 ? 5.036 -14.167 -20.834 1.00 86.12 434 SER A C 1
ATOM 3586 O O . SER A 1 434 ? 6.012 -14.606 -20.232 1.00 86.12 434 SER A O 1
ATOM 3588 N N . ASN A 1 435 ? 4.263 -14.976 -21.570 1.00 86.94 435 ASN A N 1
ATOM 3589 C CA . ASN A 1 435 ? 4.473 -16.428 -21.631 1.00 86.94 435 ASN A CA 1
ATOM 3590 C C . ASN A 1 435 ? 5.854 -16.814 -22.183 1.00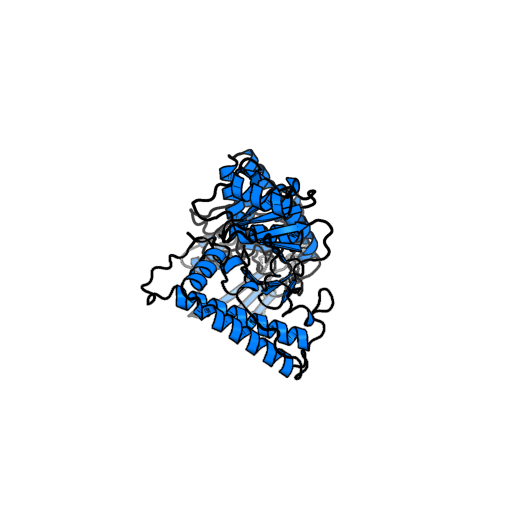 86.94 435 ASN A C 1
ATOM 3592 O O . ASN A 1 435 ? 6.471 -17.777 -21.717 1.00 86.94 435 ASN A O 1
ATOM 3596 N N . LEU A 1 436 ? 6.336 -16.105 -23.204 1.00 87.19 436 LEU A N 1
ATOM 3597 C CA . LEU A 1 436 ? 7.646 -16.354 -23.791 1.00 87.19 436 LEU A CA 1
ATOM 3598 C C . LEU A 1 436 ? 8.757 -16.104 -22.768 1.00 87.19 436 LEU A C 1
ATOM 3600 O O . LEU A 1 436 ? 9.622 -16.963 -22.601 1.00 87.19 436 LEU A O 1
ATOM 3604 N N . LEU A 1 437 ? 8.717 -14.975 -22.061 1.00 82.88 437 LEU A N 1
ATOM 3605 C CA . LEU A 1 437 ? 9.738 -14.603 -21.083 1.00 82.88 437 LEU A CA 1
ATOM 3606 C C . LEU A 1 437 ? 9.779 -15.575 -19.898 1.00 82.88 437 LEU A C 1
ATOM 3608 O O . LEU A 1 437 ? 10.867 -16.038 -19.547 1.00 82.88 437 LEU A O 1
ATOM 3612 N N . ILE A 1 438 ? 8.621 -16.004 -19.376 1.00 80.81 438 ILE A N 1
ATOM 3613 C CA . ILE A 1 438 ? 8.538 -17.064 -18.350 1.00 80.81 438 ILE A CA 1
ATOM 3614 C C . ILE A 1 438 ? 9.285 -18.310 -18.815 1.00 80.81 438 ILE A C 1
ATOM 3616 O O . ILE A 1 438 ? 10.126 -18.854 -18.098 1.00 80.81 438 ILE A O 1
ATOM 3620 N N . ASN A 1 439 ? 8.992 -18.770 -20.032 1.00 80.94 439 ASN A N 1
ATOM 3621 C CA . ASN A 1 439 ? 9.588 -19.987 -20.569 1.00 80.94 439 ASN A CA 1
ATOM 3622 C C . ASN A 1 439 ? 11.096 -19.830 -20.792 1.00 80.94 439 ASN A C 1
ATOM 3624 O O . ASN A 1 439 ? 11.860 -20.739 -20.464 1.00 80.94 439 ASN A O 1
ATOM 3628 N N . VAL A 1 440 ? 11.540 -18.678 -21.304 1.00 78.50 440 VAL A N 1
ATOM 3629 C CA . VAL A 1 440 ? 12.961 -18.353 -21.493 1.00 78.50 440 VAL A CA 1
ATOM 3630 C C . VAL A 1 440 ? 13.710 -18.436 -20.162 1.00 78.50 440 VAL A C 1
ATOM 3632 O O . VAL A 1 440 ? 14.735 -19.117 -20.078 1.00 78.50 440 VAL A O 1
ATOM 3635 N N . VAL A 1 441 ? 13.169 -17.822 -19.110 1.00 73.44 441 VAL A N 1
ATOM 3636 C CA . VAL A 1 441 ? 13.747 -17.816 -17.759 1.00 73.44 441 VAL A CA 1
ATOM 3637 C C . VAL A 1 441 ? 13.732 -19.221 -17.150 1.00 73.44 441 VAL A C 1
ATOM 3639 O O . VAL A 1 441 ? 14.767 -19.703 -16.687 1.00 73.44 441 VAL A O 1
ATOM 3642 N N . MET A 1 442 ? 12.607 -19.939 -17.216 1.00 74.56 442 MET A N 1
ATOM 3643 C CA . MET A 1 442 ? 12.497 -21.309 -16.696 1.00 74.56 442 MET A CA 1
ATOM 3644 C C . MET A 1 442 ? 13.485 -22.277 -17.360 1.00 74.56 442 MET A C 1
ATOM 3646 O O . MET A 1 442 ? 14.051 -23.143 -16.689 1.00 74.56 442 MET A O 1
ATOM 3650 N N . VAL A 1 443 ? 13.713 -22.144 -18.669 1.00 71.75 443 VAL A N 1
ATOM 3651 C CA . VAL A 1 443 ? 14.681 -22.968 -19.408 1.00 71.75 443 VAL A CA 1
ATOM 3652 C C . VAL A 1 443 ? 16.117 -22.571 -19.061 1.00 71.75 443 VAL A C 1
ATOM 3654 O O . VAL A 1 443 ? 16.958 -23.442 -18.808 1.00 71.75 443 VAL A O 1
ATOM 3657 N N . ALA A 1 444 ? 16.410 -21.271 -19.011 1.00 67.38 444 ALA A N 1
ATOM 3658 C CA . ALA A 1 444 ? 17.738 -20.760 -18.694 1.00 67.38 444 ALA A CA 1
ATOM 3659 C C . ALA A 1 444 ? 18.205 -21.162 -17.287 1.00 67.38 444 ALA A C 1
ATOM 3661 O O . ALA A 1 444 ? 19.346 -21.597 -17.130 1.00 67.38 444 ALA A O 1
ATOM 3662 N N . PHE A 1 445 ? 17.312 -21.101 -16.295 1.00 67.69 445 PHE A N 1
ATOM 3663 C CA . PHE A 1 445 ? 17.613 -21.383 -14.886 1.00 67.69 445 PHE A CA 1
ATOM 3664 C C . PHE A 1 445 ? 17.149 -22.766 -14.413 1.00 67.69 445 PHE A C 1
ATOM 3666 O O . PHE A 1 445 ? 17.113 -23.051 -13.215 1.00 67.69 445 PHE A O 1
ATOM 3673 N N . SER A 1 446 ? 16.808 -23.659 -15.344 1.00 67.62 446 SER A N 1
ATOM 3674 C CA . SER A 1 446 ? 16.444 -25.034 -15.012 1.00 67.62 446 SER A CA 1
ATOM 3675 C C . SER A 1 446 ? 17.591 -25.744 -14.272 1.00 67.62 446 SER A C 1
ATOM 3677 O O . SER A 1 446 ? 18.736 -25.665 -14.720 1.00 67.62 446 SER A O 1
ATOM 3679 N N . PRO A 1 447 ? 17.321 -26.544 -13.219 1.00 59.44 447 PRO A N 1
ATOM 3680 C CA . PRO A 1 447 ? 18.350 -27.336 -12.537 1.00 59.44 447 PRO A CA 1
ATOM 3681 C C . PRO A 1 447 ? 19.060 -28.351 -13.454 1.00 59.44 447 PRO A C 1
ATOM 3683 O O . PRO A 1 447 ? 20.123 -28.872 -13.116 1.00 59.44 447 PRO A O 1
ATOM 3686 N N . TYR A 1 448 ? 18.487 -28.641 -14.626 1.00 58.31 448 TYR A N 1
ATOM 3687 C CA . TYR A 1 448 ? 19.090 -29.492 -15.653 1.00 58.31 448 TYR A CA 1
ATOM 3688 C C . TYR A 1 448 ? 20.043 -28.731 -16.588 1.00 58.31 448 TYR A C 1
ATOM 3690 O O . TYR A 1 448 ? 20.807 -29.358 -17.327 1.00 58.31 448 TYR A O 1
ATOM 3698 N N . ASN A 1 449 ? 20.041 -27.398 -16.539 1.00 60.38 449 ASN A N 1
ATOM 3699 C CA . ASN A 1 449 ? 20.925 -26.547 -17.316 1.00 60.38 449 ASN A CA 1
ATOM 3700 C C . ASN A 1 449 ? 22.308 -26.479 -16.641 1.00 60.38 449 ASN A C 1
ATOM 3702 O O . ASN A 1 449 ? 22.606 -25.615 -15.822 1.00 60.38 449 ASN A O 1
ATOM 3706 N N . ARG A 1 450 ? 23.181 -27.442 -16.969 1.00 49.56 450 ARG A N 1
ATOM 3707 C CA . ARG A 1 450 ? 24.532 -27.601 -16.381 1.00 49.56 450 ARG A CA 1
ATOM 3708 C C . ARG A 1 450 ? 25.543 -26.517 -16.791 1.00 49.56 450 ARG A C 1
ATOM 3710 O O . ARG A 1 450 ? 26.729 -26.659 -16.514 1.00 49.56 450 ARG A O 1
ATOM 3717 N N . GLN A 1 451 ? 25.106 -25.487 -17.511 1.00 52.28 451 GLN A N 1
ATOM 3718 C CA . GLN A 1 451 ? 25.980 -24.557 -18.221 1.00 52.28 451 GLN A CA 1
ATOM 3719 C C . GLN A 1 451 ? 26.383 -23.298 -17.429 1.00 52.28 451 GLN A C 1
ATOM 3721 O O . GLN A 1 451 ? 27.224 -22.543 -17.912 1.00 52.28 451 GLN A O 1
ATOM 3726 N N . GLY A 1 452 ? 25.884 -23.090 -16.208 1.00 50.28 452 GLY A N 1
ATOM 3727 C CA . GLY A 1 452 ? 26.403 -22.038 -15.323 1.00 50.28 452 GLY A CA 1
ATOM 3728 C C . GLY A 1 452 ? 26.034 -20.615 -15.750 1.00 50.28 452 GLY A C 1
ATOM 3729 O O . GLY A 1 452 ? 26.886 -19.733 -15.713 1.00 50.28 452 GLY A O 1
ATOM 3730 N N . ILE A 1 453 ? 24.789 -20.381 -16.188 1.00 55.00 453 ILE A N 1
ATOM 3731 C CA . ILE A 1 453 ? 24.242 -19.017 -16.149 1.00 55.00 453 ILE A CA 1
ATOM 3732 C C . ILE A 1 453 ? 23.974 -18.726 -14.674 1.00 55.00 453 ILE A C 1
ATOM 3734 O O . ILE A 1 453 ? 22.999 -19.218 -14.107 1.00 55.00 453 ILE A O 1
ATOM 3738 N N . GLU A 1 454 ? 24.887 -18.001 -14.037 1.00 54.59 454 GLU A N 1
ATOM 3739 C CA . GLU A 1 454 ? 24.631 -17.461 -12.709 1.00 54.59 454 GLU A CA 1
ATOM 3740 C C . GLU A 1 454 ? 23.541 -16.405 -12.829 1.00 54.59 454 GLU A C 1
ATOM 3742 O O . GLU A 1 454 ? 23.590 -15.539 -13.707 1.00 54.59 454 GLU A O 1
ATOM 3747 N N . PHE A 1 455 ? 22.537 -16.514 -11.964 1.00 55.38 455 PHE A N 1
ATOM 3748 C CA . PHE A 1 455 ? 21.523 -15.486 -11.832 1.00 55.38 455 PHE A CA 1
ATOM 3749 C C . PHE A 1 455 ? 22.228 -14.177 -11.478 1.00 55.38 455 PHE A C 1
ATOM 3751 O O . PHE A 1 455 ? 22.809 -14.064 -10.395 1.00 55.38 455 PHE A O 1
ATOM 3758 N N . LYS A 1 456 ? 22.242 -13.216 -12.405 1.00 55.12 456 LYS A N 1
ATOM 3759 C CA . LYS A 1 456 ? 22.781 -11.898 -12.095 1.00 55.12 456 LYS A CA 1
ATOM 3760 C C . LYS A 1 456 ? 21.731 -11.095 -11.350 1.00 55.12 456 LYS A C 1
ATOM 3762 O O . LYS A 1 456 ? 20.541 -11.248 -11.597 1.00 55.12 456 LYS A O 1
ATOM 3767 N N . VAL A 1 457 ? 22.250 -10.184 -10.522 1.00 53.44 457 VAL A N 1
ATOM 3768 C CA . VAL A 1 457 ? 21.572 -9.006 -9.957 1.00 53.44 457 VAL A CA 1
ATOM 3769 C C . VAL A 1 457 ? 20.367 -8.560 -10.800 1.00 53.44 457 VAL A C 1
ATOM 3771 O O . VAL A 1 457 ? 19.213 -8.501 -10.395 1.00 53.44 457 VAL A O 1
ATOM 3774 N N . ASP A 1 458 ? 20.753 -8.286 -12.053 1.00 60.97 458 ASP A N 1
ATOM 3775 C CA . ASP A 1 458 ? 20.023 -7.576 -13.083 1.00 60.97 458 ASP A CA 1
ATOM 3776 C C . ASP A 1 458 ? 19.324 -8.473 -14.106 1.00 60.97 458 ASP A C 1
ATOM 3778 O O . ASP A 1 458 ? 19.959 -9.301 -14.768 1.00 60.97 458 ASP A O 1
ATOM 3782 N N . GLN A 1 459 ? 18.002 -8.302 -14.235 1.00 65.25 459 GLN A N 1
ATOM 3783 C CA . GLN A 1 459 ? 17.172 -9.077 -15.158 1.00 65.25 459 GLN A CA 1
ATOM 3784 C C . GLN A 1 459 ? 17.460 -8.726 -16.622 1.00 65.25 459 GLN A C 1
ATOM 3786 O O . GLN A 1 459 ? 17.597 -9.638 -17.439 1.00 65.25 459 GLN A O 1
ATOM 3791 N N . ASN A 1 460 ? 17.677 -7.443 -16.939 1.00 69.38 460 ASN A N 1
ATOM 3792 C CA . ASN A 1 460 ? 18.132 -7.023 -18.265 1.00 69.38 460 ASN A CA 1
ATOM 3793 C C . ASN A 1 460 ? 19.472 -7.703 -18.625 1.00 69.38 460 ASN A C 1
ATOM 3795 O O . ASN A 1 460 ? 19.593 -8.312 -19.684 1.00 69.38 460 ASN A O 1
ATOM 3799 N N . CYS A 1 461 ? 20.454 -7.729 -17.720 1.00 66.75 461 CYS A N 1
ATOM 3800 C CA . CYS A 1 461 ? 21.732 -8.431 -17.873 1.00 66.75 461 CYS A CA 1
ATOM 3801 C C . CYS A 1 461 ? 21.557 -9.944 -18.005 1.00 66.75 461 CYS A C 1
ATOM 3803 O O . CYS A 1 461 ? 22.298 -10.585 -18.751 1.00 66.75 461 CYS A O 1
ATOM 3805 N N . SER A 1 462 ? 20.617 -10.529 -17.263 1.00 70.38 462 SER A N 1
ATOM 3806 C CA . SER A 1 462 ? 20.323 -11.960 -17.326 1.00 70.38 462 SER A CA 1
ATOM 3807 C C . SER A 1 462 ? 19.736 -12.328 -18.684 1.00 70.38 462 SER A C 1
ATOM 3809 O O . SER A 1 462 ? 20.227 -13.260 -19.317 1.00 70.38 462 SER A O 1
ATOM 3811 N N . LEU A 1 463 ? 18.765 -11.561 -19.186 1.00 72.50 463 LEU A N 1
ATOM 3812 C CA . LEU A 1 463 ? 18.191 -11.755 -20.515 1.00 72.50 463 LEU A CA 1
ATOM 3813 C C . LEU A 1 463 ? 19.250 -11.542 -21.609 1.00 72.50 463 LEU A C 1
ATOM 3815 O O . LEU A 1 463 ? 19.332 -12.352 -22.534 1.00 72.50 463 LEU A O 1
ATOM 3819 N N . ILE A 1 464 ? 20.121 -10.531 -21.459 1.00 72.00 464 ILE A N 1
ATOM 3820 C CA . ILE A 1 464 ? 21.291 -10.313 -22.329 1.00 72.00 464 ILE A CA 1
ATOM 3821 C C . ILE A 1 464 ? 22.196 -11.549 -22.347 1.00 72.00 464 ILE A C 1
ATOM 3823 O O . ILE A 1 464 ? 22.544 -12.063 -23.411 1.00 72.00 464 ILE A O 1
ATOM 3827 N N . GLY A 1 465 ? 22.544 -12.073 -21.172 1.00 72.19 465 GLY A N 1
ATOM 3828 C CA . GLY A 1 465 ? 23.365 -13.273 -21.039 1.00 72.19 465 GLY A CA 1
ATOM 3829 C C . GLY A 1 465 ? 22.717 -14.517 -21.654 1.00 72.19 465 GLY A C 1
ATOM 3830 O O . GLY A 1 465 ? 23.404 -15.300 -22.313 1.00 72.19 465 GLY A O 1
ATOM 3831 N N . ILE A 1 466 ? 21.403 -14.687 -21.478 1.00 74.06 466 ILE A N 1
ATOM 3832 C CA . ILE A 1 466 ? 20.632 -15.801 -22.043 1.00 74.06 466 ILE A CA 1
ATOM 3833 C C . ILE A 1 466 ? 20.647 -15.740 -23.566 1.00 74.06 466 ILE A C 1
ATOM 3835 O O . ILE A 1 466 ? 20.997 -16.736 -24.194 1.00 74.06 466 ILE A O 1
ATOM 3839 N N . LEU A 1 467 ? 20.314 -14.594 -24.163 1.00 74.94 467 LEU A N 1
ATOM 3840 C CA . LEU A 1 467 ? 20.252 -14.451 -25.618 1.00 74.94 467 LEU A CA 1
ATOM 3841 C C . LEU A 1 467 ? 21.634 -14.535 -26.271 1.00 74.94 467 LEU A C 1
ATOM 3843 O O . LEU A 1 467 ? 21.770 -15.167 -27.316 1.00 74.94 467 LEU A O 1
ATOM 3847 N N . LYS A 1 468 ? 22.687 -14.033 -25.613 1.00 73.94 468 LYS A N 1
ATOM 3848 C CA . LYS A 1 468 ? 24.075 -14.233 -26.063 1.00 73.94 468 LYS A CA 1
ATOM 3849 C C . LYS A 1 468 ? 24.469 -15.711 -26.069 1.00 73.94 468 LYS A C 1
ATOM 3851 O O . LYS A 1 468 ? 25.175 -16.169 -26.965 1.00 73.94 468 LYS A O 1
ATOM 3856 N N . ARG A 1 469 ? 24.050 -16.466 -25.050 1.00 74.56 469 ARG A N 1
ATOM 3857 C CA . ARG A 1 469 ? 24.411 -17.882 -24.903 1.00 74.56 469 ARG A CA 1
ATOM 3858 C C . ARG A 1 469 ? 23.546 -18.814 -25.748 1.00 74.56 469 ARG A C 1
ATOM 3860 O O . ARG A 1 469 ? 24.026 -19.858 -26.184 1.00 74.56 469 ARG A O 1
ATOM 3867 N N . TYR A 1 470 ? 22.298 -18.429 -25.976 1.00 77.12 470 TYR A N 1
ATOM 3868 C CA . TYR A 1 470 ? 21.306 -19.164 -26.746 1.00 77.12 470 TYR A CA 1
ATOM 3869 C C . TYR A 1 470 ? 20.711 -18.249 -27.827 1.00 77.12 470 TYR A C 1
ATOM 3871 O O . TYR A 1 470 ? 19.539 -17.888 -27.734 1.00 77.12 470 TYR A O 1
ATOM 3879 N N . PRO A 1 471 ? 21.483 -17.883 -28.868 1.00 77.50 471 PRO A N 1
ATOM 3880 C CA . PRO A 1 471 ? 21.008 -16.982 -29.924 1.00 77.50 471 PRO A CA 1
ATOM 3881 C C . PRO A 1 471 ? 19.802 -17.549 -30.683 1.00 77.50 471 PRO A C 1
ATOM 3883 O O . PRO A 1 471 ? 18.946 -16.796 -31.138 1.00 77.50 471 PRO A O 1
ATOM 3886 N N . ASP A 1 472 ? 19.653 -18.880 -30.722 1.00 80.25 472 ASP A N 1
ATOM 3887 C CA . ASP A 1 472 ? 18.459 -19.552 -31.248 1.00 80.25 472 ASP A CA 1
ATOM 3888 C C . ASP A 1 472 ? 17.162 -19.105 -30.547 1.00 80.25 472 ASP A C 1
ATOM 3890 O O . ASP A 1 472 ? 16.079 -19.244 -31.118 1.00 80.25 472 ASP A O 1
ATOM 3894 N N . MET A 1 473 ? 17.246 -18.531 -29.338 1.00 79.38 473 MET A N 1
ATOM 3895 C CA . MET A 1 473 ? 16.082 -18.005 -28.627 1.00 79.38 473 MET A CA 1
ATOM 3896 C C . MET A 1 473 ? 15.433 -16.816 -29.344 1.00 79.38 473 MET A C 1
ATOM 3898 O O . MET A 1 473 ? 14.219 -16.645 -29.235 1.00 79.38 473 MET A O 1
ATOM 3902 N N . LEU A 1 474 ? 16.186 -16.058 -30.154 1.00 81.81 474 LEU A N 1
ATOM 3903 C CA . LEU A 1 474 ? 15.631 -15.011 -31.023 1.00 81.81 474 LEU A CA 1
ATOM 3904 C C . LEU A 1 474 ? 14.548 -15.548 -31.956 1.00 81.81 474 LEU A C 1
ATOM 3906 O O . LEU A 1 474 ? 13.595 -14.842 -32.275 1.00 81.81 474 LEU A O 1
ATOM 3910 N N . LYS A 1 475 ? 14.662 -16.814 -32.371 1.00 86.06 475 LYS A N 1
ATOM 3911 C CA . LYS A 1 475 ? 13.654 -17.452 -33.215 1.00 86.06 475 LYS A CA 1
ATOM 3912 C C . LYS A 1 475 ? 12.308 -17.566 -32.501 1.00 86.06 475 LYS A C 1
ATOM 3914 O O . LYS A 1 475 ? 11.280 -17.463 -33.160 1.00 86.06 475 LYS A O 1
ATOM 3919 N N . TYR A 1 476 ? 12.284 -17.749 -31.179 1.00 88.06 476 TYR A N 1
ATOM 3920 C CA . TYR A 1 476 ? 11.024 -17.766 -30.432 1.00 88.06 476 TYR A CA 1
ATOM 3921 C C . TYR A 1 476 ? 10.387 -16.376 -30.364 1.00 88.06 476 TYR A C 1
ATOM 3923 O O . TYR A 1 476 ? 9.181 -16.276 -30.562 1.00 88.06 476 TYR A O 1
ATOM 3931 N N . PHE A 1 477 ? 11.181 -15.313 -30.186 1.00 88.69 477 PHE A N 1
ATOM 3932 C CA . PHE A 1 477 ? 10.687 -13.931 -30.282 1.00 88.69 477 PHE A CA 1
ATOM 3933 C C . PHE A 1 477 ? 10.140 -13.625 -31.679 1.00 88.69 477 PHE A C 1
ATOM 3935 O O . PHE A 1 477 ? 9.034 -13.107 -31.811 1.00 88.69 477 PHE A O 1
ATOM 3942 N N . TYR A 1 478 ? 10.873 -14.016 -32.726 1.00 91.69 478 TYR A N 1
ATOM 3943 C CA . TYR A 1 478 ? 10.413 -13.891 -34.107 1.00 91.69 478 TYR A CA 1
ATOM 3944 C C . TYR A 1 478 ? 9.078 -14.615 -34.323 1.00 91.69 478 TYR A C 1
ATOM 3946 O O . TYR A 1 478 ? 8.133 -14.019 -34.828 1.00 91.69 478 TYR A O 1
ATOM 3954 N N . ASN A 1 479 ? 8.978 -15.880 -33.901 1.00 93.12 479 ASN A N 1
ATOM 3955 C CA . ASN A 1 479 ? 7.756 -16.669 -34.048 1.00 93.12 479 ASN A CA 1
ATOM 3956 C C . ASN A 1 479 ? 6.578 -16.054 -33.280 1.00 93.12 479 ASN A C 1
ATOM 3958 O O . ASN A 1 479 ? 5.478 -16.018 -33.816 1.00 93.12 479 ASN A O 1
ATOM 3962 N N . ALA A 1 480 ? 6.805 -15.540 -32.066 1.00 93.38 480 ALA A N 1
ATOM 3963 C CA . ALA A 1 480 ? 5.771 -14.866 -31.285 1.00 93.38 480 ALA A CA 1
ATOM 3964 C C . ALA A 1 480 ? 5.260 -13.598 -31.988 1.00 93.38 480 ALA A C 1
ATOM 3966 O O . ALA A 1 480 ? 4.065 -13.325 -31.976 1.00 93.38 480 ALA A O 1
ATOM 3967 N N . LEU A 1 481 ? 6.142 -12.842 -32.647 1.00 95.12 481 LEU A N 1
ATOM 3968 C CA . LEU A 1 481 ? 5.747 -11.662 -33.420 1.00 95.12 481 LEU A CA 1
ATOM 3969 C C . LEU A 1 481 ? 5.014 -12.014 -34.717 1.00 95.12 481 LEU A C 1
ATOM 3971 O O . LEU A 1 481 ? 4.091 -11.296 -35.092 1.00 95.12 481 LEU A O 1
ATOM 3975 N N . VAL A 1 482 ? 5.381 -13.116 -35.376 1.00 95.81 482 VAL A N 1
ATOM 3976 C CA . VAL A 1 482 ? 4.618 -13.648 -36.517 1.00 95.81 482 VAL A CA 1
ATOM 3977 C C . VAL A 1 482 ? 3.224 -14.073 -36.065 1.00 95.81 482 VAL A C 1
ATOM 3979 O O . VAL A 1 482 ? 2.242 -13.681 -36.684 1.00 95.81 482 VAL A O 1
ATOM 3982 N N . GLU A 1 483 ? 3.123 -14.802 -34.954 1.00 96.88 483 GLU A N 1
ATOM 3983 C CA . GLU A 1 483 ? 1.843 -15.234 -34.389 1.00 96.88 483 GLU A CA 1
ATOM 3984 C C . GLU A 1 483 ? 0.966 -14.041 -33.978 1.00 96.88 483 GLU A C 1
ATOM 3986 O O . GLU A 1 483 ? -0.234 -14.018 -34.251 1.00 96.88 483 GLU A O 1
ATOM 3991 N N . PHE A 1 484 ? 1.566 -13.011 -33.377 1.00 96.69 484 PHE A N 1
ATOM 3992 C CA . PHE A 1 484 ? 0.899 -11.738 -33.117 1.00 96.69 484 PHE A CA 1
ATOM 3993 C C . PHE A 1 484 ? 0.389 -11.086 -34.409 1.00 96.69 484 PHE A C 1
ATOM 3995 O O . PHE A 1 484 ? -0.757 -10.644 -34.450 1.00 96.69 484 PHE A O 1
ATOM 4002 N N . TRP A 1 485 ? 1.204 -11.042 -35.466 1.00 97.00 485 TRP A N 1
ATOM 4003 C CA . TRP A 1 485 ? 0.817 -10.433 -36.739 1.00 97.00 485 TRP A CA 1
ATOM 4004 C C . TRP A 1 485 ? -0.346 -11.177 -37.406 1.00 97.00 485 TRP A C 1
ATOM 4006 O O . TRP A 1 485 ? -1.305 -10.556 -37.860 1.00 97.00 485 TRP A O 1
ATOM 4016 N N . GLU A 1 486 ? -0.307 -12.510 -37.405 1.00 96.56 486 GLU A N 1
ATOM 4017 C CA . GLU A 1 486 ? -1.402 -13.352 -37.894 1.00 96.56 486 GLU A CA 1
ATOM 4018 C C . GLU A 1 486 ? -2.677 -13.141 -37.067 1.00 96.56 486 GLU A C 1
ATOM 4020 O O . GLU A 1 486 ? -3.772 -13.029 -37.621 1.00 96.56 486 GLU A O 1
ATOM 4025 N N . ASN A 1 487 ? -2.559 -13.038 -35.738 1.00 97.25 487 ASN A N 1
ATOM 4026 C CA . ASN A 1 487 ? -3.691 -12.702 -34.878 1.00 97.25 487 ASN A CA 1
ATOM 4027 C C . ASN A 1 487 ? -4.268 -11.320 -35.219 1.00 97.25 487 ASN A C 1
ATOM 4029 O O . ASN A 1 487 ? -5.479 -11.213 -35.402 1.00 97.25 487 ASN A O 1
ATOM 4033 N N . ALA A 1 488 ? -3.420 -10.305 -35.392 1.00 97.00 488 ALA A N 1
ATOM 4034 C CA . ALA A 1 488 ? -3.828 -8.959 -35.780 1.00 97.00 488 ALA A CA 1
ATOM 4035 C C . ALA A 1 488 ? -4.592 -8.939 -37.116 1.00 97.00 488 ALA A C 1
ATOM 4037 O O . ALA A 1 488 ? -5.578 -8.213 -37.251 1.00 97.00 488 ALA A O 1
ATOM 4038 N N . GLN A 1 489 ? -4.190 -9.765 -38.086 1.00 97.00 489 GLN A N 1
ATOM 4039 C CA . GLN A 1 489 ? -4.932 -9.949 -39.337 1.00 97.00 489 GLN A CA 1
ATOM 4040 C C . GLN A 1 489 ? -6.278 -10.650 -39.114 1.00 97.00 489 GLN A C 1
ATOM 4042 O O . GLN A 1 489 ? -7.303 -10.226 -39.649 1.00 97.00 489 GLN A O 1
ATOM 4047 N N . ASN A 1 490 ? -6.301 -11.692 -38.279 1.00 97.06 490 ASN A N 1
ATOM 4048 C CA . ASN A 1 490 ? -7.508 -12.463 -37.980 1.00 97.06 490 ASN A CA 1
ATOM 4049 C C . ASN A 1 490 ? -8.597 -11.632 -37.287 1.00 97.06 490 ASN A C 1
ATOM 4051 O O . ASN A 1 490 ? -9.771 -11.762 -37.638 1.00 97.06 490 ASN A O 1
ATOM 4055 N N . VAL A 1 491 ? -8.213 -10.768 -36.342 1.00 96.94 491 VAL A N 1
ATOM 4056 C CA . VAL A 1 491 ? -9.139 -9.850 -35.652 1.00 96.94 491 VAL A CA 1
ATOM 4057 C C . VAL A 1 491 ? -9.443 -8.593 -36.474 1.00 96.94 491 VAL A C 1
ATOM 4059 O O . VAL A 1 491 ? -10.279 -7.786 -36.086 1.00 96.94 491 VAL A O 1
ATOM 4062 N N . GLY A 1 492 ? -8.797 -8.418 -37.631 1.00 95.62 492 GLY A N 1
ATOM 4063 C CA . GLY A 1 492 ? -9.014 -7.279 -38.521 1.00 95.62 492 GLY A CA 1
ATOM 4064 C C . GLY A 1 492 ? -8.379 -5.968 -38.050 1.00 95.62 492 GLY A C 1
ATOM 4065 O O . GLY A 1 492 ? -8.784 -4.910 -38.525 1.00 95.62 492 GLY A O 1
ATOM 4066 N N . ALA A 1 493 ? -7.399 -6.020 -37.142 1.00 95.69 493 ALA A N 1
ATOM 4067 C CA . ALA A 1 493 ? -6.566 -4.870 -36.774 1.00 95.69 493 ALA A CA 1
ATOM 4068 C C . ALA A 1 493 ? -5.581 -4.497 -37.900 1.00 95.69 493 ALA A C 1
ATOM 4070 O O . ALA A 1 493 ? -5.244 -3.329 -38.095 1.00 95.69 493 ALA A O 1
ATOM 4071 N N . ILE A 1 494 ? -5.142 -5.500 -38.668 1.00 94.50 494 ILE A N 1
ATOM 4072 C CA . ILE A 1 494 ? -4.294 -5.362 -39.856 1.00 94.50 494 ILE A CA 1
ATOM 4073 C C . ILE A 1 494 ? -4.985 -6.030 -41.047 1.00 94.50 494 ILE A C 1
ATOM 4075 O O . ILE A 1 494 ? -5.732 -6.994 -40.896 1.00 94.50 494 ILE A O 1
ATOM 4079 N N . SER A 1 495 ? -4.750 -5.516 -42.253 1.00 92.75 495 SER A N 1
ATOM 4080 C CA . SER A 1 495 ? -5.290 -6.123 -43.468 1.00 92.75 495 SER A CA 1
ATOM 4081 C C . SER A 1 495 ? -4.537 -7.407 -43.847 1.00 92.75 495 SER A C 1
ATOM 4083 O O . SER A 1 495 ? -3.319 -7.499 -43.704 1.00 92.75 495 SER A O 1
ATOM 4085 N N . TYR A 1 496 ? -5.247 -8.406 -44.376 1.00 92.06 496 TYR A N 1
ATOM 4086 C CA . TYR A 1 496 ? -4.664 -9.703 -44.761 1.00 92.06 496 TYR A CA 1
ATOM 4087 C C . TYR A 1 496 ? -3.608 -9.620 -45.877 1.00 92.06 496 TYR A C 1
ATOM 4089 O O . TYR A 1 496 ? -2.828 -10.552 -46.049 1.00 92.06 496 TYR A O 1
ATOM 4097 N N . ASP A 1 497 ? -3.600 -8.543 -46.662 1.00 92.06 497 ASP A N 1
ATOM 4098 C CA . ASP A 1 497 ? -2.611 -8.285 -47.715 1.00 92.06 497 ASP A CA 1
ATOM 4099 C C . ASP A 1 497 ? -1.342 -7.589 -47.200 1.00 92.06 497 ASP A C 1
ATOM 4101 O O . ASP A 1 497 ? -0.368 -7.470 -47.943 1.00 92.06 497 ASP A O 1
ATOM 4105 N N . GLU A 1 498 ? -1.326 -7.144 -45.942 1.00 92.56 498 GLU A N 1
ATOM 4106 C CA . GLU A 1 498 ? -0.162 -6.501 -45.345 1.00 92.56 498 GLU A CA 1
ATOM 4107 C C . GLU A 1 498 ? 0.846 -7.545 -44.842 1.00 92.56 498 GLU A C 1
ATOM 4109 O O . GLU A 1 498 ? 0.584 -8.303 -43.905 1.00 92.56 498 GLU A O 1
ATOM 4114 N N . GLU A 1 499 ? 2.028 -7.575 -45.460 1.00 93.00 499 GLU A N 1
ATOM 4115 C CA . GLU A 1 499 ? 3.106 -8.486 -45.077 1.00 93.00 499 GLU A CA 1
ATOM 4116 C C . GLU A 1 499 ? 3.724 -8.113 -43.721 1.00 93.00 499 GLU A C 1
ATOM 4118 O O . GLU A 1 499 ? 3.880 -6.936 -43.387 1.00 93.00 499 GLU A O 1
ATOM 4123 N N . PHE A 1 500 ? 4.135 -9.131 -42.956 1.00 93.06 500 PHE A N 1
ATOM 4124 C CA . PHE A 1 500 ? 4.856 -8.942 -41.700 1.00 93.06 500 PHE A CA 1
ATOM 4125 C C . PHE A 1 500 ? 6.141 -8.124 -41.938 1.00 93.06 500 PHE A C 1
ATOM 4127 O O . PHE A 1 500 ? 7.000 -8.566 -42.708 1.00 93.06 500 PHE A O 1
ATOM 4134 N N . PRO A 1 501 ? 6.349 -6.984 -41.247 1.00 88.88 501 PRO A N 1
ATOM 4135 C CA . PRO A 1 501 ? 7.506 -6.116 -41.470 1.00 88.88 501 PRO A CA 1
ATOM 4136 C C . PRO A 1 501 ? 8.855 -6.764 -41.124 1.00 88.88 501 PRO A C 1
ATOM 4138 O O . PRO A 1 501 ? 9.905 -6.165 -41.360 1.00 88.88 501 PRO A O 1
ATOM 4141 N N . GLY A 1 502 ? 8.855 -7.958 -40.527 1.00 88.94 502 GLY A N 1
ATOM 4142 C CA . GLY A 1 502 ? 10.048 -8.675 -40.096 1.00 88.94 502 GLY A CA 1
ATOM 4143 C C . GLY A 1 502 ? 10.505 -8.265 -38.699 1.00 88.94 502 GLY A C 1
ATOM 4144 O O . GLY A 1 502 ? 10.167 -7.193 -38.208 1.00 88.94 502 GLY A O 1
ATOM 4145 N N . PHE A 1 503 ? 11.326 -9.104 -38.078 1.00 89.25 503 PHE A N 1
ATOM 4146 C CA . PHE A 1 503 ? 11.959 -8.868 -36.782 1.00 89.25 503 PHE A CA 1
ATOM 4147 C C . PHE A 1 503 ? 13.391 -9.405 -36.824 1.00 89.25 503 PHE A C 1
ATOM 4149 O O . PHE A 1 503 ? 13.626 -10.470 -37.398 1.00 89.25 503 PHE A O 1
ATOM 4156 N N . ASN A 1 504 ? 14.345 -8.656 -36.281 1.00 84.31 504 ASN A N 1
ATOM 4157 C CA . ASN A 1 504 ? 15.764 -8.993 -36.285 1.00 84.31 504 ASN A CA 1
ATOM 4158 C C . ASN A 1 504 ? 16.478 -8.462 -35.029 1.00 84.31 504 ASN A C 1
ATOM 4160 O O . ASN A 1 504 ? 15.879 -7.820 -34.171 1.00 84.31 504 ASN A O 1
ATOM 4164 N N . GLU A 1 505 ? 17.774 -8.749 -34.935 1.00 78.81 505 GLU A N 1
ATOM 4165 C CA . GLU A 1 505 ? 18.638 -8.369 -33.812 1.00 78.81 505 GLU A CA 1
ATOM 4166 C C . GLU A 1 505 ? 18.651 -6.860 -33.522 1.00 78.81 505 GLU A C 1
ATOM 4168 O O . GLU A 1 505 ? 18.701 -6.476 -32.354 1.00 78.81 505 GLU A O 1
ATOM 4173 N N . ASP A 1 506 ? 18.530 -6.008 -34.546 1.00 78.56 506 ASP A N 1
ATOM 4174 C CA . ASP A 1 506 ? 18.536 -4.550 -34.377 1.00 78.56 506 ASP A CA 1
ATOM 4175 C C . ASP A 1 506 ? 17.276 -4.032 -33.671 1.00 78.56 506 ASP A C 1
ATOM 4177 O O . ASP A 1 506 ? 17.311 -2.953 -33.082 1.00 78.56 506 ASP A O 1
ATOM 4181 N N . ASP A 1 507 ? 16.167 -4.781 -33.717 1.00 82.38 507 ASP A N 1
ATOM 4182 C CA . ASP A 1 507 ? 14.940 -4.434 -32.989 1.00 82.38 507 ASP A CA 1
ATOM 4183 C C . ASP A 1 507 ? 15.100 -4.715 -31.477 1.00 82.38 507 ASP A C 1
ATOM 4185 O O . ASP A 1 507 ? 14.228 -4.374 -30.677 1.00 82.38 507 ASP A O 1
ATOM 4189 N N . LEU A 1 508 ? 16.231 -5.303 -31.062 1.00 78.56 508 LEU A N 1
ATOM 4190 C CA . LEU A 1 508 ? 16.616 -5.502 -29.671 1.00 78.56 508 LEU A CA 1
ATOM 4191 C C . LEU A 1 508 ? 18.065 -5.012 -29.401 1.00 78.56 508 LEU A C 1
ATOM 4193 O O . LEU A 1 508 ? 18.961 -5.799 -29.079 1.00 78.56 508 LEU A O 1
ATOM 4197 N N . PRO A 1 509 ? 18.336 -3.699 -29.501 1.00 62.19 509 PRO A N 1
ATOM 4198 C CA . PRO A 1 509 ? 19.700 -3.156 -29.586 1.00 62.19 509 PRO A CA 1
ATOM 4199 C C . PRO A 1 509 ? 20.578 -3.394 -28.340 1.00 62.19 509 PRO A C 1
ATOM 4201 O O . PRO A 1 509 ? 21.803 -3.373 -28.412 1.00 62.19 509 PRO A O 1
ATOM 4204 N N . TRP A 1 510 ? 19.972 -3.664 -27.187 1.00 61.22 510 TRP A N 1
ATOM 4205 C CA . TRP A 1 510 ? 20.633 -3.880 -25.899 1.00 61.22 510 TRP A CA 1
ATOM 4206 C C . TRP A 1 510 ? 21.272 -5.270 -25.762 1.00 61.22 510 TRP A C 1
ATOM 4208 O O . TRP A 1 510 ? 22.240 -5.416 -25.017 1.00 61.22 510 TRP A O 1
ATOM 4218 N N . PHE A 1 511 ? 20.808 -6.273 -26.519 1.00 56.75 511 PHE A N 1
ATOM 4219 C CA . PHE A 1 511 ? 21.397 -7.622 -26.497 1.00 56.75 511 PHE A CA 1
ATOM 4220 C C . PHE A 1 511 ? 22.794 -7.680 -27.107 1.00 56.75 511 PHE A C 1
ATOM 4222 O O . PHE A 1 511 ? 23.587 -8.553 -26.751 1.00 56.75 511 PHE A O 1
ATOM 4229 N N . TRP A 1 512 ? 23.102 -6.735 -27.995 1.00 48.94 512 TRP A N 1
ATOM 4230 C CA . TRP A 1 512 ? 24.275 -6.791 -28.865 1.00 48.94 512 TRP A CA 1
ATOM 4231 C C . TRP A 1 512 ? 25.265 -5.648 -28.625 1.00 48.94 512 TRP A C 1
ATOM 4233 O O . TRP A 1 512 ? 26.356 -5.669 -29.185 1.00 48.94 512 TRP A O 1
ATOM 4243 N N . ASN A 1 513 ? 24.947 -4.703 -27.731 1.00 45.81 513 ASN A N 1
ATOM 4244 C CA . ASN A 1 513 ? 25.808 -3.567 -27.364 1.00 45.81 513 ASN A CA 1
ATOM 4245 C C . ASN A 1 513 ? 27.075 -3.944 -26.567 1.00 45.81 513 ASN A C 1
ATOM 4247 O O . ASN A 1 513 ? 27.786 -3.070 -26.074 1.00 45.81 513 ASN A O 1
ATOM 4251 N N . TYR A 1 514 ? 27.414 -5.231 -26.466 1.00 43.72 514 TYR A N 1
ATOM 4252 C CA . TYR A 1 514 ? 28.740 -5.638 -26.020 1.00 43.72 514 TYR A CA 1
ATOM 4253 C C . TYR A 1 514 ? 29.704 -5.520 -27.204 1.00 43.72 514 TYR A C 1
ATOM 4255 O O . TYR A 1 514 ? 29.744 -6.396 -28.071 1.00 43.72 514 TYR A O 1
ATOM 4263 N N . CYS A 1 515 ? 30.497 -4.446 -27.241 1.00 33.47 515 CYS A N 1
ATOM 4264 C CA . CYS A 1 515 ? 31.717 -4.452 -28.039 1.00 33.47 515 CYS A CA 1
ATOM 4265 C C . CYS A 1 515 ? 32.538 -5.671 -27.613 1.00 33.47 515 CYS A C 1
ATOM 4267 O O . CYS A 1 515 ? 32.848 -5.852 -26.441 1.00 33.47 515 CYS A O 1
ATOM 4269 N N . SER A 1 516 ? 32.809 -6.529 -28.586 1.00 28.75 516 SER A N 1
ATOM 4270 C CA . SER A 1 516 ? 33.650 -7.711 -28.492 1.00 28.75 516 SER A CA 1
ATOM 4271 C C . SER A 1 516 ? 34.909 -7.482 -27.653 1.00 28.75 516 SER A C 1
ATOM 4273 O O . SER A 1 516 ? 35.812 -6.792 -28.124 1.00 28.75 516 SER A O 1
ATOM 4275 N N . GLU A 1 517 ? 34.986 -8.146 -26.500 1.00 28.31 517 GLU A N 1
ATOM 4276 C CA . GLU A 1 517 ? 36.201 -8.804 -26.002 1.00 28.31 517 GLU A CA 1
ATOM 4277 C C . GLU A 1 517 ? 35.848 -10.197 -25.466 1.00 28.31 517 GLU A C 1
ATOM 4279 O O . GLU A 1 517 ? 34.830 -10.333 -24.741 1.00 28.31 517 GLU A O 1
#

Radius of gyration: 32.96 Å; chains: 1; bounding box: 84×52×96 Å

Organism: Methanosarcina mazei (strain ATCC BAA-159 / DSM 3647 / Goe1 / Go1 / JCM 11833 / OCM 88) (NCBI:txid192952)

Sequence (517 aa):
MVADKFTVESRRKTFEDELNPSIPIYFEIPTAYDYFVKRQSKRSKYGTKITLNLKSDHPFSSSSLIEKISEIAPFIEYQIIVKTNNETKLYEPLLPGDIYGDTPNLKIYFGVTFNELDKSEGIEGTMRVVRTSRERKHLIAQRGFSIPFDKILPSWLSNSLLMSINISGKTKLSLSPNRLNIVEDEKYLKLVEKIQARLICELENSLKTYRDLNTFEKYIQYVDELTDLNLFSTYRHDPPIRSDYMEDKRIELITEIILNNVPFLTISRDGTRAYKFIKDFNNFPTIVVTSETWPEEIQNENVFEEIESLINPDVIVLLGRDTNSRRKYDFLCDILWNPSDIYITSIPGVVVEAFVSNNDSKMYPIKYNMFTFNMHSKTGTKEPLFVHDPEDNIDYETVIFNANHRLLYRFFDGWDPRDENCLEALNYLSTLFSNLLINVVMVAFSPYNRQGIEFKVDQNCSLIGILKRYPDMLKYFYNALVEFWENAQNVGAISYDEEFPGFNEDDLPWFWNYCSE

Secondary structure (DSSP, 8-state):
--EEEEEEEEE---TTTTTSPPPPEEEEESSSSS--EEEE----SSEEEEEEEE-TT----HHHHHHHHHHH-TT-SS--EEE-SS-EEE--PPPTT--TT--TT-EEEEEEE--HHHHHHTEEEEEEEEE-SS----EEEETTEE---TTTS-GGGTTTEEEEEEE-TTTPPPB-TTSSSB--SHHHHHHHHHHHHHHHHHHHHHHHHHHHHS-HHHHHHHHHHHHHTTTT-----SSPPTTSSTHHHHHHHHHHHHHHH-EEEEE-TTS-EEEEEGGGTTT-SEEEEEES---TT--HHHHHHHHHHHH--SEEEEE-SSHHHHHHHHHHHHHH-S--EEEE-SSTT-EEEEEETT-----EEETTEEEES-EEETT-SS--SEEE-SS-SS-TT-EEEETTSTTTGGGEETTEESSHHHHHHHHHHHHHHHHHHHHHHHHHT-TT-TT-----S-HHHHHHHHHHH-GGGHHHHHHHHHHHHHHHHHTTSS-TTS------GGGSGGGT-----

pLDDT: mean 82.71, std 11.88, range [28.31, 97.31]

InterPro domains:
  IPR036890 Histidine kinase/HSP90-like ATPase superfamily [G3DSA:3.30.565.10] (1-92)

Foldseek 3Di:
DFAQKKKKKAFADDPVPPPDGGQIWIWIDRHPPDDIDTDRDPDPDHGMDMDGHGDPPHPDDQVVVLVVCCQFFQAAPDWDWDDDPVDIDTRDHDHAADAPDPDPPKDFLWKDAQDPVSVVQFKGYMKTFTDDPDDADAAEEENRTGADCVLLDAPQCPNGMHGRMYGYHNLDFDADPVRHDTDLDPSSLVNLLVVLVRVLVRVLVSLVVDPVVDDVVVSQVSLLVCLVSSVLPLDADVVGDSSHNVSVVSNVSSLVSQQVRHWFWWADLVLDIDTDGNVVPVPFQKEKEKAPDAPPVDGSNNLSVQVCVPPVHPIYTHAYQDPSSLSNVVSCCSSLNAFAAWEDTLGFQIIMTMRGPPDPFHWDDQDQEIEGQHYYYPVPQFAAQWAQDRHPNPALLYIYGNCNHPLRVLQDDPPDGPDPLSSVLVNLLSVLSSVLSVVLVCVCPPPPNPPDLDDDSGPSVSVLVSCVVPVVSVVSVQVSSVVSVVSSCVSPSDPPPDDRPGDDPVNHVSSPSPDDD